Protein AF-0000000076602230 (afdb_homodimer)

Radius of gyration: 28.69 Å; Cα contacts (8 Å, |Δi|>4): 1512; chains: 2; bounding box: 48×93×59 Å

Secondary structure (DSSP, 8-state):
-EEEEEE--STTHHHHHHHHHH-TTEEEEEEE-S-GGG----TTSEEES-HHHHHHH---SEEEE---GGGHHHHHHHHHHTT-EEEEESPS-SSHHHHHHHHHHHHH-TTS-EEEE-GGGG-HHHHHHHHHHHTTBTB-EEEEEEEEE-B--HHHHHHSGGGG-HHHHS-SHHHHTSHHHHHHHHHHH-SEEEEEEEEE-SS----SS-SEEEEEEEETTS-EEEEEEESBSSSPPPPEEEEEETTEEEEEETTEEEEE-TT--EEEEEE----SS-S-SS-HHHHHHHHHHHHHHHHT---S--HHHHHHHHHHHHHHHHHHHHTSPEEPP-/-EEEEEE--STTHHHHHHHHHT-TTEEEEEEE-S-GGG----TTSEEES-HHHHHHH---SEEEE---GGGHHHHHHHHHHTT-EEEEESPSSSSHHHHHHHHHHHHH-TTS-EEEE-GGGG-HHHHHHHHHHHTTBTB-EEEEEEEEE-B--HHHHHHSGGGG-HHHHS-SHHHHTSHHHHHHHHHHH-SEEEEEEEEE-SS----SS-SEEEEEEEETTS-EEEEEEESBSSSPPPPEEEEEETTEEEEEETTEEEEE-TT--EEEEEE----SS-S-SS-HHHHHHHHHHHHHHHHT---S--HHHHHHHHHHHHHHHHHHHHTSPEEPP-

InterPro domains:
  IPR000683 Gfo/Idh/MocA-like oxidoreductase, N-terminal [PF01408] (2-111)
  IPR036291 NAD(P)-binding domain superfamily [SSF51735] (2-162)
  IPR052515 Gfo/Idh/MocA Oxidoreductase [PTHR43249] (2-331)
  IPR055170 GFO/IDH/MocA-like oxidoreductase domain [PF22725] (129-250)

Sequence (668 aa):
MLKIAVIGLGDISQIHIPAIQANPNVQLVAACDIDETKNVYDSNIQFYTDYESMLKNESLDCVHICLPHYLHYPVTKTCVEHGVNVFLEKPLGLNEQEGLELVKLEEANPNVKICVCFQNRFNETFEMLYDAVQTEKYGKVLGVKGLVTWYRPKSYYETKPWRGQMDLAGGGV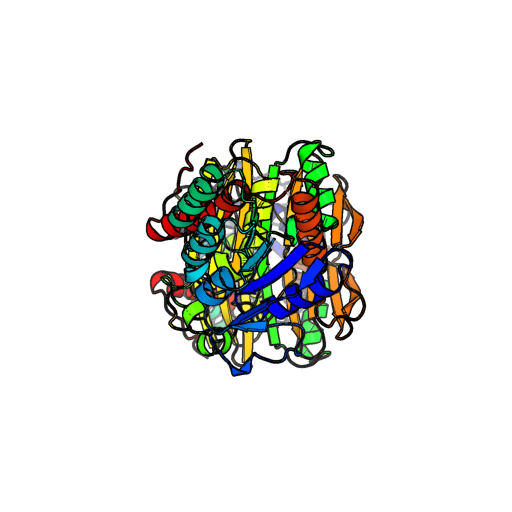MINQALHTVDLMQLLGGEIESIKGSIDQLLDYNIEVEDTATARIQFRNGATGLFFATNSNYGNSSVELQVIFEHGKLTIKDSILTRVDDEGKKERLIEDSRLPGTKFYYGASHMKLIHHFYKCIANDTNDYIHAKDALPSLTIIDAIRKSSETNKRIQMEGMLKIAVIGLGDISQIHIPAIQANPNVQLVAACDIDETKNVYDSNIQFYTDYESMLKNESLDCVHICLPHYLHYPVTKTCVEHGVNVFLEKPLGLNEQEGLELVKLEEANPNVKICVCFQNRFNETFEMLYDAVQTEKYGKVLGVKGLVTWYRPKSYYETKPWRGQMDLAGGGVMINQALHTVDLMQLLGGEIESIKGSIDQLLDYNIEVEDTATARIQFRNGATGLFFATNSNYGNSSVELQVIFEHGKLTIKDSILTRVDDEGKKERLIEDSRLPGTKFYYGASHMKLIHHFYKCIANDTNDYIHAKDALPSLTIIDAIRKSSETNKRIQMEG

Nearest PDB structures (foldseek):
  8tdi-assembly2_A  TM=8.763E-01  e=1.120E-29  Collinsella tanakaei
  8tdi-assembly2_G  TM=8.901E-01  e=2.740E-29  Collinsella tanakaei
  4mkz-assembly1_A  TM=8.138E-01  e=5.430E-23  Lacticaseibacillus casei BL23
  1ydw-assembly1_A  TM=8.519E-01  e=1.167E-20  Arabidopsis thaliana
  1ydw-assembly1_B  TM=8.523E-01  e=8.873E-20  Arabidopsis thaliana

Foldseek 3Di:
DFEEEEEDDPDCVVQVVVLQVVDPVYDDQEYEDLDPVSPPDDPRYHYYNDVLVVLVVDDGQEYEYPDFQQCLQVVCLSCVVSVHAYEYEDDCHLFLVSLVVQQVSCVVRVSHHYFYPLLVCVFPQLVVLLVCLVVVVQAHWAEKEKEWEAADDLVNCVVPVLQQACSGRSAHFLRPPCLSVLLSRCSNQDAWFWKAKAFDDPPPSPGNHGQWMWMWTAHPVNHIYIYIHGNHHPHTAWMWIKIDHPFWIWIQTPQWIWTQGPVRDIDTDDGGDADPPDPDSPHPSVSVQVVVVVVCSVVVHRPHCHSVSSSVSSVNVVRNHVCNVVVDMGGDDD/DFEEEEEDDPDCVVQVVVLQVVDPVYDDQEYEDLDPVSPPDDPRYHYYNDVLVVLVVDDGQEYEYPDFQQCLQVVVLSCVVSVHAYEYEDDCHLFLVSLVVQQVSCVVRVSHHYFYPLLVCVFPQLVVLLVCLVVVVQAHWAEKEKEWEAADDLVNCVVPVLQQACSGRSAHFLRPPCLSVLLSRCSNQDAWFWKAKAFDDPVPSPGNHGQWMWMWTAHPVNHIYIYIHGNHHPHTAWMWIKIDHPFWIWIQTPQWIWTQGPVRDIDTDDGGDADPPDPDSPHPSVSVQVVVVVVCSVVVHRPHCHSVSSSVSSVNVVRNHVCNVVVDMGGDDD

pLDDT: mean 96.07, std 7.41, range [48.84, 98.94]

Solvent-accessible surface area (backbone atoms only — not comparable to full-atom values): 34216 Å² total; per-residue (Å²): 118,46,31,31,32,38,38,30,73,53,80,68,30,70,55,50,52,57,44,47,69,70,35,90,62,42,41,67,44,34,39,24,31,77,55,69,84,69,67,79,65,55,92,74,34,46,74,32,63,43,65,68,60,44,61,73,74,45,85,55,54,30,35,35,43,45,60,63,36,62,46,37,52,65,53,49,50,54,38,45,75,71,62,23,21,35,41,33,45,65,50,70,30,43,37,42,70,52,20,49,52,47,29,49,51,44,68,75,33,78,91,34,55,55,33,47,55,62,28,68,67,61,30,56,33,45,43,54,53,49,48,38,58,78,66,36,70,39,44,57,66,47,23,37,38,35,40,36,44,24,47,61,60,72,61,61,36,66,79,41,52,50,53,29,30,49,89,38,35,40,32,20,35,55,60,73,70,36,36,66,52,48,41,53,48,43,69,70,58,46,60,56,39,32,34,21,23,39,65,39,58,56,72,67,78,82,58,72,31,36,32,26,40,38,34,32,34,35,24,67,84,67,21,31,28,28,41,37,38,28,30,56,30,73,49,72,51,66,49,36,41,35,41,34,33,73,55,23,35,39,36,36,45,79,57,26,24,33,37,32,42,84,85,65,53,74,43,82,74,44,61,42,77,63,41,78,95,48,91,48,66,72,45,43,28,48,40,53,46,52,53,50,45,50,50,23,60,77,65,70,50,82,88,62,46,37,46,70,73,51,34,57,40,36,43,50,52,50,40,29,52,52,7,37,74,69,72,39,72,35,75,46,79,128,116,47,29,31,31,38,39,29,74,51,81,68,28,69,57,50,52,55,44,46,68,68,34,90,62,40,39,66,44,35,38,23,31,77,55,68,86,69,67,80,65,55,93,74,34,45,74,32,64,42,66,68,59,43,61,72,74,45,86,55,55,31,34,35,42,44,60,62,35,60,47,38,52,65,52,49,52,54,39,47,74,72,64,24,20,34,41,32,44,65,50,72,29,43,38,43,69,51,20,49,50,48,29,50,50,45,67,75,34,79,90,35,53,54,33,47,54,61,28,68,67,62,30,55,36,44,43,52,51,48,49,38,59,78,66,35,71,39,44,58,65,47,22,36,38,35,42,36,44,22,47,61,60,71,60,62,35,66,78,42,52,50,53,28,29,47,90,36,34,40,31,21,34,56,61,72,70,37,36,66,53,49,40,52,48,44,68,70,59,44,60,54,39,33,33,20,24,39,66,39,58,58,74,66,78,82,56,72,30,35,34,25,40,39,34,32,35,33,24,66,85,67,21,32,28,29,40,38,36,28,30,58,31,73,48,71,51,66,49,36,42,34,40,33,33,74,56,24,35,40,34,36,43,78,58,28,23,34,36,33,40,84,86,64,54,74,43,83,74,44,61,44,77,64,40,78,94,49,90,49,66,73,43,43,29,48,41,52,47,53,53,49,44,50,50,24,62,76,65,69,49,82,88,61,46,37,46,69,74,51,36,57,39,35,43,49,52,52,40,28,52,51,5,38,74,67,71,38,72,34,76,46,79,128

Organism: NCBI:txid33932

Structure (mmCIF, N/CA/C/O backbone):
data_AF-0000000076602230-model_v1
#
loop_
_entity.id
_entity.type
_entity.pdbx_description
1 polymer 'Lipopolysaccharide biosynthesis protein'
#
loop_
_atom_site.group_PDB
_atom_site.id
_atom_site.type_symbol
_atom_site.label_atom_id
_atom_site.label_alt_id
_atom_site.label_comp_id
_atom_site.label_asym_id
_atom_site.label_entity_id
_atom_site.label_seq_id
_atom_site.pdbx_PDB_ins_code
_atom_site.Cartn_x
_atom_site.Cartn_y
_atom_site.Cartn_z
_atom_site.occupancy
_atom_site.B_iso_or_equiv
_atom_site.auth_seq_id
_atom_site.auth_comp_id
_atom_site.auth_asym_id
_atom_site.auth_atom_id
_atom_site.pdbx_PDB_model_num
ATOM 1 N N . MET A 1 1 ? -4.957 46.594 9.234 1 93.81 1 MET A N 1
ATOM 2 C CA . MET A 1 1 ? -4.23 45.406 8.75 1 93.81 1 MET A CA 1
ATOM 3 C C . MET A 1 1 ? -3.865 44.469 9.906 1 93.81 1 MET A C 1
ATOM 5 O O . MET A 1 1 ? -3.42 44.938 10.961 1 93.81 1 MET A O 1
ATOM 9 N N . LEU A 1 2 ? -4.043 43.156 9.719 1 97.88 2 LEU A N 1
ATOM 10 C CA . LEU A 1 2 ? -3.682 42.219 10.773 1 97.88 2 LEU A CA 1
ATOM 11 C C . LEU A 1 2 ? -2.166 42.094 10.906 1 97.88 2 LEU A C 1
ATOM 13 O O . LEU A 1 2 ? -1.446 42.094 9.906 1 97.88 2 LEU A O 1
ATOM 17 N N . LYS A 1 3 ? -1.737 42.125 12.047 1 98.5 3 LYS A N 1
ATOM 18 C CA . LYS A 1 3 ? -0.317 41.969 12.344 1 98.5 3 LYS A CA 1
ATOM 19 C C . LYS A 1 3 ? 0.016 40.5 12.641 1 98.5 3 LYS A C 1
ATOM 21 O O . LYS A 1 3 ? -0.497 39.938 13.602 1 98.5 3 LYS A O 1
ATOM 26 N N . ILE A 1 4 ? 0.898 39.969 11.836 1 98.62 4 ILE A N 1
ATOM 27 C CA . ILE A 1 4 ? 1.181 38.531 11.883 1 98.62 4 ILE A CA 1
ATOM 28 C C . ILE A 1 4 ? 2.633 38.312 12.297 1 98.62 4 ILE A C 1
ATOM 30 O O . ILE A 1 4 ? 3.521 39.062 11.906 1 98.62 4 ILE A O 1
ATOM 34 N N . ALA A 1 5 ? 2.889 37.281 13.055 1 98.69 5 ALA A N 1
ATOM 35 C CA . ALA A 1 5 ? 4.238 36.812 13.344 1 98.69 5 ALA A CA 1
ATOM 36 C C . ALA A 1 5 ? 4.367 35.312 13.031 1 98.69 5 ALA A C 1
ATOM 38 O O . ALA A 1 5 ? 3.361 34.594 12.93 1 98.69 5 ALA A O 1
ATOM 39 N N . VAL A 1 6 ? 5.617 34.844 12.852 1 98.62 6 VAL A N 1
ATOM 40 C CA . VAL A 1 6 ? 5.918 33.438 12.633 1 98.62 6 VAL A CA 1
ATOM 41 C C . VAL A 1 6 ? 6.934 32.938 13.672 1 98.62 6 VAL A C 1
ATOM 43 O O . VAL A 1 6 ? 7.965 33.594 13.883 1 98.62 6 VAL A O 1
ATOM 46 N N . ILE A 1 7 ? 6.523 31.891 14.359 1 98.75 7 ILE A N 1
ATOM 47 C CA . ILE A 1 7 ? 7.445 31.234 15.281 1 98.75 7 ILE A CA 1
ATOM 48 C C . ILE A 1 7 ? 7.957 29.938 14.664 1 98.75 7 ILE A C 1
ATOM 50 O O . ILE A 1 7 ? 7.188 28.984 14.453 1 98.75 7 ILE A O 1
ATOM 54 N N . GLY A 1 8 ? 9.25 29.797 14.5 1 98.25 8 GLY A N 1
ATOM 55 C CA . GLY A 1 8 ? 9.859 28.672 13.789 1 98.25 8 GLY A CA 1
ATOM 56 C C . GLY A 1 8 ? 10.117 28.984 12.32 1 98.25 8 GLY A C 1
ATOM 57 O O . GLY A 1 8 ? 9.172 29.156 11.547 1 98.25 8 GLY A O 1
ATOM 58 N N . LEU A 1 9 ? 11.383 29.047 11.953 1 97.25 9 LEU A N 1
ATOM 59 C CA . LEU A 1 9 ? 11.758 29.406 10.594 1 97.25 9 LEU A CA 1
ATOM 60 C C . LEU A 1 9 ? 12.453 28.234 9.898 1 97.25 9 LEU A C 1
ATOM 62 O O . LEU A 1 9 ? 13.453 28.422 9.203 1 97.25 9 LEU A O 1
ATOM 66 N N . GLY A 1 10 ? 11.945 27.062 10.234 1 93.25 10 GLY A N 1
ATOM 67 C CA . GLY A 1 10 ? 12.414 25.859 9.547 1 93.25 10 GLY A CA 1
ATOM 68 C C . GLY A 1 10 ? 11.844 25.719 8.148 1 93.25 10 GLY A C 1
ATOM 69 O O . GLY A 1 10 ? 11.516 26.719 7.5 1 93.25 10 GLY A O 1
ATOM 70 N N . ASP A 1 11 ? 11.734 24.516 7.633 1 90.31 11 ASP A N 1
ATOM 71 C CA . ASP A 1 11 ? 11.406 24.203 6.246 1 90.31 11 ASP A CA 1
ATOM 72 C C . ASP A 1 11 ? 10.023 24.734 5.883 1 90.31 11 ASP A C 1
ATOM 74 O O . ASP A 1 11 ? 9.852 25.375 4.836 1 90.31 11 ASP A O 1
ATOM 78 N N . ILE A 1 12 ? 9.07 24.547 6.746 1 94.25 12 ILE A N 1
ATOM 79 C CA . ILE A 1 12 ? 7.676 24.812 6.395 1 94.25 12 ILE A CA 1
ATOM 80 C C . ILE A 1 12 ? 7.41 26.312 6.43 1 94.25 12 ILE A C 1
ATOM 82 O O . ILE A 1 12 ? 6.445 26.797 5.828 1 94.25 12 ILE A O 1
ATOM 86 N N . SER A 1 13 ? 8.211 27.094 7.152 1 95.19 13 SER A N 1
ATOM 87 C CA . SER A 1 13 ? 8.031 28.547 7.215 1 95.19 13 SER A CA 1
ATOM 88 C C . SER A 1 13 ? 8.164 29.172 5.836 1 95.19 13 SER A C 1
ATOM 90 O O . SER A 1 13 ? 7.609 30.25 5.582 1 95.19 13 SER A O 1
ATOM 92 N N . GLN A 1 14 ? 8.836 28.453 4.965 1 92.88 14 GLN A N 1
ATOM 93 C CA . GLN A 1 14 ? 9.062 28.953 3.609 1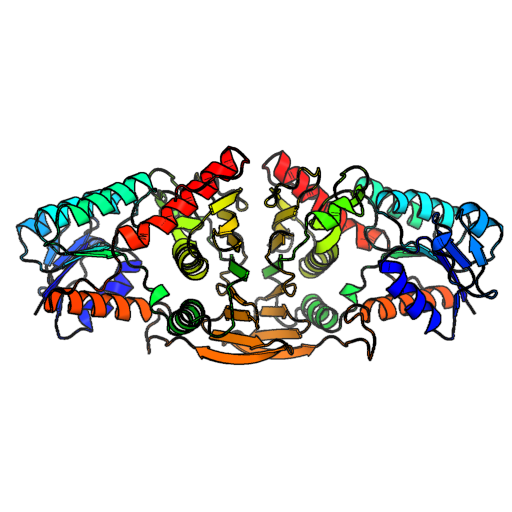 92.88 14 GLN A CA 1
ATOM 94 C C . GLN A 1 14 ? 7.777 28.922 2.791 1 92.88 14 GLN A C 1
ATOM 96 O O . GLN A 1 14 ? 7.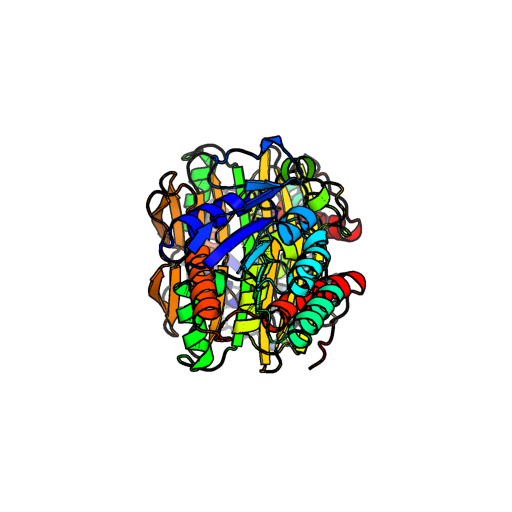699 29.531 1.72 1 92.88 14 GLN A O 1
ATOM 101 N N . ILE A 1 15 ? 6.82 28.266 3.256 1 93.19 15 ILE A N 1
ATOM 102 C CA . ILE A 1 15 ? 5.5 28.266 2.637 1 93.19 15 ILE A CA 1
ATOM 103 C C . ILE A 1 15 ? 4.613 29.312 3.301 1 93.19 15 ILE A C 1
ATOM 105 O O . ILE A 1 15 ? 3.879 30.031 2.623 1 93.19 15 ILE A O 1
ATOM 109 N N . HIS A 1 16 ? 4.766 29.484 4.586 1 96.62 16 HIS A N 1
ATOM 110 C CA . HIS A 1 16 ? 3.918 30.391 5.363 1 96.62 16 HIS A CA 1
ATOM 111 C C . HIS A 1 16 ? 4.266 31.844 5.094 1 96.62 16 HIS A C 1
ATOM 113 O O . HIS A 1 16 ? 3.375 32.688 4.883 1 96.62 16 HIS A O 1
ATOM 119 N N . ILE A 1 17 ? 5.523 32.125 5.059 1 94.88 17 ILE A N 1
ATOM 120 C CA . ILE A 1 17 ? 5.977 33.531 4.977 1 94.88 17 ILE A CA 1
ATOM 121 C C . ILE A 1 17 ? 5.535 34.125 3.646 1 94.88 17 ILE A C 1
ATOM 123 O O . ILE A 1 17 ? 4.902 35.188 3.619 1 94.88 17 ILE A O 1
ATOM 127 N N . PRO A 1 18 ? 5.758 33.438 2.508 1 92.62 18 PRO A N 1
ATOM 128 C CA . PRO A 1 18 ? 5.25 34 1.248 1 92.62 18 PRO A CA 1
ATOM 129 C C . PRO A 1 18 ? 3.73 34.125 1.236 1 92.62 18 PRO A C 1
ATOM 131 O O . PRO A 1 18 ? 3.201 35.062 0.646 1 92.62 18 PRO A O 1
ATOM 134 N N . ALA A 1 19 ? 3.037 33.188 1.834 1 94.06 19 ALA A N 1
ATOM 135 C CA . ALA A 1 19 ? 1.58 33.25 1.892 1 94.06 19 ALA A CA 1
ATOM 136 C C . ALA A 1 19 ? 1.127 34.5 2.656 1 94.06 19 ALA A C 1
ATOM 138 O O . ALA A 1 19 ? 0.181 35.188 2.246 1 94.06 19 ALA A O 1
ATOM 139 N N . ILE A 1 20 ? 1.755 34.844 3.758 1 96.12 20 ILE A N 1
ATOM 140 C CA . ILE A 1 20 ? 1.461 36.031 4.559 1 96.12 20 ILE A CA 1
ATOM 141 C C . ILE A 1 20 ? 1.736 37.281 3.738 1 96.12 20 ILE A C 1
ATOM 143 O O . ILE A 1 20 ? 0.886 38.156 3.65 1 96.12 20 ILE A O 1
ATOM 147 N N . GLN A 1 21 ? 2.869 37.281 3.078 1 93.62 21 GLN A N 1
ATOM 148 C CA . GLN A 1 21 ? 3.33 38.469 2.357 1 93.62 21 GLN A CA 1
ATOM 149 C C . GLN A 1 21 ? 2.48 38.719 1.115 1 93.62 21 GLN A C 1
ATOM 151 O O . GLN A 1 21 ? 2.359 39.844 0.662 1 93.62 21 GLN A O 1
ATOM 156 N N . ALA A 1 22 ? 1.862 37.719 0.639 1 92.75 22 ALA A N 1
ATOM 157 C CA . ALA A 1 22 ? 1.056 37.844 -0.574 1 92.75 22 ALA A CA 1
ATOM 158 C C . ALA A 1 22 ? -0.318 38.406 -0.265 1 92.75 22 ALA A C 1
ATOM 160 O O . ALA A 1 22 ? -1.041 38.844 -1.174 1 92.75 22 ALA A O 1
ATOM 161 N N . ASN A 1 23 ? -0.683 38.469 0.951 1 95.62 23 ASN A N 1
ATOM 162 C CA . ASN A 1 23 ? -1.99 39 1.354 1 95.62 23 ASN A CA 1
ATOM 163 C C . ASN A 1 23 ? -1.938 40.469 1.67 1 95.62 23 ASN A C 1
ATOM 165 O O . ASN A 1 23 ? -1.271 40.906 2.619 1 95.62 23 ASN A O 1
ATOM 169 N N . PRO A 1 24 ? -2.645 41.281 0.963 1 95.75 24 PRO A N 1
ATOM 170 C CA . PRO A 1 24 ? -2.551 42.75 1.149 1 95.75 24 PRO A CA 1
ATOM 171 C C . PRO A 1 24 ? -3.221 43.219 2.438 1 95.75 24 PRO A C 1
ATOM 173 O O . PRO A 1 24 ? -3.037 44.344 2.846 1 95.75 24 PRO A O 1
ATOM 176 N N . ASN A 1 25 ? -3.936 42.312 3.041 1 96.69 25 ASN A N 1
ATOM 177 C CA . ASN A 1 25 ? -4.699 42.719 4.215 1 96.69 25 ASN A CA 1
ATOM 178 C C . ASN A 1 25 ? -3.957 42.406 5.508 1 96.69 25 ASN A C 1
ATOM 180 O O . ASN A 1 25 ? -4.488 42.594 6.602 1 96.69 25 ASN A O 1
ATOM 184 N N . VAL A 1 26 ? -2.711 41.875 5.387 1 97.44 26 VAL A N 1
ATOM 185 C CA . VAL A 1 26 ? -1.97 41.5 6.59 1 97.44 26 VAL A CA 1
ATOM 186 C C . VAL A 1 26 ? -0.519 41.969 6.461 1 97.44 26 VAL A C 1
ATOM 188 O O . VAL A 1 26 ? -0.088 42.375 5.383 1 97.44 26 VAL A O 1
ATOM 191 N N . GLN A 1 27 ? 0.164 42.062 7.547 1 96.94 27 GLN A N 1
ATOM 192 C CA . GLN A 1 27 ? 1.569 42.438 7.574 1 96.94 27 GLN A CA 1
ATOM 193 C C . GLN A 1 27 ? 2.377 41.531 8.492 1 96.94 27 GLN A C 1
ATOM 195 O O . GLN A 1 27 ? 1.993 41.312 9.641 1 96.94 27 GLN A O 1
ATOM 200 N N . LEU A 1 28 ? 3.426 40.969 7.922 1 97.25 28 LEU A N 1
ATOM 201 C CA . LEU A 1 28 ? 4.387 40.25 8.766 1 97.25 28 LEU A CA 1
ATOM 202 C C . LEU A 1 28 ? 5.223 41.25 9.57 1 97.25 28 LEU A C 1
ATOM 204 O O . LEU A 1 28 ? 5.996 42.031 9 1 97.25 28 LEU A O 1
ATOM 208 N N . VAL A 1 29 ? 5.133 41.188 10.875 1 97.25 29 VAL A N 1
ATOM 209 C CA . VAL A 1 29 ? 5.781 42.25 11.641 1 97.25 29 VAL A CA 1
ATOM 210 C C . VAL A 1 29 ? 6.91 41.656 12.484 1 97.25 29 VAL A C 1
ATOM 212 O O . VAL A 1 29 ? 7.805 42.406 12.93 1 97.25 29 VAL A O 1
ATOM 215 N N . ALA A 1 30 ? 6.84 40.312 12.727 1 97.88 30 ALA A N 1
ATOM 216 C CA . ALA A 1 30 ? 7.871 39.719 13.555 1 97.88 30 ALA A CA 1
ATOM 217 C C . ALA A 1 30 ? 8.109 38.25 13.156 1 97.88 30 ALA A C 1
ATOM 219 O O . ALA A 1 30 ? 7.223 37.625 12.602 1 97.88 30 ALA A O 1
ATOM 220 N N . ALA A 1 31 ? 9.312 37.812 13.359 1 98 31 ALA A N 1
ATOM 221 C CA . ALA A 1 31 ? 9.742 36.438 13.172 1 98 31 ALA A CA 1
ATOM 222 C C . ALA A 1 31 ? 10.602 35.969 14.344 1 98 31 ALA A C 1
ATOM 224 O O . ALA A 1 31 ? 11.352 36.75 14.922 1 98 31 ALA A O 1
ATOM 225 N N . CYS A 1 32 ? 10.414 34.719 14.672 1 98.31 32 CYS A N 1
ATOM 226 C CA . CYS A 1 32 ? 11.125 34.188 15.828 1 98.31 32 CYS A CA 1
ATOM 227 C C . CYS A 1 32 ? 11.742 32.844 15.531 1 98.31 32 CYS A C 1
ATOM 229 O O . CYS A 1 32 ? 11.086 31.953 14.961 1 98.31 32 CYS A O 1
ATOM 231 N N . ASP A 1 33 ? 13 32.656 15.828 1 98.06 33 ASP A N 1
ATOM 232 C CA . ASP A 1 33 ? 13.727 31.391 15.797 1 98.06 33 ASP A CA 1
ATOM 233 C C . ASP A 1 33 ? 14.891 31.406 16.781 1 98.06 33 ASP A C 1
ATOM 235 O O . ASP A 1 33 ? 15.523 32.438 17 1 98.06 33 ASP A O 1
ATOM 239 N N . ILE A 1 34 ? 15.141 30.219 17.328 1 96.94 34 ILE A N 1
ATOM 240 C CA . ILE A 1 34 ? 16.234 30.141 18.281 1 96.94 34 ILE A CA 1
ATOM 241 C C . ILE A 1 34 ? 17.562 30.312 17.562 1 96.94 34 ILE A C 1
ATOM 243 O O . ILE A 1 34 ? 18.562 30.703 18.172 1 96.94 34 ILE A O 1
ATOM 247 N N . ASP A 1 35 ? 17.562 29.938 16.297 1 96.38 35 ASP A N 1
ATOM 248 C CA . ASP A 1 35 ? 18.75 30.078 15.461 1 96.38 35 ASP A CA 1
ATOM 249 C C . ASP A 1 35 ? 18.859 31.484 14.891 1 96.38 35 ASP A C 1
ATOM 251 O O . ASP A 1 35 ? 18.219 31.812 13.891 1 96.38 35 ASP A O 1
ATOM 255 N N . GLU A 1 36 ? 19.781 32.25 15.32 1 95 36 GLU A N 1
ATOM 256 C CA . GLU A 1 36 ? 19.953 33.656 14.938 1 95 36 GLU A CA 1
ATOM 257 C C . GLU A 1 36 ? 20.328 33.781 13.461 1 95 36 GLU A C 1
ATOM 259 O O . GLU A 1 36 ? 20.094 34.812 12.844 1 95 36 GLU A O 1
ATOM 264 N N . THR A 1 37 ? 20.859 32.719 12.969 1 95.06 37 THR A N 1
ATOM 265 C CA . THR A 1 37 ? 21.312 32.781 11.586 1 95.06 37 THR A CA 1
ATOM 266 C C . THR A 1 37 ? 20.109 32.844 10.633 1 95.06 37 THR A C 1
ATOM 268 O O . THR A 1 37 ? 20.281 33.156 9.445 1 95.06 37 THR A O 1
ATOM 271 N N . LYS A 1 38 ? 18.969 32.625 11.164 1 94.5 38 LYS A N 1
ATOM 272 C CA . LYS A 1 38 ? 17.766 32.625 10.336 1 94.5 38 LYS A CA 1
ATOM 273 C C . LYS A 1 38 ? 17.219 34.062 10.188 1 94.5 38 LYS A C 1
ATOM 275 O O . LYS A 1 38 ? 16.234 34.281 9.484 1 94.5 38 LYS A O 1
ATOM 280 N N . ASN A 1 39 ? 17.844 34.969 10.867 1 93.5 39 ASN A N 1
ATOM 281 C CA . ASN A 1 39 ? 17.453 36.344 10.695 1 93.5 39 ASN A CA 1
ATOM 282 C C . ASN A 1 39 ? 17.875 36.906 9.328 1 93.5 39 ASN A C 1
ATOM 284 O O . ASN A 1 39 ? 18.984 37.406 9.18 1 93.5 39 ASN A O 1
ATOM 288 N N . VAL A 1 40 ? 16.969 36.781 8.367 1 85.88 40 VAL A N 1
ATOM 289 C CA . VAL A 1 40 ? 17.297 37.25 7.016 1 85.88 40 VAL A CA 1
ATOM 290 C C . VAL A 1 40 ? 16.391 38.438 6.648 1 85.88 40 VAL A C 1
ATOM 292 O O . VAL A 1 40 ? 16.328 38.812 5.48 1 85.88 40 VAL A O 1
ATOM 295 N N . TYR A 1 41 ? 15.781 39 7.594 1 83.62 41 TYR A N 1
ATOM 296 C CA . TYR A 1 41 ? 14.703 39.938 7.34 1 83.62 41 TYR A CA 1
ATOM 297 C C . TYR A 1 41 ? 15.211 41.375 7.434 1 83.62 41 TYR A C 1
ATOM 299 O O . TYR A 1 41 ? 16.188 41.656 8.141 1 83.62 41 TYR A O 1
ATOM 307 N N . ASP A 1 42 ? 14.492 42.156 6.703 1 81.31 42 ASP A N 1
ATOM 308 C CA . ASP A 1 42 ? 14.789 43.594 6.754 1 81.31 42 ASP A CA 1
ATOM 309 C C . ASP A 1 42 ? 14.258 44.219 8.039 1 81.31 42 ASP A C 1
ATOM 311 O O . ASP A 1 42 ? 13.641 43.531 8.859 1 81.31 42 ASP A O 1
ATOM 315 N N . SER A 1 43 ? 14.547 45.5 8.086 1 79.5 43 SER A N 1
ATOM 316 C CA . SER A 1 43 ? 14.273 46.25 9.312 1 79.5 43 SER A CA 1
ATOM 317 C C . SER A 1 43 ? 12.773 46.344 9.57 1 79.5 43 SER A C 1
ATOM 319 O O . SER A 1 43 ? 12.352 46.656 10.688 1 79.5 43 SER A O 1
ATOM 321 N N . ASN A 1 44 ? 11.953 45.969 8.648 1 87.75 44 ASN A N 1
ATOM 322 C CA . ASN A 1 44 ? 10.508 46.094 8.828 1 87.75 44 ASN A CA 1
ATOM 323 C C . ASN A 1 44 ? 9.938 44.875 9.562 1 87.75 44 ASN A C 1
ATOM 325 O O . ASN A 1 44 ? 8.805 44.906 10.047 1 87.75 44 ASN A O 1
ATOM 329 N N . ILE A 1 45 ? 10.68 43.844 9.688 1 93.94 45 ILE A N 1
ATOM 330 C CA . ILE A 1 45 ? 10.289 42.625 10.406 1 93.94 45 ILE A CA 1
ATOM 331 C C . ILE A 1 45 ? 11.242 42.406 11.578 1 93.94 45 ILE A C 1
ATOM 333 O O . ILE A 1 45 ? 12.438 42.188 11.383 1 93.94 45 ILE A O 1
ATOM 337 N N . GLN A 1 46 ? 10.711 42.5 12.766 1 96.5 46 GLN A N 1
ATOM 338 C CA . GLN A 1 46 ? 11.539 42.312 13.953 1 96.5 46 GLN A CA 1
ATOM 339 C C . GLN A 1 46 ? 11.844 40.844 14.188 1 96.5 46 GLN A C 1
ATOM 341 O O . GLN A 1 46 ? 10.953 40 14.125 1 96.5 46 GLN A O 1
ATOM 346 N N . PHE A 1 47 ? 13.109 40.531 14.477 1 97.44 47 PHE A N 1
ATOM 347 C CA . PHE A 1 47 ? 13.531 39.156 14.719 1 97.44 47 PHE A CA 1
ATOM 348 C C . PHE A 1 47 ? 13.742 38.906 16.203 1 97.44 47 PHE A C 1
ATOM 350 O O . PHE A 1 47 ? 14.297 39.781 16.922 1 97.44 47 PHE A O 1
ATOM 357 N N . TYR A 1 48 ? 13.227 37.844 16.688 1 97.94 48 TYR A N 1
ATOM 358 C CA . TYR A 1 48 ? 13.383 37.438 18.094 1 97.94 48 TYR A CA 1
ATOM 359 C C . TYR A 1 48 ? 14 36.062 18.203 1 97.94 48 TYR A C 1
ATOM 361 O O . TYR A 1 48 ? 13.812 35.219 17.312 1 97.94 48 TYR A O 1
ATOM 369 N N . THR A 1 49 ? 14.703 35.781 19.25 1 97.88 49 THR A N 1
ATOM 370 C CA . THR A 1 49 ? 15.227 34.469 19.531 1 97.88 49 THR A CA 1
ATOM 371 C C . THR A 1 49 ? 14.422 33.781 20.641 1 97.88 49 THR A C 1
ATOM 373 O O . THR A 1 49 ? 14.648 32.625 20.953 1 97.88 49 THR A O 1
ATOM 376 N N . ASP A 1 50 ? 13.508 34.531 21.156 1 98.19 50 ASP A N 1
ATOM 377 C CA . ASP A 1 50 ? 12.609 34.094 22.219 1 98.19 50 ASP A CA 1
ATOM 378 C C . ASP A 1 50 ? 11.172 34.531 21.938 1 98.19 50 ASP A C 1
ATOM 380 O O . ASP A 1 50 ? 10.883 35.719 21.906 1 98.19 50 ASP A O 1
ATOM 384 N N . TYR A 1 51 ? 10.25 33.5 21.859 1 98.31 51 TYR A N 1
ATOM 385 C CA . TYR A 1 51 ? 8.898 33.844 21.438 1 98.31 51 TYR A CA 1
ATOM 386 C C . TYR A 1 51 ? 8.141 34.562 22.547 1 98.31 51 TYR A C 1
ATOM 388 O O . TYR A 1 51 ? 7.223 35.344 22.281 1 98.31 51 TYR A O 1
ATOM 396 N N . GLU A 1 52 ? 8.422 34.312 23.812 1 98.31 52 GLU A N 1
ATOM 397 C CA . GLU A 1 52 ? 7.773 35.031 24.906 1 98.31 52 GLU A CA 1
ATOM 398 C C . GLU A 1 52 ? 8.109 36.531 24.844 1 98.31 52 GLU A C 1
ATOM 400 O O . GLU A 1 52 ? 7.238 37.375 25.047 1 98.31 52 GLU A O 1
ATOM 405 N N . SER A 1 53 ? 9.422 36.781 24.594 1 98.31 53 SER A N 1
ATOM 406 C CA . SER A 1 53 ? 9.82 38.188 24.391 1 98.31 53 SER A CA 1
ATOM 407 C C . SER A 1 53 ? 9.078 38.812 23.219 1 98.31 53 SER A C 1
ATOM 409 O O . SER A 1 53 ? 8.656 39.969 23.297 1 98.31 53 SER A O 1
ATOM 411 N N . MET A 1 54 ? 8.953 38.062 22.141 1 98.56 54 MET A N 1
ATOM 412 C CA . MET A 1 54 ? 8.219 38.562 20.984 1 98.56 54 MET A CA 1
ATOM 413 C C . MET A 1 54 ? 6.777 38.875 21.344 1 98.56 54 MET A C 1
ATOM 415 O O . MET A 1 54 ? 6.273 39.938 20.969 1 98.56 54 MET A O 1
ATOM 419 N N . LEU A 1 55 ? 6.098 38.031 22.141 1 98.5 55 LEU A N 1
ATOM 420 C CA . LEU A 1 55 ? 4.695 38.219 22.516 1 98.5 55 LEU A CA 1
ATOM 421 C C . LEU A 1 55 ? 4.52 39.406 23.438 1 98.5 55 LEU A C 1
ATOM 423 O O . LEU A 1 55 ? 3.484 40.062 23.391 1 98.5 55 LEU A O 1
ATOM 427 N N . LYS A 1 56 ? 5.562 39.688 24.234 1 97.69 56 LYS A N 1
ATOM 428 C CA . LYS A 1 56 ? 5.512 40.812 25.172 1 97.69 56 LYS A CA 1
ATOM 429 C C . LYS A 1 56 ? 5.734 42.125 24.469 1 97.69 56 LYS A C 1
ATOM 431 O O . LYS A 1 56 ? 5.184 43.156 24.875 1 97.69 56 LYS A O 1
ATOM 436 N N . ASN A 1 57 ? 6.48 42.094 23.438 1 97.62 57 ASN A N 1
ATOM 437 C CA . ASN A 1 57 ? 6.953 43.344 22.844 1 97.62 57 ASN A CA 1
ATOM 438 C C . ASN A 1 57 ? 6.168 43.688 21.578 1 97.62 57 ASN A C 1
ATOM 440 O O . ASN A 1 57 ? 6.238 44.812 21.109 1 97.62 57 ASN A O 1
ATOM 444 N N . GLU A 1 58 ? 5.461 42.75 21.047 1 97.5 58 GLU A N 1
ATOM 445 C CA . GLU A 1 58 ? 4.719 42.969 19.812 1 97.5 58 GLU A CA 1
ATOM 446 C C . GLU A 1 58 ? 3.213 42.906 20.062 1 97.5 58 GLU A C 1
ATOM 448 O O . GLU A 1 58 ? 2.734 42.125 20.859 1 97.5 58 GLU A O 1
ATOM 453 N N . SER A 1 59 ? 2.5 43.844 19.422 1 97.25 59 SER A N 1
ATOM 454 C CA . SER A 1 59 ? 1.05 43.719 19.328 1 97.25 59 SER A CA 1
ATOM 455 C C . SER A 1 59 ? 0.658 42.875 18.125 1 97.25 59 SER A C 1
ATOM 457 O O . SER A 1 59 ? 0.735 43.312 16.984 1 97.25 59 SER A O 1
ATOM 459 N N . LEU A 1 60 ? 0.188 41.656 18.391 1 98.5 60 LEU A N 1
ATOM 460 C CA . LEU A 1 60 ? -0.028 40.688 17.312 1 98.5 60 LEU A CA 1
ATOM 461 C C . LEU A 1 60 ? -1.493 40.281 17.25 1 98.5 60 LEU A C 1
ATOM 463 O O . LEU A 1 60 ? -2.139 40.094 18.281 1 98.5 60 LEU A O 1
ATOM 467 N N . ASP A 1 61 ? -1.985 40.125 16.047 1 98.69 61 ASP A N 1
ATOM 468 C CA . ASP A 1 61 ? -3.32 39.594 15.82 1 98.69 61 ASP A CA 1
ATOM 469 C C . ASP A 1 61 ? -3.275 38.062 15.664 1 98.69 61 ASP A C 1
ATOM 471 O O . ASP A 1 61 ? -4.238 37.375 16 1 98.69 61 ASP A O 1
ATOM 475 N N . CYS A 1 62 ? -2.209 37.562 15.141 1 98.81 62 CYS A N 1
ATOM 476 C CA . CYS A 1 62 ? -2.092 36.125 14.875 1 98.81 62 CYS A CA 1
ATOM 477 C C . CYS A 1 62 ? -0.631 35.719 14.828 1 98.81 62 CYS A C 1
ATOM 479 O O . CYS A 1 62 ? 0.232 36.469 14.398 1 98.81 62 CYS A O 1
ATOM 481 N N . VAL A 1 63 ? -0.382 34.5 15.258 1 98.88 63 VAL A N 1
ATOM 482 C CA . VAL A 1 63 ? 0.942 33.906 15.156 1 98.88 63 VAL A CA 1
ATOM 483 C C . VAL A 1 63 ? 0.844 32.562 14.438 1 98.88 63 VAL A C 1
ATOM 485 O O . VAL A 1 63 ? -0.08 31.781 14.68 1 98.88 63 VAL A O 1
ATOM 488 N N . HIS A 1 64 ? 1.723 32.312 13.438 1 98.88 64 HIS A N 1
ATOM 489 C CA . HIS A 1 64 ? 1.926 31 12.867 1 98.88 64 HIS A CA 1
ATOM 490 C C . HIS A 1 64 ? 2.949 30.203 13.664 1 98.88 64 HIS A C 1
ATOM 492 O O . HIS A 1 64 ? 4.059 30.672 13.914 1 98.88 64 HIS A O 1
ATOM 498 N N . ILE A 1 65 ? 2.551 29.047 14.102 1 98.81 65 ILE A N 1
ATOM 499 C CA . ILE A 1 65 ? 3.465 28.156 14.812 1 98.81 65 ILE A CA 1
ATOM 500 C C . ILE A 1 65 ? 3.965 27.062 13.867 1 98.81 65 ILE A C 1
ATOM 502 O O . ILE A 1 65 ? 3.215 26.156 13.516 1 98.81 65 ILE A O 1
ATOM 506 N N . CYS A 1 66 ? 5.223 27.172 13.484 1 98 66 CYS A N 1
ATOM 507 C CA . CYS A 1 66 ? 5.918 26.266 12.578 1 98 66 CYS A CA 1
ATOM 508 C C . CYS A 1 66 ? 7.09 25.578 13.281 1 98 66 CYS A C 1
ATOM 510 O O . CYS A 1 66 ? 8.219 25.609 12.781 1 98 66 CYS A O 1
ATOM 512 N N . LEU A 1 67 ? 6.848 24.953 14.383 1 97.75 67 LEU A N 1
ATOM 513 C CA . LEU A 1 67 ? 7.863 24.391 15.266 1 97.75 67 LEU A CA 1
ATOM 514 C C . LEU A 1 67 ? 7.809 22.859 15.266 1 97.75 67 LEU A C 1
ATOM 516 O O . LEU A 1 67 ? 6.863 22.266 14.734 1 97.75 67 LEU A O 1
ATOM 520 N N . PRO A 1 68 ? 8.844 22.188 15.828 1 97 68 PRO A N 1
ATOM 521 C CA . PRO A 1 68 ? 8.727 20.75 16.031 1 97 68 PRO A CA 1
ATOM 522 C C . PRO A 1 68 ? 7.512 20.375 16.875 1 97 68 PRO A C 1
ATOM 524 O O . PRO A 1 68 ? 7.035 21.172 17.688 1 97 68 PRO A O 1
ATOM 527 N N . HIS A 1 69 ? 7.09 19.141 16.781 1 98.12 69 HIS A N 1
ATOM 528 C CA . HIS A 1 69 ? 5.801 18.703 17.297 1 98.12 69 HIS A CA 1
ATOM 529 C C . HIS A 1 69 ? 5.703 18.922 18.797 1 98.12 69 HIS A C 1
ATOM 531 O O . HIS A 1 69 ? 4.676 19.391 19.297 1 98.12 69 HIS A O 1
ATOM 537 N N . TYR A 1 70 ? 6.777 18.656 19.516 1 97.69 70 TYR A N 1
ATOM 538 C CA . TYR A 1 70 ? 6.742 18.656 20.969 1 97.69 70 TYR A CA 1
ATOM 539 C C . TYR A 1 70 ? 6.539 20.078 21.5 1 97.69 70 TYR A C 1
ATOM 541 O O . TYR A 1 70 ? 6.223 20.266 22.688 1 97.69 70 TYR A O 1
ATOM 549 N N . LEU A 1 71 ? 6.668 21.062 20.641 1 98.12 71 LEU A N 1
ATOM 550 C CA . LEU A 1 71 ? 6.543 22.453 21.062 1 98.12 71 LEU A CA 1
ATOM 551 C C . LEU A 1 71 ? 5.164 23 20.703 1 98.12 71 LEU A C 1
ATOM 553 O O . LEU A 1 71 ? 4.812 24.109 21.109 1 98.12 71 LEU A O 1
ATOM 557 N N . HIS A 1 72 ? 4.359 22.219 20 1 98.62 72 HIS A N 1
ATOM 558 C CA . HIS A 1 72 ? 3.066 22.719 19.547 1 98.62 72 HIS A CA 1
ATOM 559 C C . HIS A 1 72 ? 2.189 23.125 20.719 1 98.62 72 HIS A C 1
ATOM 561 O O . HIS A 1 72 ? 1.717 24.266 20.781 1 98.62 72 HIS A O 1
ATOM 567 N N . TYR A 1 73 ? 2.051 22.266 21.688 1 98.31 73 TYR A N 1
ATOM 568 C CA . TYR A 1 73 ? 1.134 22.531 22.797 1 98.31 73 TYR A CA 1
ATOM 569 C C . TYR A 1 73 ? 1.646 23.672 23.672 1 98.31 73 TYR A C 1
ATOM 571 O O . TYR A 1 73 ? 0.952 24.672 23.859 1 98.31 73 TYR A O 1
ATOM 579 N N . PRO A 1 74 ? 2.863 23.609 24.188 1 98.44 74 PRO A N 1
ATOM 580 C CA . PRO A 1 74 ? 3.283 24.656 25.109 1 98.44 74 PRO A CA 1
ATOM 581 C C . PRO A 1 74 ? 3.33 26.031 24.469 1 98.44 74 PRO A C 1
ATOM 583 O O . PRO A 1 74 ? 2.969 27.031 25.094 1 98.44 74 PRO A O 1
ATOM 586 N N . VAL A 1 75 ? 3.742 26.141 23.203 1 98.81 75 VAL A N 1
ATOM 587 C CA . VAL A 1 75 ? 3.854 27.438 22.562 1 98.81 75 VAL A CA 1
ATOM 588 C C . VAL A 1 75 ? 2.461 27.984 22.219 1 98.81 75 VAL A C 1
ATOM 590 O O . VAL A 1 75 ? 2.186 29.172 22.406 1 98.81 75 VAL A O 1
ATOM 593 N N . THR A 1 76 ? 1.605 27.109 21.75 1 98.88 76 THR A N 1
ATOM 594 C CA . THR A 1 76 ? 0.228 27.516 21.5 1 98.88 76 THR A CA 1
ATOM 595 C C . THR A 1 76 ? -0.421 28.047 22.781 1 98.88 76 THR A C 1
ATOM 597 O O . THR A 1 76 ? -1.07 29.094 22.766 1 98.88 76 THR A O 1
ATOM 600 N N . LYS A 1 77 ? -0.254 27.312 23.859 1 98.69 77 LYS A N 1
ATOM 601 C CA . LYS A 1 77 ? -0.819 27.703 25.141 1 98.69 77 LYS A CA 1
ATOM 602 C C . LYS A 1 77 ? -0.362 29.109 25.531 1 98.69 77 LYS A C 1
ATOM 604 O O . LYS A 1 77 ? -1.177 29.953 25.922 1 98.69 77 LYS A O 1
ATOM 609 N N . THR A 1 78 ? 0.91 29.344 25.422 1 98.75 78 THR A N 1
ATOM 610 C CA . THR A 1 78 ? 1.461 30.656 25.766 1 98.75 78 THR A CA 1
ATOM 611 C C . THR A 1 78 ? 0.857 31.75 24.891 1 98.75 78 THR A C 1
ATOM 613 O O . THR A 1 78 ? 0.495 32.812 25.391 1 98.75 78 THR A O 1
ATOM 616 N N . CYS A 1 79 ? 0.743 31.516 23.578 1 98.81 79 CYS A N 1
ATOM 617 C CA . CYS A 1 79 ? 0.156 32.5 22.656 1 98.81 79 CYS A CA 1
ATOM 618 C C . CYS A 1 79 ? -1.284 32.812 23.047 1 98.81 79 CYS A C 1
ATOM 620 O O . CYS A 1 79 ? -1.678 33.969 23.094 1 98.81 79 CYS A O 1
ATOM 622 N N . VAL A 1 80 ? -2.039 31.797 23.328 1 98.62 80 VAL A N 1
ATOM 623 C CA . VAL A 1 80 ? -3.449 31.938 23.688 1 98.62 80 VAL A CA 1
ATOM 624 C C . VAL A 1 80 ? -3.582 32.719 24.984 1 98.62 80 VAL A C 1
ATOM 626 O O . VAL A 1 80 ? -4.453 33.594 25.094 1 98.62 80 VAL A O 1
ATOM 629 N N . GLU A 1 81 ? -2.691 32.438 25.922 1 97.25 81 GLU A N 1
ATOM 630 C CA . GLU A 1 81 ? -2.707 33.156 27.203 1 97.25 81 GLU A CA 1
ATOM 631 C C . GLU A 1 81 ? -2.404 34.625 27.016 1 97.25 81 GLU A C 1
ATOM 633 O O . GLU A 1 81 ? -2.805 35.469 27.844 1 97.25 81 GLU A O 1
ATOM 638 N N . HIS A 1 82 ? -1.728 35 25.984 1 97.94 82 HIS A N 1
ATOM 639 C CA . HIS A 1 82 ? -1.436 36.406 25.656 1 97.94 82 HIS A CA 1
ATOM 640 C C . HIS A 1 82 ? -2.533 37 24.797 1 97.94 82 HIS A C 1
ATOM 642 O O . HIS A 1 82 ? -2.42 38.156 24.359 1 97.94 82 HIS A O 1
ATOM 648 N N . GLY A 1 83 ? -3.562 36.219 24.469 1 98.06 83 GLY A N 1
ATOM 649 C CA . GLY A 1 83 ? -4.711 36.719 23.734 1 98.06 83 GLY A CA 1
ATOM 650 C C . GLY A 1 83 ? -4.457 36.781 22.234 1 98.06 83 GLY A C 1
ATOM 651 O O . GLY A 1 83 ? -5.121 37.562 21.531 1 98.06 83 GLY A O 1
ATOM 652 N N . VAL A 1 84 ? -3.496 36.062 21.719 1 98.75 84 VAL A N 1
ATOM 653 C CA . VAL A 1 84 ? -3.123 36.125 20.297 1 98.75 84 VAL A CA 1
ATOM 654 C C . VAL A 1 84 ? -3.678 34.906 19.578 1 98.75 84 VAL A C 1
ATOM 656 O O . VAL A 1 84 ? -3.547 33.781 20.047 1 98.75 84 VAL A O 1
ATOM 659 N N . ASN A 1 85 ? -4.387 35.094 18.391 1 98.88 85 ASN A N 1
ATOM 660 C CA . ASN A 1 85 ? -4.855 33.969 17.578 1 98.88 85 ASN A CA 1
ATOM 661 C C . ASN A 1 85 ? -3.691 33.125 17.047 1 98.88 85 ASN A C 1
ATOM 663 O O . ASN A 1 85 ? -2.59 33.625 16.859 1 98.88 85 ASN A O 1
ATOM 667 N N . VAL A 1 86 ? -3.988 31.844 16.797 1 98.94 86 VAL A N 1
ATOM 668 C CA . VAL A 1 86 ? -2.906 30.938 16.438 1 98.94 86 VAL A CA 1
ATOM 669 C C . VAL A 1 86 ? -3.268 30.188 15.156 1 98.94 86 VAL A C 1
ATOM 671 O O . VAL A 1 86 ? -4.375 29.656 15.031 1 98.94 86 VAL A O 1
ATOM 674 N N . PHE A 1 87 ? -2.414 30.188 14.18 1 98.88 87 PHE A N 1
ATOM 675 C CA . PHE A 1 87 ? -2.377 29.234 13.078 1 98.88 87 PHE A CA 1
ATOM 676 C C . PHE A 1 87 ? -1.321 28.156 13.328 1 98.88 87 PHE A C 1
ATOM 678 O O . PHE A 1 87 ? -0.124 28.422 13.188 1 98.88 87 PHE A O 1
ATOM 685 N N . LEU A 1 88 ? -1.744 27 13.664 1 98.88 88 LEU A N 1
ATOM 686 C CA . LEU A 1 88 ? -0.87 25.938 14.141 1 98.88 88 LEU A CA 1
ATOM 687 C C . LEU A 1 88 ? -0.613 24.906 13.031 1 98.88 88 LEU A C 1
ATOM 689 O O . LEU A 1 88 ? -1.548 24.266 12.547 1 98.88 88 LEU A O 1
ATOM 693 N N . GLU A 1 89 ? 0.569 24.766 12.633 1 98.31 89 GLU A N 1
ATOM 694 C CA . GLU A 1 89 ? 0.917 23.688 11.711 1 98.31 89 GLU A CA 1
ATOM 695 C C . GLU A 1 89 ? 0.575 22.328 12.312 1 98.31 89 GLU A C 1
ATOM 697 O O . GLU A 1 89 ? 0.601 22.156 13.539 1 98.31 89 GLU A O 1
ATOM 702 N N . LYS A 1 90 ? 0.265 21.438 11.477 1 98.38 90 LYS A N 1
ATOM 703 C CA . LYS A 1 90 ? 0.015 20.078 11.953 1 98.38 90 LYS A CA 1
ATOM 704 C C . LYS A 1 90 ? 1.302 19.422 12.445 1 98.38 90 LYS A C 1
ATOM 706 O O . LYS A 1 90 ? 2.393 19.766 11.977 1 98.38 90 LYS A O 1
ATOM 711 N N . PRO A 1 91 ? 1.261 18.484 13.375 1 98.5 91 PRO A N 1
ATOM 712 C CA . PRO A 1 91 ? 0.066 17.938 14.023 1 98.5 91 PRO A CA 1
ATOM 713 C C . PRO A 1 91 ? -0.432 18.812 15.172 1 98.5 91 PRO A C 1
ATOM 715 O O . PRO A 1 91 ? 0.255 19.766 15.57 1 98.5 91 PRO A O 1
ATOM 718 N N . LEU A 1 92 ? -1.657 18.5 15.648 1 98.56 92 LEU A N 1
ATOM 719 C CA . LEU A 1 92 ? -2.258 19.219 16.781 1 98.56 92 LEU A CA 1
ATOM 720 C C . LEU A 1 92 ? -1.387 19.094 18.016 1 98.56 92 LEU A C 1
ATOM 722 O O . LEU A 1 92 ? -1.29 20.031 18.812 1 98.56 92 LEU A O 1
ATOM 726 N N . GLY A 1 93 ? -0.769 17.969 18.172 1 97.5 93 GLY A N 1
ATOM 727 C CA . GLY A 1 93 ? 0.107 17.609 19.281 1 97.5 93 GLY A CA 1
ATOM 728 C C . GLY A 1 93 ? 0.837 16.297 19.062 1 97.5 93 GLY A C 1
ATOM 729 O O . GLY A 1 93 ? 0.795 15.734 17.953 1 97.5 93 GLY A O 1
ATOM 730 N N . LEU A 1 94 ? 1.428 15.781 20.141 1 97.62 94 LEU A N 1
ATOM 731 C CA . LEU A 1 94 ? 2.25 14.578 20.047 1 97.62 94 LEU A CA 1
ATOM 732 C C . LEU A 1 94 ? 1.383 13.328 20.031 1 97.62 94 LEU A C 1
ATOM 734 O O . LEU A 1 94 ? 1.798 12.281 19.516 1 97.62 94 LEU A O 1
ATOM 738 N N . ASN A 1 95 ? 0.307 13.43 20.688 1 98 95 ASN A N 1
ATOM 739 C CA . ASN A 1 95 ? -0.604 12.305 20.875 1 98 95 ASN A CA 1
ATOM 740 C C . ASN A 1 95 ? -2.02 12.781 21.188 1 98 95 ASN A C 1
ATOM 742 O O . ASN A 1 95 ? -2.277 13.984 21.25 1 98 95 ASN A O 1
ATOM 746 N N . GLU A 1 96 ? -2.852 11.844 21.312 1 97.75 96 GLU A N 1
ATOM 747 C CA . GLU A 1 96 ? -4.254 12.164 21.578 1 97.75 96 GLU A CA 1
ATOM 748 C C . GLU A 1 96 ? -4.402 12.992 22.844 1 97.75 96 GLU A C 1
ATOM 750 O O . GLU A 1 96 ? -5.176 13.953 22.891 1 97.75 96 GLU A O 1
ATOM 755 N N . GLN A 1 97 ? -3.697 12.648 23.875 1 97.88 97 GLN A N 1
ATOM 756 C CA . GLN A 1 97 ? -3.805 13.352 25.156 1 97.88 97 GLN A CA 1
ATOM 757 C C . GLN A 1 97 ? -3.43 14.82 25.016 1 97.88 97 GLN A C 1
ATOM 759 O O . GLN A 1 97 ? -4.145 15.703 25.5 1 97.88 97 GLN A O 1
ATOM 764 N N . GLU A 1 98 ? -2.359 15.062 24.391 1 98 98 GLU A N 1
ATOM 765 C CA . GLU A 1 98 ? -1.961 16.453 24.141 1 98 98 GLU A CA 1
ATOM 766 C C . GLU A 1 98 ? -2.969 17.172 23.266 1 98 98 GLU A C 1
ATOM 768 O O . GLU A 1 98 ? -3.254 18.359 23.469 1 98 98 GLU A O 1
ATOM 773 N N . GLY A 1 99 ? -3.418 16.5 22.219 1 98.44 99 GLY A N 1
ATOM 774 C CA . GLY A 1 99 ? -4.465 17.078 21.391 1 98.44 99 GLY A CA 1
ATOM 775 C C . GLY A 1 99 ? -5.691 17.484 22.188 1 98.44 99 GLY A C 1
ATOM 776 O O . GLY A 1 99 ? -6.25 18.562 21.953 1 98.44 99 GLY A O 1
ATOM 777 N N . LEU A 1 100 ? -6.066 16.672 23.109 1 98.31 100 LEU A N 1
ATOM 778 C CA . LEU A 1 100 ? -7.219 16.953 23.953 1 98.31 100 LEU A CA 1
ATOM 779 C C . LEU A 1 100 ? -6.973 18.203 24.781 1 98.31 100 LEU A C 1
ATOM 781 O O . LEU A 1 100 ? -7.895 18.984 25.031 1 98.31 100 LEU A O 1
ATOM 785 N N . GLU A 1 101 ? -5.777 18.359 25.234 1 98.56 101 GLU A N 1
ATOM 786 C CA . GLU A 1 101 ? -5.434 19.547 26 1 98.56 101 GLU A CA 1
ATOM 787 C C . GLU A 1 101 ? -5.605 20.812 25.156 1 98.56 101 GLU A C 1
ATOM 789 O O . GLU A 1 101 ? -6.035 21.859 25.656 1 98.56 101 GLU A O 1
ATOM 794 N N . LEU A 1 102 ? -5.277 20.734 23.906 1 98.62 102 LEU A N 1
ATOM 795 C CA . LEU A 1 102 ? -5.441 21.875 23.031 1 98.62 102 LEU A CA 1
ATOM 796 C C . LEU A 1 102 ? -6.918 22.141 22.734 1 98.62 102 LEU A C 1
ATOM 798 O O . LEU A 1 102 ? -7.332 23.297 22.594 1 98.62 102 LEU A O 1
ATOM 802 N N . VAL A 1 103 ? -7.668 21.078 22.594 1 98.69 103 VAL A N 1
ATOM 803 C CA . VAL A 1 103 ? -9.109 21.219 22.438 1 98.69 103 VAL A CA 1
ATOM 804 C C . VAL A 1 103 ? -9.688 21.969 23.625 1 98.69 103 VAL A C 1
ATOM 806 O O . VAL A 1 103 ? -10.445 22.938 23.469 1 98.69 103 VAL A O 1
ATOM 809 N N . LYS A 1 104 ? -9.305 21.578 24.812 1 98.69 104 LYS A N 1
ATOM 810 C CA . LYS A 1 104 ? -9.766 22.219 26.047 1 98.69 104 LYS A CA 1
ATOM 811 C C . LYS A 1 104 ? -9.32 23.672 26.109 1 98.69 104 LYS A C 1
ATOM 813 O O . LYS A 1 104 ? -10.07 24.547 26.547 1 98.69 104 LYS A O 1
ATOM 818 N N . LEU A 1 105 ? -8.109 23.844 25.719 1 98.69 105 LEU A N 1
ATOM 819 C CA . LEU A 1 105 ? -7.562 25.203 25.703 1 98.69 105 LEU A CA 1
ATOM 820 C C . LEU A 1 105 ? -8.406 26.125 24.828 1 98.69 105 LEU A C 1
ATOM 822 O O . LEU A 1 105 ? -8.734 27.234 25.219 1 98.69 105 LEU A O 1
ATOM 826 N N . GLU A 1 106 ? -8.703 25.688 23.609 1 98.44 106 GLU A N 1
ATOM 827 C CA . GLU A 1 106 ? -9.531 26.469 22.688 1 98.44 106 GLU A CA 1
ATOM 828 C C . GLU A 1 106 ? -10.914 26.75 23.281 1 98.44 106 GL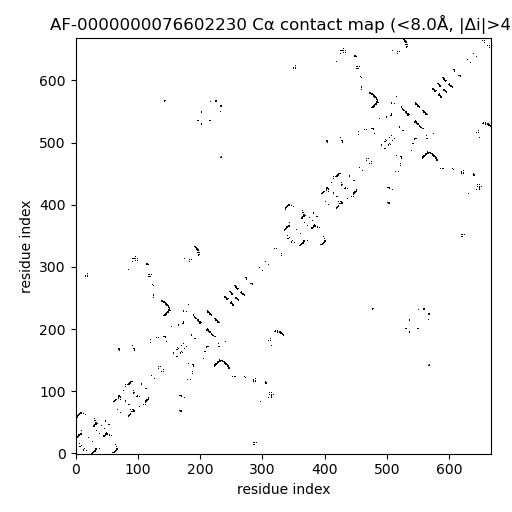U A C 1
ATOM 830 O O . GLU A 1 106 ? -11.406 27.875 23.234 1 98.44 106 GLU A O 1
ATOM 835 N N . GLU A 1 107 ? -11.484 25.734 23.859 1 98.25 107 GLU A N 1
ATOM 836 C CA . GLU A 1 107 ? -12.812 25.859 24.453 1 98.25 107 GLU A CA 1
ATOM 837 C C . GLU A 1 107 ? -12.82 26.859 25.609 1 98.25 107 GLU A C 1
ATOM 839 O O . GLU A 1 107 ? -13.797 27.594 25.797 1 98.25 107 GLU A O 1
ATOM 844 N N . ALA A 1 108 ? -11.797 26.891 26.328 1 98.38 108 ALA A N 1
ATOM 845 C CA . ALA A 1 108 ? -11.688 27.75 27.516 1 98.38 108 ALA A CA 1
ATOM 846 C C . ALA A 1 108 ? -11.406 29.203 27.109 1 98.38 108 ALA A C 1
ATOM 848 O O . ALA A 1 108 ? -11.547 30.109 27.938 1 98.38 108 ALA A O 1
ATOM 849 N N . ASN A 1 109 ? -11.031 29.422 25.922 1 98.31 109 ASN A N 1
ATOM 850 C CA . ASN A 1 109 ? -10.68 30.75 25.438 1 98.31 109 ASN A CA 1
ATOM 851 C C . ASN A 1 109 ? -11.422 31.094 24.156 1 98.31 109 ASN A C 1
ATOM 853 O O . ASN A 1 109 ? -10.797 31.281 23.109 1 98.31 109 ASN A O 1
ATOM 857 N N . PRO A 1 110 ? -12.695 31.359 24.219 1 96.25 110 PRO A N 1
ATOM 858 C CA . PRO A 1 110 ? -13.523 31.516 23.031 1 96.25 110 PRO A CA 1
ATOM 859 C C . PRO A 1 110 ? -13.18 32.781 22.234 1 96.25 110 PRO A C 1
ATOM 861 O O . PRO A 1 110 ? -13.57 32.906 21.078 1 96.25 110 PRO A O 1
ATOM 864 N N . ASN A 1 111 ? -12.484 33.688 22.859 1 96.56 111 ASN A N 1
ATOM 865 C CA . ASN A 1 111 ? -12.141 34.938 22.203 1 96.56 111 ASN A CA 1
ATOM 866 C C . ASN A 1 111 ? -10.852 34.812 21.406 1 96.56 111 ASN A C 1
ATOM 868 O O . ASN A 1 111 ? -10.477 35.75 20.672 1 96.56 111 ASN A O 1
ATOM 872 N N . VAL A 1 112 ? -10.125 33.75 21.516 1 98.5 112 VAL A N 1
ATOM 873 C CA . VAL A 1 112 ? -8.883 33.469 20.781 1 98.5 112 VAL A CA 1
ATOM 874 C C . VAL A 1 112 ? -9.102 32.312 19.812 1 98.5 112 VAL A C 1
ATOM 876 O O . VAL A 1 112 ? -9.617 31.266 20.203 1 98.5 112 VAL A O 1
ATOM 879 N N . LYS A 1 113 ? -8.727 32.469 18.562 1 98.81 113 LYS A N 1
ATOM 880 C CA . LYS A 1 113 ? -8.938 31.453 17.531 1 98.81 113 LYS A CA 1
ATOM 881 C C . LYS A 1 113 ? -7.672 30.625 17.328 1 98.81 113 LYS A C 1
ATOM 883 O O . LYS A 1 113 ? -6.574 31.172 17.234 1 98.81 113 LYS A O 1
ATOM 888 N N . ILE A 1 114 ? -7.832 29.266 17.328 1 98.81 114 ILE A N 1
ATOM 889 C CA . ILE A 1 114 ? -6.766 28.328 17 1 98.81 114 ILE A CA 1
ATOM 890 C C . ILE A 1 114 ? -7.137 27.547 15.75 1 98.81 114 ILE A C 1
ATOM 892 O O . ILE A 1 114 ? -8.055 26.719 15.773 1 98.81 114 ILE A O 1
ATOM 896 N N . CYS A 1 115 ? -6.441 27.781 14.664 1 98.88 115 CYS A N 1
ATOM 897 C CA . CYS A 1 115 ? -6.676 27.062 13.406 1 98.88 115 CYS A CA 1
ATOM 898 C C . CYS A 1 115 ? -5.566 26.062 13.141 1 98.88 115 CYS A C 1
ATOM 900 O O . CYS A 1 115 ? -4.383 26.406 13.164 1 98.88 115 CYS A O 1
ATOM 902 N N . VAL A 1 116 ? -5.887 24.812 12.93 1 98.88 116 VAL A N 1
ATOM 903 C CA . VAL A 1 116 ? -4.906 23.766 12.656 1 98.88 116 VAL A CA 1
ATOM 904 C C . VAL A 1 116 ? -4.734 23.609 11.148 1 98.88 116 VAL A C 1
ATOM 906 O O . VAL A 1 116 ? -5.719 23.562 10.406 1 98.88 116 VAL A O 1
ATOM 909 N N . CYS A 1 117 ? -3.518 23.438 10.719 1 98.5 117 CYS A N 1
ATOM 910 C CA . CYS A 1 117 ? -3.172 23.453 9.305 1 98.5 117 CYS A CA 1
ATOM 911 C C . CYS A 1 117 ? -3.436 22.109 8.648 1 98.5 117 CYS A C 1
ATOM 913 O O . CYS A 1 117 ? -2.498 21.375 8.328 1 98.5 117 CYS A O 1
ATOM 915 N N . PHE A 1 118 ? -4.625 21.797 8.359 1 98.38 118 PHE A N 1
ATOM 916 C CA . PHE A 1 118 ? -5.035 20.703 7.484 1 98.38 118 PHE A CA 1
ATOM 917 C C . PHE A 1 118 ? -5.461 21.219 6.117 1 98.38 118 PHE A C 1
ATOM 919 O O . PHE A 1 118 ? -6.609 21.047 5.711 1 98.38 118 PHE A O 1
ATOM 926 N N . GLN A 1 119 ? -4.492 21.734 5.461 1 97.31 119 GLN A N 1
ATOM 927 C CA . GLN A 1 119 ? -4.723 22.484 4.227 1 97.31 119 GLN A CA 1
ATOM 928 C C . GLN A 1 119 ? -5.199 21.562 3.107 1 97.31 119 GLN A C 1
ATOM 930 O O . GLN A 1 119 ? -5.836 22.016 2.154 1 97.31 119 GLN A O 1
ATOM 935 N N . ASN A 1 120 ? -4.988 20.234 3.223 1 97.56 120 ASN A N 1
ATOM 936 C CA . ASN A 1 120 ? -5.395 19.312 2.164 1 97.56 120 ASN A CA 1
ATOM 937 C C . ASN A 1 120 ? -6.914 19.219 2.055 1 97.56 120 ASN A C 1
ATOM 939 O O . ASN A 1 120 ? -7.438 18.75 1.044 1 97.56 120 ASN A O 1
ATOM 943 N N . ARG A 1 121 ? -7.621 19.656 3.129 1 98.25 121 ARG A N 1
ATOM 944 C CA . ARG A 1 121 ? -9.078 19.703 3.088 1 98.25 121 ARG A CA 1
ATOM 945 C C . ARG A 1 121 ? -9.562 20.719 2.064 1 98.25 121 ARG A C 1
ATOM 947 O O . ARG A 1 121 ? -10.727 20.719 1.672 1 98.25 121 ARG A O 1
ATOM 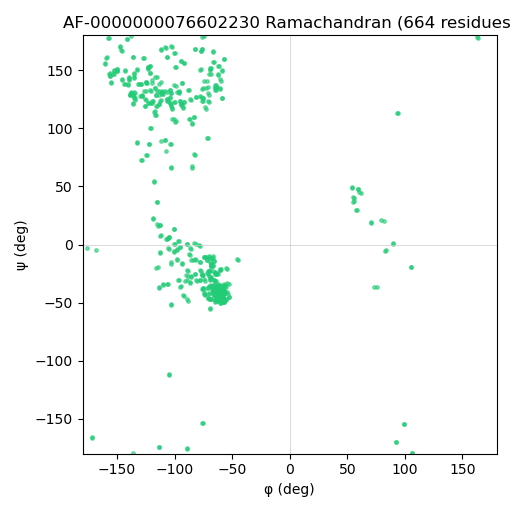954 N N . PHE A 1 122 ? -8.594 21.594 1.608 1 97.06 122 PHE A N 1
ATOM 955 C CA . PHE A 1 122 ? -8.969 22.688 0.726 1 97.06 122 PHE A CA 1
ATOM 956 C C . PHE A 1 122 ? -8.5 22.422 -0.699 1 97.06 122 PHE A C 1
ATOM 958 O O . PHE A 1 122 ? -8.594 23.297 -1.562 1 97.06 122 PHE A O 1
ATOM 965 N N . ASN A 1 123 ? -7.941 21.281 -0.977 1 97.25 123 ASN A N 1
ATOM 966 C CA . ASN A 1 123 ? -7.68 20.875 -2.355 1 97.25 123 ASN A CA 1
ATOM 967 C C . ASN A 1 123 ? -8.977 20.688 -3.143 1 97.25 123 ASN A C 1
ATOM 969 O O . ASN A 1 123 ? -9.938 20.094 -2.643 1 97.25 123 ASN A O 1
ATOM 973 N N . GLU A 1 124 ? -8.984 21.188 -4.395 1 97.69 124 GLU A N 1
ATOM 974 C CA . GLU A 1 124 ? -10.188 21.125 -5.215 1 97.69 124 GLU A CA 1
ATOM 975 C C . GLU A 1 124 ? -10.664 19.672 -5.379 1 97.69 124 GLU A C 1
ATOM 977 O O . GLU A 1 124 ? -11.867 19.406 -5.328 1 97.69 124 GLU A O 1
ATOM 982 N N . THR A 1 125 ? -9.758 18.75 -5.562 1 98.44 125 THR A N 1
ATOM 983 C CA . THR A 1 125 ? -10.109 17.344 -5.715 1 98.44 125 THR A CA 1
ATOM 984 C C . THR A 1 125 ? -10.812 16.828 -4.465 1 98.44 125 THR A C 1
ATOM 986 O O . THR A 1 125 ? -11.852 16.172 -4.562 1 98.44 125 THR A O 1
ATOM 989 N N . PHE A 1 126 ? -10.312 17.172 -3.32 1 98.62 126 PHE A N 1
ATOM 990 C CA . PHE A 1 126 ? -10.906 16.672 -2.09 1 98.62 126 PHE A CA 1
ATOM 991 C C . PHE A 1 126 ? -12.266 17.312 -1.843 1 98.62 126 PHE A C 1
ATOM 993 O O . PHE A 1 126 ? -13.219 16.641 -1.451 1 98.62 126 PHE A O 1
ATOM 1000 N N . GLU A 1 127 ? -12.281 18.625 -2.018 1 98.44 127 GLU A N 1
ATOM 1001 C CA . GLU A 1 127 ? -13.555 19.312 -1.817 1 98.44 127 GLU A CA 1
ATOM 1002 C C . GLU A 1 127 ? -14.664 18.672 -2.643 1 98.44 127 GLU A C 1
ATOM 1004 O O . GLU A 1 127 ? -15.766 18.438 -2.139 1 98.44 127 GLU A O 1
ATOM 1009 N N . MET A 1 128 ? -14.367 18.391 -3.881 1 98.69 128 MET A N 1
ATOM 1010 C CA . MET A 1 128 ? -15.359 17.766 -4.742 1 98.69 128 MET A CA 1
ATOM 1011 C C . MET A 1 128 ? -15.703 16.359 -4.254 1 98.69 128 MET A C 1
ATOM 1013 O O . MET A 1 128 ? -16.875 15.977 -4.223 1 98.69 128 MET A O 1
ATOM 1017 N N . LEU A 1 129 ? -14.711 15.602 -3.877 1 98.88 129 LEU A N 1
ATOM 1018 C CA . LEU A 1 129 ? -14.922 14.25 -3.361 1 98.88 129 LEU A CA 1
ATOM 1019 C C . LEU A 1 129 ? -15.75 14.281 -2.082 1 98.88 129 LEU A C 1
ATOM 1021 O O . LEU A 1 129 ? -16.688 13.492 -1.924 1 98.88 129 LEU A O 1
ATOM 1025 N N . TYR A 1 130 ? -15.414 15.164 -1.203 1 98.81 130 TYR A N 1
ATOM 1026 C CA . TYR A 1 130 ? -16.094 15.281 0.079 1 98.81 130 TYR A CA 1
ATOM 1027 C C . TYR A 1 130 ? -17.562 15.68 -0.118 1 98.81 130 TYR A C 1
ATOM 1029 O O . TYR A 1 130 ? -18.438 15.172 0.568 1 98.81 130 TYR A O 1
ATOM 1037 N N . ASP A 1 131 ? -17.766 16.594 -1.055 1 98.62 131 ASP A N 1
ATOM 1038 C CA . ASP A 1 131 ? -19.141 16.984 -1.389 1 98.62 131 ASP A CA 1
ATOM 1039 C C . ASP A 1 131 ? -19.938 15.789 -1.885 1 98.62 131 ASP A C 1
ATOM 1041 O O . ASP A 1 131 ? -21.109 15.625 -1.517 1 98.62 131 ASP A O 1
ATOM 1045 N N . ALA A 1 132 ? -19.344 14.969 -2.73 1 98.62 132 ALA A N 1
ATOM 1046 C CA . ALA A 1 132 ? -20.016 13.766 -3.229 1 98.62 132 ALA A CA 1
ATOM 1047 C C . ALA A 1 132 ? -20.406 12.844 -2.082 1 98.62 132 ALA A C 1
ATOM 1049 O O . ALA A 1 132 ? -21.469 12.211 -2.117 1 98.62 132 ALA A O 1
ATOM 1050 N N . VAL A 1 133 ? -19.578 12.742 -1.067 1 98.75 133 VAL A N 1
ATOM 1051 C CA . VAL A 1 133 ? -19.844 11.906 0.099 1 98.75 133 VAL A CA 1
ATOM 1052 C C . VAL A 1 133 ? -20.984 12.508 0.913 1 98.75 133 VAL A C 1
ATOM 1054 O O . VAL A 1 133 ? -21.938 11.805 1.264 1 98.75 133 VAL A O 1
ATOM 1057 N N . GLN A 1 134 ? -20.922 13.797 1.16 1 98.19 134 GLN A N 1
ATOM 1058 C CA . GLN A 1 134 ? -21.891 14.477 2.02 1 98.19 134 GLN A CA 1
ATOM 1059 C C . GLN A 1 134 ? -23.297 14.461 1.399 1 98.19 134 GLN A C 1
ATOM 1061 O O . GLN A 1 134 ? -24.297 14.367 2.111 1 98.19 134 GLN A O 1
ATOM 1066 N N . THR A 1 135 ? -23.344 14.469 0.058 1 98.06 135 THR A N 1
ATOM 1067 C CA . THR A 1 135 ? -24.641 14.531 -0.63 1 98.06 135 THR A CA 1
ATOM 1068 C C . THR A 1 135 ? -25.078 13.141 -1.067 1 98.06 135 THR A C 1
ATOM 1070 O O . THR A 1 135 ? -26.156 12.992 -1.665 1 98.06 135 THR A O 1
ATOM 1073 N N . GLU A 1 136 ? -24.234 12.141 -0.87 1 97.88 136 GLU A N 1
ATOM 1074 C CA . GLU A 1 136 ? -24.5 10.773 -1.314 1 97.88 136 GLU A CA 1
ATOM 1075 C C . GLU A 1 136 ? -24.781 10.727 -2.811 1 97.88 136 GLU A C 1
ATOM 1077 O O . GLU A 1 136 ? -25.703 10.023 -3.248 1 97.88 136 GLU A O 1
ATOM 1082 N N . LYS A 1 137 ? -24.062 11.539 -3.506 1 97.56 137 LYS A N 1
ATOM 1083 C CA . LYS A 1 137 ? -24.281 11.695 -4.945 1 97.56 137 LYS A CA 1
ATOM 1084 C C . LYS A 1 137 ? -24.219 10.344 -5.652 1 97.56 137 LYS A C 1
ATOM 1086 O O . LYS A 1 137 ? -24.938 10.117 -6.629 1 97.56 137 LYS A O 1
ATOM 1091 N N . TYR A 1 138 ? -23.406 9.422 -5.188 1 97.94 138 TYR A N 1
ATOM 1092 C CA . TYR A 1 138 ? -23.234 8.125 -5.832 1 97.94 138 TYR A CA 1
ATOM 1093 C C . TYR A 1 138 ? -23.641 6.988 -4.902 1 97.94 138 TYR A C 1
ATOM 1095 O O . TYR A 1 138 ? -23.125 5.871 -5.012 1 97.94 138 TYR A O 1
ATOM 1103 N N . GLY A 1 139 ? -24.469 7.301 -3.932 1 98.19 139 GLY A N 1
ATOM 1104 C CA . GLY A 1 139 ? -24.891 6.32 -2.947 1 98.19 139 GLY A CA 1
ATOM 1105 C C . GLY A 1 139 ? -24.016 6.297 -1.711 1 98.19 139 GLY A C 1
ATOM 1106 O O . GLY A 1 139 ? -23.172 7.188 -1.518 1 98.19 139 GLY A O 1
ATOM 1107 N N . LYS A 1 140 ? -24.219 5.297 -0.888 1 98.19 140 LYS A N 1
ATOM 1108 C CA . LYS A 1 140 ? -23.516 5.188 0.382 1 98.19 140 LYS A CA 1
ATOM 1109 C C . LYS A 1 140 ? -22.031 4.879 0.16 1 98.19 140 LYS A C 1
ATOM 1111 O O . LYS A 1 140 ? -21.672 4.242 -0.831 1 98.19 140 LYS A O 1
ATOM 1116 N N . VAL A 1 141 ? -21.219 5.344 1.093 1 98.75 141 VAL A N 1
ATOM 1117 C CA . VAL A 1 141 ? -19.812 4.984 1.114 1 98.75 141 VAL A CA 1
ATOM 1118 C C . VAL A 1 141 ? -19.641 3.551 1.618 1 98.75 141 VAL A C 1
ATOM 1120 O O . VAL A 1 141 ? -20.156 3.197 2.684 1 98.75 141 VAL A O 1
ATOM 1123 N N . LEU A 1 142 ? -18.953 2.742 0.839 1 98.75 142 LEU A N 1
ATOM 1124 C CA . LEU A 1 142 ? -18.734 1.35 1.214 1 98.75 142 LEU A CA 1
ATOM 1125 C C . LEU A 1 142 ? -17.297 1.126 1.668 1 98.75 142 LEU A C 1
ATOM 1127 O O . LEU A 1 142 ? -17.047 0.3 2.547 1 98.75 142 LEU A O 1
ATOM 1131 N N . GLY A 1 143 ? -16.406 1.822 1.077 1 98.81 143 GLY A N 1
ATOM 1132 C CA . GLY A 1 143 ? -14.992 1.656 1.378 1 98.81 143 GLY A CA 1
ATOM 1133 C C . GLY A 1 143 ? -14.188 2.928 1.187 1 98.81 143 GLY A C 1
ATOM 1134 O O . GLY A 1 143 ? -14.516 3.752 0.329 1 98.81 143 GLY A O 1
ATOM 1135 N N . VAL A 1 144 ? -13.156 3.1 1.942 1 98.94 144 VAL A N 1
ATOM 1136 C CA . VAL A 1 144 ? -12.172 4.172 1.826 1 98.94 144 VAL A CA 1
ATOM 1137 C C . VAL A 1 144 ? -10.758 3.584 1.813 1 98.94 144 VAL A C 1
ATOM 1139 O O . VAL A 1 144 ? -10.469 2.648 2.561 1 98.94 144 VAL A O 1
ATOM 1142 N N . LYS A 1 145 ? -9.906 4.055 0.995 1 98.94 145 LYS A N 1
ATOM 1143 C CA . LYS A 1 145 ? -8.531 3.562 0.906 1 98.94 145 LYS A CA 1
ATOM 1144 C C . LYS A 1 145 ? -7.539 4.715 0.802 1 98.94 145 LYS A C 1
ATOM 1146 O O . LYS A 1 145 ? -7.75 5.656 0.032 1 98.94 145 LYS A O 1
ATOM 1151 N N . GLY A 1 146 ? -6.582 4.738 1.584 1 98.88 146 GLY A N 1
ATOM 1152 C CA . GLY A 1 146 ? -5.473 5.684 1.544 1 98.88 146 GLY A CA 1
ATOM 1153 C C . GLY A 1 146 ? -4.117 5.008 1.497 1 98.88 146 GLY A C 1
ATOM 1154 O O . GLY A 1 146 ? -3.77 4.234 2.393 1 98.88 146 GLY A O 1
ATOM 1155 N N . LEU A 1 147 ? -3.332 5.246 0.448 1 98.94 147 LEU A N 1
ATOM 1156 C CA . LEU A 1 147 ? -1.998 4.684 0.272 1 98.94 147 LEU A CA 1
ATOM 1157 C C . LEU A 1 147 ? -0.952 5.785 0.16 1 98.94 147 LEU A C 1
ATOM 1159 O O . LEU A 1 147 ? -1.043 6.645 -0.719 1 98.94 147 LEU A O 1
ATOM 1163 N N . VAL A 1 148 ? -0.01 5.773 1.016 1 98.88 148 VAL A N 1
ATOM 1164 C CA . VAL A 1 148 ? 1.12 6.695 1.008 1 98.88 148 VAL A CA 1
ATOM 1165 C C . VAL A 1 148 ? 2.428 5.914 0.902 1 98.88 148 VAL A C 1
ATOM 1167 O O . VAL A 1 148 ? 2.906 5.355 1.893 1 98.88 148 VAL A O 1
ATOM 1170 N N . THR A 1 149 ? 2.986 5.836 -0.24 1 98.81 149 THR A N 1
ATOM 1171 C CA . THR A 1 149 ? 4.266 5.168 -0.447 1 98.81 149 THR A CA 1
ATOM 1172 C C . THR A 1 149 ? 5.367 6.184 -0.732 1 98.81 149 THR A C 1
ATOM 1174 O O . THR A 1 149 ? 5.617 6.527 -1.89 1 98.81 149 THR A O 1
ATOM 1177 N N . TRP A 1 150 ? 6.004 6.641 0.311 1 98.75 150 TRP A N 1
ATOM 1178 C CA . TRP A 1 150 ? 7.023 7.676 0.209 1 98.75 150 TRP A CA 1
ATOM 1179 C C . TRP A 1 150 ? 8.398 7.129 0.585 1 98.75 150 TRP A C 1
ATOM 1181 O O . TRP A 1 150 ? 8.57 5.918 0.747 1 98.75 150 TRP A O 1
ATOM 1191 N N . TYR A 1 151 ? 9.344 7.992 0.64 1 98.5 151 TYR A N 1
ATOM 1192 C CA . TYR A 1 151 ? 10.719 7.629 0.966 1 98.5 151 TYR A CA 1
ATOM 1193 C C . TYR A 1 151 ? 11.359 8.68 1.871 1 98.5 151 TYR A C 1
ATOM 1195 O O . TYR A 1 151 ? 11.156 9.875 1.68 1 98.5 151 TYR A O 1
ATOM 1203 N N . ARG A 1 152 ? 12.055 8.234 2.803 1 98.31 152 ARG A N 1
ATOM 1204 C CA . ARG A 1 152 ? 12.977 9.062 3.578 1 98.31 152 ARG A CA 1
ATOM 1205 C C . ARG A 1 152 ? 14.312 8.359 3.773 1 98.31 152 ARG A C 1
ATOM 1207 O O . ARG A 1 152 ? 14.359 7.223 4.262 1 98.31 152 ARG A O 1
ATOM 1214 N N . PRO A 1 153 ? 15.398 9.047 3.4 1 97.62 153 PRO A N 1
ATOM 1215 C CA . PRO A 1 153 ? 16.719 8.469 3.66 1 97.62 153 PRO A CA 1
ATOM 1216 C C . PRO A 1 153 ? 17.141 8.578 5.125 1 97.62 153 PRO A C 1
ATOM 1218 O O . PRO A 1 153 ? 16.484 9.281 5.902 1 97.62 153 PRO A O 1
ATOM 1221 N N . LYS A 1 154 ? 18.188 7.867 5.434 1 97.06 154 LYS A N 1
ATOM 1222 C CA . LYS A 1 154 ? 18.719 7.926 6.793 1 97.06 154 LYS A CA 1
ATOM 1223 C C . LYS A 1 154 ? 19.047 9.359 7.195 1 97.06 154 LYS A C 1
ATOM 1225 O O . LYS A 1 154 ? 18.875 9.742 8.352 1 97.06 154 LYS A O 1
ATOM 1230 N N . SER A 1 155 ? 19.5 10.172 6.25 1 97.25 155 SER A N 1
ATOM 1231 C CA . SER A 1 155 ? 19.906 11.547 6.5 1 97.25 155 SER A CA 1
ATOM 1232 C C . SER A 1 155 ? 18.734 12.398 6.965 1 97.25 155 SER A C 1
ATOM 1234 O O . SER A 1 155 ? 18.906 13.398 7.66 1 97.25 155 SER A O 1
ATOM 1236 N N . TYR A 1 156 ? 17.547 12.023 6.609 1 96.44 156 TYR A N 1
ATOM 1237 C CA . TYR A 1 156 ? 16.344 12.711 7.055 1 96.44 156 TYR A CA 1
ATOM 1238 C C . TYR A 1 156 ? 16.266 12.734 8.578 1 96.44 156 TYR A C 1
ATOM 1240 O O . TYR A 1 156 ? 15.914 13.766 9.172 1 96.44 156 TYR A O 1
ATOM 1248 N N . TYR A 1 157 ? 16.656 11.664 9.219 1 96.69 157 TYR A N 1
ATOM 1249 C CA . TYR A 1 157 ? 16.578 11.523 10.672 1 96.69 157 TYR A CA 1
ATOM 1250 C C . TYR A 1 157 ? 17.859 12.031 11.328 1 96.69 157 TYR A C 1
ATOM 1252 O O . TYR A 1 157 ? 17.844 12.484 12.477 1 96.69 157 TYR A O 1
ATOM 1260 N N . GLU A 1 158 ? 18.922 11.961 10.555 1 96.31 158 GLU A N 1
ATOM 1261 C CA . GLU A 1 158 ? 20.203 12.398 11.102 1 96.31 158 GLU A CA 1
ATOM 1262 C C . GLU A 1 158 ? 20.297 13.922 11.156 1 96.31 158 GLU A C 1
ATOM 1264 O O . GLU A 1 158 ? 20.844 14.484 12.102 1 96.31 158 GLU A O 1
ATOM 1269 N N . THR A 1 159 ? 19.781 14.625 10.18 1 94.25 159 THR A N 1
ATOM 1270 C CA . THR A 1 159 ? 19.828 16.078 10.109 1 94.25 159 THR A CA 1
ATOM 1271 C C . THR A 1 159 ? 18.938 16.703 11.164 1 94.25 159 THR A C 1
ATOM 1273 O O . THR A 1 159 ? 19.25 17.766 11.703 1 94.25 159 THR A O 1
ATOM 1276 N N . LYS A 1 160 ? 17.812 16.078 11.438 1 94.81 160 LYS A N 1
ATOM 1277 C CA . LYS A 1 160 ? 16.875 16.484 12.484 1 94.81 160 LYS A CA 1
ATOM 1278 C C . LYS A 1 160 ? 16.453 15.289 13.328 1 94.81 160 LYS A C 1
ATOM 1280 O O . LYS A 1 160 ? 15.367 14.727 13.117 1 94.81 160 LYS A O 1
ATOM 1285 N N . PRO A 1 161 ? 17.188 15.016 14.32 1 94.38 161 PRO A N 1
ATOM 1286 C CA . PRO A 1 161 ? 17.031 13.766 15.062 1 94.38 161 PRO A CA 1
ATOM 1287 C C . PRO A 1 161 ? 15.672 13.648 15.75 1 94.38 161 PRO A C 1
ATOM 1289 O O . PRO A 1 161 ? 15.18 12.539 15.977 1 94.38 161 PRO A O 1
ATOM 1292 N N . TRP A 1 162 ? 15.039 14.805 16.031 1 94.69 162 TRP A N 1
ATOM 1293 C CA . TRP A 1 162 ? 13.758 14.773 16.719 1 94.69 162 TRP A CA 1
ATOM 1294 C C . TRP A 1 162 ? 12.719 14 15.93 1 94.69 162 TRP A C 1
ATOM 1296 O O . TRP A 1 162 ? 11.773 13.438 16.5 1 94.69 162 TRP A O 1
ATOM 1306 N N . ARG A 1 163 ? 12.883 13.812 14.617 1 96.56 163 ARG A N 1
ATOM 1307 C CA . ARG A 1 163 ? 11.938 13.156 13.727 1 96.56 163 ARG A CA 1
ATOM 1308 C C . ARG A 1 163 ? 11.867 11.656 14.016 1 96.56 163 ARG A C 1
ATOM 1310 O O . ARG A 1 163 ? 10.898 10.992 13.641 1 96.56 163 ARG A O 1
ATOM 1317 N N . GLY A 1 164 ? 12.93 11.133 14.617 1 97.69 164 GLY A N 1
ATOM 1318 C CA . GLY A 1 164 ? 12.984 9.703 14.891 1 97.69 164 GLY A CA 1
ATOM 1319 C C . GLY A 1 164 ? 12.75 9.359 16.344 1 97.69 164 GLY A C 1
ATOM 1320 O O . GLY A 1 164 ? 12.945 8.219 16.766 1 97.69 164 GLY A O 1
ATOM 1321 N N . GLN A 1 165 ? 12.391 10.383 17.172 1 97.94 165 GLN A N 1
ATOM 1322 C CA . GLN A 1 165 ? 12.227 10.211 18.609 1 97.94 165 GLN A CA 1
ATOM 1323 C C . GLN A 1 165 ? 10.766 10.328 19.016 1 97.94 165 GLN A C 1
ATOM 1325 O O . GLN A 1 165 ? 10.094 11.312 18.688 1 97.94 165 GLN A O 1
ATOM 1330 N N . MET A 1 166 ? 10.305 9.398 19.797 1 97.31 166 MET A N 1
ATOM 1331 C CA . MET A 1 166 ? 8.891 9.336 20.141 1 97.31 166 MET A CA 1
ATOM 1332 C C . MET A 1 166 ? 8.492 10.531 21 1 97.31 166 MET A C 1
ATOM 1334 O O . MET A 1 166 ? 7.43 11.125 20.797 1 97.31 166 MET A O 1
ATOM 1338 N N . ASP A 1 167 ? 9.289 10.898 21.906 1 97.25 167 ASP A N 1
ATOM 1339 C CA . ASP A 1 167 ? 8.938 11.938 22.859 1 97.25 167 ASP A CA 1
ATOM 1340 C C . ASP A 1 167 ? 8.984 13.32 22.219 1 97.25 167 ASP A C 1
ATOM 1342 O O . ASP A 1 167 ? 8.492 14.297 22.781 1 97.25 167 ASP A O 1
ATOM 1346 N N . LEU A 1 168 ? 9.531 13.406 21.016 1 97.81 168 LEU A N 1
ATOM 1347 C CA . LEU A 1 168 ? 9.656 14.695 20.344 1 97.81 168 LEU A CA 1
ATOM 1348 C C . LEU A 1 168 ? 8.766 14.75 19.109 1 97.81 168 LEU A C 1
ATOM 1350 O O . LEU A 1 168 ? 8.125 15.766 18.844 1 97.81 168 LEU A O 1
ATOM 1354 N N . ALA A 1 169 ? 8.656 13.656 18.391 1 97.69 169 ALA A N 1
ATOM 1355 C CA . ALA A 1 169 ? 7.883 13.633 17.156 1 97.69 169 ALA A CA 1
ATOM 1356 C C . ALA A 1 169 ? 6.469 13.117 17.391 1 97.69 169 ALA A C 1
ATOM 1358 O O . ALA A 1 169 ? 5.535 13.484 16.672 1 97.69 169 ALA A O 1
ATOM 1359 N N . GLY A 1 170 ? 6.32 12.266 18.344 1 98 170 GLY A N 1
ATOM 1360 C CA . GLY A 1 170 ? 5.031 11.656 18.625 1 98 170 GLY A CA 1
ATOM 1361 C C . GLY A 1 170 ? 4.727 10.469 17.734 1 98 170 GLY A C 1
ATOM 1362 O O . GLY A 1 170 ? 3.713 9.789 17.922 1 98 170 GLY A O 1
ATOM 1363 N N . GLY A 1 171 ? 5.562 10.188 16.75 1 98.12 171 GLY A N 1
ATOM 1364 C CA . GLY A 1 171 ? 5.391 9.109 15.797 1 98.12 171 GLY A CA 1
ATOM 1365 C C . GLY A 1 171 ? 6.266 9.266 14.562 1 98.12 171 GLY A C 1
ATOM 1366 O O . GLY A 1 171 ? 7.051 10.211 14.469 1 98.12 171 GLY A O 1
ATOM 1367 N N . GLY A 1 172 ? 6.184 8.305 13.688 1 98.38 172 GLY A N 1
ATOM 1368 C CA . GLY A 1 172 ? 6.992 8.305 12.477 1 98.38 172 GLY A CA 1
ATOM 1369 C C . GLY A 1 172 ? 6.203 8.672 11.234 1 98.38 172 GLY A C 1
ATOM 1370 O O . GLY A 1 172 ? 5.691 9.789 11.125 1 98.38 172 GLY A O 1
ATOM 1371 N N . VAL A 1 173 ? 6.031 7.715 10.344 1 98.81 173 VAL A N 1
ATOM 1372 C CA . VAL A 1 173 ? 5.445 7.953 9.031 1 98.81 173 VAL A CA 1
ATOM 1373 C C . VAL A 1 173 ? 4.012 8.453 9.18 1 98.81 173 VAL A C 1
ATOM 1375 O O . VAL A 1 173 ? 3.541 9.258 8.383 1 98.81 173 VAL A O 1
ATOM 1378 N N . MET A 1 174 ? 3.264 8.016 10.148 1 98.81 174 MET A N 1
ATOM 1379 C CA . MET A 1 174 ? 1.854 8.383 10.266 1 98.81 174 MET A CA 1
ATOM 1380 C C . MET A 1 174 ? 1.696 9.859 10.602 1 98.81 174 MET A C 1
ATOM 1382 O O . MET A 1 174 ? 0.921 10.562 9.953 1 98.81 174 MET A O 1
ATOM 1386 N N . ILE A 1 175 ? 2.428 10.352 11.539 1 98.56 175 ILE A N 1
ATOM 1387 C CA . ILE A 1 175 ? 2.227 11.711 12.031 1 98.56 175 ILE A CA 1
ATOM 1388 C C . ILE A 1 175 ? 3.002 12.695 11.156 1 98.56 175 ILE A C 1
ATOM 1390 O O . ILE A 1 175 ? 2.574 13.836 10.969 1 98.56 175 ILE A O 1
ATOM 1394 N N . ASN A 1 176 ? 4.105 12.266 10.523 1 97.62 176 ASN A N 1
ATOM 1395 C CA . ASN A 1 176 ? 4.973 13.164 9.766 1 97.62 176 ASN A CA 1
ATOM 1396 C C . ASN A 1 176 ? 4.574 13.219 8.297 1 97.62 176 ASN A C 1
ATOM 1398 O O . ASN A 1 176 ? 4.535 14.297 7.699 1 97.62 176 ASN A O 1
ATOM 1402 N N . GLN A 1 177 ? 4.293 12.117 7.73 1 97.88 177 GLN A N 1
ATOM 1403 C CA . GLN A 1 177 ? 4.109 12.094 6.285 1 97.88 177 GLN A CA 1
ATOM 1404 C C . GLN A 1 177 ? 2.65 11.844 5.918 1 97.88 177 GLN A C 1
ATOM 1406 O O . GLN A 1 177 ? 2.148 12.391 4.938 1 97.88 177 GLN A O 1
ATOM 1411 N N . ALA A 1 178 ? 1.946 11.039 6.738 1 98.75 178 ALA A N 1
ATOM 1412 C CA . ALA A 1 178 ? 0.669 10.516 6.254 1 98.75 178 ALA A CA 1
ATOM 1413 C C . ALA A 1 178 ? -0.495 11.102 7.051 1 98.75 178 ALA A C 1
ATOM 1415 O O . ALA A 1 178 ? -1.639 10.664 6.902 1 98.75 178 ALA A O 1
ATOM 1416 N N . LEU A 1 179 ? -0.279 12.039 7.891 1 98.75 179 LEU A N 1
ATOM 1417 C CA . LEU A 1 179 ? -1.3 12.586 8.773 1 98.75 179 LEU A CA 1
ATOM 1418 C C . LEU A 1 179 ? -2.457 13.172 7.969 1 98.75 179 LEU A C 1
ATOM 1420 O O . LEU A 1 179 ? -3.621 13.016 8.344 1 98.75 179 LEU A O 1
ATOM 1424 N N . HIS A 1 180 ? -2.121 13.898 6.883 1 98.69 180 HIS A N 1
ATOM 1425 C CA . HIS A 1 180 ? -3.158 14.453 6.023 1 98.69 180 HIS A CA 1
ATOM 1426 C C . HIS A 1 180 ? -4.055 13.359 5.457 1 98.69 180 HIS A C 1
ATOM 1428 O O . HIS A 1 180 ? -5.273 13.539 5.355 1 98.69 180 HIS A O 1
ATOM 1434 N N . THR A 1 181 ? -3.482 12.258 5.07 1 98.88 181 THR A N 1
ATOM 1435 C CA . THR A 1 181 ? -4.258 11.156 4.512 1 98.88 181 THR A CA 1
ATOM 1436 C C . THR A 1 181 ? -5.184 10.555 5.566 1 98.88 181 THR A C 1
ATOM 1438 O O . THR A 1 181 ? -6.355 10.297 5.293 1 98.88 181 THR A O 1
ATOM 1441 N N . VAL A 1 182 ? -4.645 10.367 6.766 1 98.88 182 VAL A N 1
ATOM 1442 C CA . VAL A 1 182 ? -5.453 9.867 7.871 1 98.88 182 VAL A CA 1
ATOM 1443 C C . VAL A 1 182 ? -6.633 10.812 8.117 1 98.88 182 VAL A C 1
ATOM 1445 O O . VAL A 1 182 ? -7.77 10.367 8.266 1 98.88 182 VAL A O 1
ATOM 1448 N N . ASP A 1 183 ? -6.32 12.078 8.133 1 98.81 183 ASP A N 1
ATOM 1449 C CA . ASP A 1 183 ? -7.332 13.109 8.344 1 98.81 183 ASP A CA 1
ATOM 1450 C C . ASP A 1 183 ? -8.43 13.023 7.285 1 98.81 183 ASP A C 1
ATOM 1452 O O . ASP A 1 183 ? -9.617 13.008 7.617 1 98.81 183 ASP A O 1
ATOM 1456 N N . LEU A 1 184 ? -8.062 12.938 6.059 1 98.88 184 LEU A N 1
ATOM 1457 C CA . LEU A 1 184 ? -9.031 12.914 4.965 1 98.88 184 LEU A CA 1
ATOM 1458 C C . LEU A 1 184 ? -9.836 11.617 4.98 1 98.88 184 LEU A C 1
ATOM 1460 O O . LEU A 1 184 ? -11.039 11.633 4.707 1 98.88 184 LEU A O 1
ATOM 1464 N N . MET A 1 185 ? -9.25 10.523 5.344 1 98.88 185 MET A N 1
ATOM 1465 C CA . MET A 1 185 ? -9.945 9.242 5.379 1 98.88 185 MET A CA 1
ATOM 1466 C C . MET A 1 185 ? -11.07 9.266 6.41 1 98.88 185 MET A C 1
ATOM 1468 O O . MET A 1 185 ? -12.164 8.766 6.148 1 98.88 185 MET A O 1
ATOM 1472 N N . GLN A 1 186 ? -10.742 9.797 7.605 1 98.38 186 GLN A N 1
ATOM 1473 C CA . GLN A 1 186 ? -11.766 9.789 8.641 1 98.38 186 GLN A CA 1
ATOM 1474 C C . GLN A 1 186 ? -12.938 10.688 8.266 1 98.38 186 GLN A C 1
ATOM 1476 O O . GLN A 1 186 ? -14.086 10.391 8.602 1 98.38 186 GLN A O 1
ATOM 1481 N N . LEU A 1 187 ? -12.664 11.828 7.566 1 98.75 187 LEU A N 1
ATOM 1482 C CA . LEU A 1 187 ? -13.742 12.695 7.105 1 98.75 187 LEU A CA 1
ATOM 1483 C C . LEU A 1 187 ? -14.617 11.984 6.082 1 98.75 187 LEU A C 1
ATOM 1485 O O . LEU A 1 187 ? -15.844 12.125 6.102 1 98.75 187 LEU A O 1
ATOM 1489 N N . LEU A 1 188 ? -14.016 11.203 5.223 1 98.88 188 LEU A N 1
ATOM 1490 C CA . LEU A 1 188 ? -14.727 10.523 4.148 1 98.88 188 LEU A CA 1
ATOM 1491 C C . LEU A 1 188 ? -15.516 9.336 4.688 1 98.88 188 LEU A C 1
ATOM 1493 O O . LEU A 1 188 ? -16.625 9.055 4.219 1 98.88 188 LEU A O 1
ATOM 1497 N N . GLY A 1 189 ? -14.961 8.633 5.645 1 98.44 189 GLY A N 1
ATOM 1498 C CA . GLY A 1 189 ? -15.578 7.418 6.145 1 98.44 189 GLY A CA 1
ATOM 1499 C C . GLY A 1 189 ? -16.594 7.672 7.246 1 98.44 189 GLY A C 1
ATOM 1500 O O . GLY A 1 189 ? -17.516 6.875 7.441 1 98.44 189 GLY A O 1
ATOM 1501 N N . GLY A 1 190 ? -16.328 8.719 8.055 1 97.56 190 GLY A N 1
ATOM 1502 C CA . GLY A 1 190 ? -17.234 9.031 9.141 1 97.56 190 GLY A CA 1
ATOM 1503 C C . GLY A 1 190 ? -16.766 8.5 10.484 1 97.56 190 GLY A C 1
ATOM 1504 O O . GLY A 1 190 ? -15.562 8.398 10.727 1 97.56 190 GLY A O 1
ATOM 1505 N N . GLU A 1 191 ? -17.719 8.281 11.359 1 97.62 191 GLU A N 1
ATOM 1506 C CA . GLU A 1 191 ? -17.406 7.84 12.711 1 97.62 191 GLU A CA 1
ATOM 1507 C C . GLU A 1 191 ? -16.766 6.449 12.703 1 97.62 191 GLU A C 1
ATOM 1509 O O . GLU A 1 191 ? -17.281 5.535 12.047 1 97.62 191 GLU A O 1
ATOM 1514 N N . ILE A 1 192 ? -15.758 6.324 13.438 1 98.56 192 ILE A N 1
ATOM 1515 C CA . ILE A 1 192 ? -14.992 5.078 13.453 1 98.56 192 ILE A CA 1
ATOM 1516 C C . ILE A 1 192 ? -15.461 4.199 14.609 1 98.56 192 ILE A C 1
ATOM 1518 O O . ILE A 1 192 ? -15.609 4.676 15.742 1 98.56 192 ILE A O 1
ATOM 1522 N N . GLU A 1 193 ? -15.711 2.961 14.297 1 98.56 193 GLU A N 1
ATOM 1523 C CA . GLU A 1 193 ? -16.094 1.971 15.289 1 98.56 193 GLU A CA 1
ATOM 1524 C C . GLU A 1 193 ? -14.875 1.283 15.898 1 98.56 193 GLU A C 1
ATOM 1526 O O . GLU A 1 193 ? -14.773 1.154 17.109 1 98.56 193 GLU A O 1
ATOM 1531 N N . SER A 1 194 ? -13.961 0.832 15.07 1 98.75 194 SER A N 1
ATOM 1532 C CA . SER A 1 194 ? -12.789 0.11 15.562 1 98.75 194 SER A CA 1
ATOM 1533 C C . SER A 1 194 ? -11.648 0.146 14.547 1 98.75 194 SER A C 1
ATOM 1535 O O . SER A 1 194 ? -11.867 0.466 13.383 1 98.75 194 SER A O 1
ATOM 1537 N N . ILE A 1 195 ? -10.469 -0.125 15.031 1 98.81 195 ILE A N 1
ATOM 1538 C CA . ILE A 1 195 ? -9.266 -0.12 14.203 1 98.81 195 ILE A CA 1
ATOM 1539 C C . ILE A 1 195 ? -8.391 -1.316 14.555 1 98.81 195 ILE A C 1
ATOM 1541 O O . ILE A 1 195 ? -8.18 -1.613 15.734 1 98.81 195 ILE A O 1
ATOM 1545 N N . LYS A 1 196 ? -7.93 -2.064 13.594 1 98.81 196 LYS A N 1
ATOM 1546 C CA . LYS A 1 196 ? -6.844 -3.035 13.703 1 98.81 196 LYS A CA 1
ATOM 1547 C C . LYS A 1 196 ? -5.656 -2.627 12.836 1 98.81 196 LYS A C 1
ATOM 1549 O O . LYS A 1 196 ? -5.809 -2.387 11.633 1 98.81 196 LYS A O 1
ATOM 1554 N N . GLY A 1 197 ? -4.551 -2.418 13.43 1 98.5 197 GLY A N 1
ATOM 1555 C CA . GLY A 1 197 ? -3.412 -1.943 12.664 1 98.5 197 GLY A CA 1
ATOM 1556 C C . GLY A 1 197 ? -2.082 -2.449 13.188 1 98.5 197 GLY A C 1
ATOM 1557 O O . GLY A 1 197 ? -2.037 -3.145 14.203 1 98.5 197 GLY A O 1
ATOM 1558 N N . SER A 1 198 ? -1.044 -2.227 12.422 1 98.31 198 SER A N 1
ATOM 1559 C CA . SER A 1 198 ? 0.327 -2.602 12.758 1 98.31 198 SER A CA 1
ATOM 1560 C C . SER A 1 198 ? 1.32 -1.549 12.273 1 98.31 198 SER A C 1
ATOM 1562 O O . SER A 1 198 ? 1.063 -0.848 11.297 1 98.31 198 SER A O 1
ATOM 1564 N N . ILE A 1 199 ? 2.422 -1.426 12.992 1 98.56 199 ILE A N 1
ATOM 1565 C CA . ILE A 1 199 ? 3.514 -0.547 12.586 1 98.56 199 ILE A CA 1
ATOM 1566 C C . ILE A 1 199 ? 4.809 -1.35 12.469 1 98.56 199 ILE A C 1
ATOM 1568 O O . ILE A 1 199 ? 4.957 -2.391 13.117 1 98.56 199 ILE A O 1
ATOM 1572 N N . ASP A 1 200 ? 5.711 -0.874 11.617 1 98.12 200 ASP A N 1
ATOM 1573 C CA . ASP A 1 200 ? 6.969 -1.572 11.367 1 98.12 200 ASP A CA 1
ATOM 1574 C C . ASP A 1 200 ? 8.102 -0.584 11.094 1 98.12 200 ASP A C 1
ATOM 1576 O O . ASP A 1 200 ? 7.871 0.623 11 1 98.12 200 ASP A O 1
ATOM 1580 N N . GLN A 1 201 ? 9.297 -1.065 11.117 1 98.12 201 GLN A N 1
ATOM 1581 C CA . GLN A 1 201 ? 10.508 -0.389 10.656 1 98.12 201 GLN A CA 1
ATOM 1582 C C . GLN A 1 201 ? 11.211 -1.196 9.578 1 98.12 201 GLN A C 1
ATOM 1584 O O . GLN A 1 201 ? 12.18 -1.906 9.852 1 98.12 201 GLN A O 1
ATOM 1589 N N . LEU A 1 202 ? 10.812 -0.993 8.383 1 98.5 202 LEU A N 1
ATOM 1590 C CA . LEU A 1 202 ? 11.359 -1.767 7.273 1 98.5 202 LEU A CA 1
ATOM 1591 C C . LEU A 1 202 ? 12.758 -1.277 6.906 1 98.5 202 LEU A C 1
ATOM 1593 O O . LEU A 1 202 ? 13.57 -2.043 6.375 1 98.5 202 LEU A O 1
ATOM 1597 N N . LEU A 1 203 ? 13.047 -0.04 7.188 1 97.56 203 LEU A N 1
ATOM 1598 C CA . LEU A 1 203 ? 14.32 0.561 6.809 1 97.56 203 LEU A CA 1
ATOM 1599 C C . LEU A 1 203 ? 15.414 0.206 7.812 1 97.56 203 LEU A C 1
ATOM 1601 O O . LEU A 1 203 ? 16.609 0.313 7.512 1 97.56 203 LEU A O 1
ATOM 1605 N N . ASP A 1 204 ? 15.031 -0.08 9.016 1 95.44 204 ASP A N 1
ATOM 1606 C CA . ASP A 1 204 ? 15.945 -0.496 10.07 1 95.44 204 ASP A CA 1
ATOM 1607 C C . ASP A 1 204 ? 17 0.573 10.328 1 95.44 204 ASP A C 1
ATOM 1609 O O . ASP A 1 204 ? 18.203 0.281 10.328 1 95.44 204 ASP A O 1
ATOM 1613 N N . TYR A 1 205 ? 16.609 1.818 10.469 1 96.25 205 TYR A N 1
ATOM 1614 C CA . TYR A 1 205 ? 17.5 2.957 10.695 1 96.25 205 TYR A CA 1
ATOM 1615 C C . TYR A 1 205 ? 17.859 3.076 12.172 1 96.25 205 TYR A C 1
ATOM 1617 O O . TYR A 1 205 ? 18.625 3.961 12.555 1 96.25 205 TYR A O 1
ATOM 1625 N N . ASN A 1 206 ? 17.406 2.205 13.023 1 94.31 206 ASN A N 1
ATOM 1626 C CA . ASN A 1 206 ? 17.609 2.266 14.469 1 94.31 206 ASN A CA 1
ATOM 1627 C C . ASN A 1 206 ? 17.016 3.535 15.07 1 94.31 206 ASN A C 1
ATOM 1629 O O . ASN A 1 206 ? 17.703 4.266 15.789 1 94.31 206 ASN A O 1
ATOM 1633 N N . ILE A 1 207 ? 15.844 3.885 14.703 1 96.62 207 ILE A N 1
ATOM 1634 C CA . ILE A 1 207 ? 15.086 5 15.25 1 96.62 207 ILE A CA 1
ATOM 1635 C C . ILE A 1 207 ? 13.93 4.465 16.094 1 96.62 207 ILE A C 1
ATOM 1637 O O . ILE A 1 207 ? 13.625 3.27 16.062 1 96.62 207 ILE A O 1
ATOM 1641 N N . GLU A 1 208 ? 13.25 5.352 16.844 1 97.38 208 GLU A N 1
ATOM 1642 C CA . GLU A 1 208 ? 12.242 4.898 17.797 1 97.38 208 GLU A CA 1
ATOM 1643 C C . GLU A 1 208 ? 10.867 4.805 17.141 1 97.38 208 GLU A C 1
ATOM 1645 O O . GLU A 1 208 ? 10.008 4.039 17.594 1 97.38 208 GLU A O 1
ATOM 1650 N N . VAL A 1 209 ? 10.719 5.555 16.031 1 98.19 209 VAL A N 1
ATOM 1651 C CA . VAL A 1 209 ? 9.383 5.707 15.477 1 98.19 209 VAL A CA 1
ATOM 1652 C C . VAL A 1 209 ? 9.219 4.766 14.281 1 98.19 209 VAL A C 1
ATOM 1654 O O . VAL A 1 209 ? 10.195 4.207 13.781 1 98.19 209 VAL A O 1
ATOM 1657 N N . GLU A 1 210 ? 8.008 4.562 13.883 1 98.62 210 GLU A N 1
ATOM 1658 C CA . GLU A 1 210 ? 7.711 3.656 12.773 1 98.62 210 GLU A CA 1
ATOM 1659 C C . GLU A 1 210 ? 8.016 4.305 11.43 1 98.62 210 GLU A C 1
ATOM 1661 O O . GLU A 1 210 ? 7.887 5.523 11.281 1 98.62 210 GLU A O 1
ATOM 1666 N N . ASP A 1 211 ? 8.367 3.543 10.438 1 98.75 211 ASP A N 1
ATOM 1667 C CA . ASP A 1 211 ? 8.508 4.047 9.07 1 98.75 211 ASP A CA 1
ATOM 1668 C C . ASP A 1 211 ? 7.438 3.459 8.156 1 98.75 211 ASP A C 1
ATOM 1670 O O . ASP A 1 211 ? 7.332 3.844 6.988 1 98.75 211 ASP A O 1
ATOM 1674 N N . THR A 1 212 ? 6.68 2.51 8.664 1 98.88 212 THR A N 1
ATOM 1675 C CA . THR A 1 212 ? 5.605 1.835 7.945 1 98.88 212 THR A CA 1
ATOM 1676 C C . THR A 1 212 ? 4.426 1.549 8.875 1 98.88 212 THR A C 1
ATOM 1678 O O . THR A 1 212 ? 4.617 1.161 10.023 1 98.88 212 THR A O 1
ATOM 1681 N N . ALA A 1 213 ? 3.236 1.771 8.344 1 98.94 213 ALA A N 1
ATOM 1682 C CA . ALA A 1 213 ? 2.021 1.505 9.109 1 98.94 213 ALA A CA 1
ATOM 1683 C C . ALA A 1 213 ? 0.899 1.014 8.203 1 98.94 213 ALA A C 1
ATOM 1685 O O . ALA A 1 213 ? 0.786 1.449 7.055 1 98.94 213 ALA A O 1
ATOM 1686 N N . THR A 1 214 ? 0.144 0.098 8.688 1 98.88 214 THR A N 1
ATOM 1687 C CA . THR A 1 214 ? -1.047 -0.405 8.016 1 98.88 214 THR A CA 1
ATOM 1688 C C . THR A 1 214 ? -2.215 -0.522 8.984 1 98.88 214 THR A C 1
ATOM 1690 O O . THR A 1 214 ? -2.016 -0.785 10.172 1 98.88 214 THR A O 1
ATOM 1693 N N . ALA A 1 215 ? -3.428 -0.286 8.445 1 98.88 215 ALA A N 1
ATOM 1694 C CA . ALA A 1 215 ? -4.578 -0.411 9.336 1 98.88 215 ALA A CA 1
ATOM 1695 C C . ALA A 1 215 ? -5.852 -0.708 8.555 1 98.88 215 ALA A C 1
ATOM 1697 O O . ALA A 1 215 ? -6.008 -0.255 7.414 1 98.88 215 ALA A O 1
ATOM 1698 N N . ARG A 1 216 ? -6.691 -1.458 9.109 1 98.81 216 ARG A N 1
ATOM 1699 C CA . ARG A 1 216 ? -8.086 -1.599 8.695 1 98.81 216 ARG A CA 1
ATOM 1700 C C . ARG A 1 216 ? -9.016 -0.848 9.648 1 98.81 216 ARG A C 1
ATOM 1702 O O . ARG A 1 216 ? -8.945 -1.035 10.859 1 98.81 216 ARG A O 1
ATOM 1709 N N . ILE A 1 217 ? -9.781 -0.039 9.109 1 98.88 217 ILE A N 1
ATOM 1710 C CA . ILE A 1 217 ? -10.703 0.796 9.875 1 98.88 217 ILE A CA 1
ATOM 1711 C C . ILE A 1 217 ? -12.141 0.335 9.641 1 98.88 217 ILE A C 1
ATOM 1713 O O . ILE A 1 217 ? -12.547 0.121 8.5 1 98.88 217 ILE A O 1
ATOM 1717 N N . GLN A 1 218 ? -12.844 0.133 10.695 1 98.69 218 GLN A N 1
ATOM 1718 C CA . GLN A 1 218 ? -14.281 -0.106 10.625 1 98.69 218 GLN A CA 1
ATOM 1719 C C . GLN A 1 218 ? -15.07 1.141 11.023 1 98.69 218 GLN A C 1
ATOM 1721 O O . GLN A 1 218 ? -14.945 1.622 12.156 1 98.69 218 GLN A O 1
ATOM 1726 N N . PHE A 1 219 ? -15.844 1.614 10.094 1 98.56 219 PHE A N 1
ATOM 1727 C CA . PHE A 1 219 ? -16.672 2.777 10.398 1 98.56 219 PHE A CA 1
ATOM 1728 C C . PHE A 1 219 ? -18.047 2.348 10.906 1 98.56 219 PHE A C 1
ATOM 1730 O O . PHE A 1 219 ? -18.516 1.256 10.586 1 98.56 219 PHE A O 1
ATOM 1737 N N . ARG A 1 220 ? -18.734 3.197 11.664 1 98.06 220 ARG A N 1
ATOM 1738 C CA . ARG A 1 220 ? -20.016 2.877 12.273 1 98.06 220 ARG A CA 1
ATOM 1739 C C . ARG A 1 220 ? -21.109 2.725 11.211 1 98.06 220 ARG A C 1
ATOM 1741 O O . ARG A 1 220 ? -22.047 1.95 11.383 1 98.06 220 ARG A O 1
ATOM 1748 N N . ASN A 1 221 ? -20.969 3.404 10.102 1 97.62 221 ASN A N 1
ATOM 1749 C CA . ASN A 1 221 ? -21.953 3.33 9.047 1 97.62 221 ASN A CA 1
ATOM 1750 C C . ASN A 1 221 ? -21.812 2.047 8.234 1 97.62 221 ASN A C 1
ATOM 1752 O O . ASN A 1 221 ? -22.531 1.852 7.242 1 97.62 221 ASN A O 1
ATOM 1756 N N . GLY A 1 222 ? -20.844 1.215 8.547 1 97.75 222 GLY A N 1
ATOM 1757 C CA . GLY A 1 222 ? -20.688 -0.067 7.879 1 97.75 222 GLY A CA 1
ATOM 1758 C C . GLY A 1 222 ? -19.531 -0.079 6.891 1 97.75 222 GLY A C 1
ATOM 1759 O O . GLY A 1 222 ? -19.031 -1.145 6.52 1 97.75 222 GLY A O 1
ATOM 1760 N N . ALA A 1 223 ? -19.062 1.06 6.453 1 98.56 223 ALA A N 1
ATOM 1761 C CA . ALA A 1 223 ? -17.938 1.15 5.523 1 98.56 223 ALA A CA 1
ATOM 1762 C C . ALA A 1 223 ? -16.641 0.657 6.172 1 98.56 223 ALA A C 1
ATOM 1764 O O . ALA A 1 223 ? -16.547 0.594 7.398 1 98.56 223 ALA A O 1
ATOM 1765 N N . THR A 1 224 ? -15.703 0.253 5.34 1 98.75 224 THR A N 1
ATOM 1766 C CA . THR A 1 224 ? -14.383 -0.133 5.832 1 98.75 224 THR A CA 1
ATOM 1767 C C . THR A 1 224 ? -13.297 0.729 5.195 1 98.75 224 THR A C 1
ATOM 1769 O O . THR A 1 224 ? -13.492 1.291 4.117 1 98.75 224 THR A O 1
ATOM 1772 N N . GLY A 1 225 ? -12.211 0.856 5.926 1 98.81 225 GLY A N 1
ATOM 1773 C CA . GLY A 1 225 ? -11.078 1.625 5.441 1 98.81 225 GLY A CA 1
ATOM 1774 C C . GLY A 1 225 ? -9.781 0.835 5.438 1 98.81 225 GLY A C 1
ATOM 1775 O O . GLY A 1 225 ? -9.523 0.05 6.352 1 98.81 225 GLY A O 1
ATOM 1776 N N . LEU A 1 226 ? -8.977 1.007 4.406 1 98.94 226 LEU A N 1
ATOM 1777 C CA . LEU A 1 226 ? -7.609 0.499 4.359 1 98.94 226 LEU A CA 1
ATOM 1778 C C . LEU A 1 226 ? -6.602 1.646 4.332 1 98.94 226 LEU A C 1
ATOM 1780 O O . LEU A 1 226 ? -6.652 2.5 3.443 1 98.94 226 LEU A O 1
ATOM 1784 N N . PHE A 1 227 ? -5.773 1.686 5.25 1 98.94 227 PHE A N 1
ATOM 1785 C CA . PHE A 1 227 ? -4.707 2.674 5.324 1 98.94 227 PHE A CA 1
ATOM 1786 C C . PHE A 1 227 ? -3.34 2.004 5.227 1 98.94 227 PHE A C 1
ATOM 1788 O O . PHE A 1 227 ? -3.078 1.015 5.914 1 98.94 227 PHE A O 1
ATOM 1795 N N . PHE A 1 228 ? -2.484 2.449 4.363 1 98.94 228 PHE A N 1
ATOM 1796 C CA . PHE A 1 228 ? -1.098 2.008 4.277 1 98.94 228 PHE A CA 1
ATOM 1797 C C . PHE A 1 228 ? -0.168 3.189 4.027 1 98.94 228 PHE A C 1
ATOM 1799 O O . PHE A 1 228 ? -0.405 3.992 3.119 1 98.94 228 PHE A O 1
ATOM 1806 N N . ALA A 1 229 ? 0.834 3.322 4.801 1 98.94 229 ALA A N 1
ATOM 1807 C CA . ALA A 1 229 ? 1.846 4.363 4.637 1 98.94 229 ALA A CA 1
ATOM 1808 C C . ALA A 1 229 ? 3.244 3.818 4.906 1 98.94 229 ALA A C 1
ATOM 1810 O O . ALA A 1 229 ? 3.443 3.033 5.84 1 98.94 229 ALA A O 1
ATOM 1811 N N . THR A 1 230 ? 4.227 4.258 4.121 1 98.94 230 THR A N 1
ATOM 1812 C CA . THR A 1 230 ? 5.598 3.82 4.348 1 98.94 230 THR A CA 1
ATOM 1813 C C . THR A 1 230 ? 6.59 4.875 3.861 1 98.94 230 THR A C 1
ATOM 1815 O O . THR A 1 230 ? 6.285 5.645 2.947 1 98.94 230 THR A O 1
ATOM 1818 N N . ASN A 1 231 ? 7.711 4.957 4.477 1 98.75 231 ASN A N 1
ATOM 1819 C CA . ASN A 1 231 ? 8.852 5.742 4.023 1 98.75 231 ASN A CA 1
ATOM 1820 C C . ASN A 1 231 ? 9.898 4.867 3.338 1 98.75 231 ASN A C 1
ATOM 1822 O O . ASN A 1 231 ? 11.023 5.305 3.105 1 98.75 231 ASN A O 1
ATOM 1826 N N . SER A 1 232 ? 9.5 3.588 2.994 1 98.69 232 SER A N 1
ATOM 1827 C CA . SER A 1 232 ? 10.516 2.639 2.557 1 98.69 232 SER A CA 1
ATOM 1828 C C . SER A 1 232 ? 10.453 2.41 1.051 1 98.69 232 SER A C 1
ATOM 1830 O O . SER A 1 232 ? 11.117 1.515 0.523 1 98.69 232 SER A O 1
ATOM 1832 N N . ASN A 1 233 ? 9.609 3.164 0.359 1 98.69 233 ASN A N 1
ATOM 1833 C CA . ASN A 1 233 ? 9.625 3.105 -1.099 1 98.69 233 ASN A CA 1
ATOM 1834 C C . ASN A 1 233 ? 10.93 3.656 -1.67 1 98.69 233 ASN A C 1
ATOM 1836 O O . ASN A 1 233 ? 11.742 4.223 -0.938 1 98.69 233 ASN A O 1
ATOM 1840 N N . TYR A 1 234 ? 11.188 3.418 -2.943 1 98.12 234 TYR A N 1
ATOM 1841 C CA . TYR A 1 234 ? 12.383 3.984 -3.551 1 98.12 234 TYR A CA 1
ATOM 1842 C C . TYR A 1 234 ? 12.312 5.508 -3.58 1 98.12 234 TYR A C 1
ATOM 1844 O O . TYR A 1 234 ? 13.297 6.184 -3.289 1 98.12 234 TYR A O 1
ATOM 1852 N N . GLY A 1 235 ? 11.203 6.008 -3.943 1 97.44 235 GLY A N 1
ATOM 1853 C CA . GLY A 1 235 ? 10.891 7.426 -4.016 1 97.44 235 GLY A CA 1
ATOM 1854 C C . GLY A 1 235 ? 9.484 7.75 -3.562 1 97.44 235 GLY A C 1
ATOM 1855 O O . GLY A 1 235 ? 8.734 6.863 -3.143 1 97.44 235 GLY A O 1
ATOM 1856 N N . ASN A 1 236 ? 9.156 9.016 -3.549 1 97.31 236 ASN A N 1
ATOM 1857 C CA . ASN A 1 236 ? 7.797 9.414 -3.207 1 97.31 236 ASN A CA 1
ATOM 1858 C C . ASN A 1 236 ? 6.828 9.156 -4.355 1 97.31 236 ASN A C 1
ATOM 1860 O O . ASN A 1 236 ? 7.035 9.641 -5.473 1 97.31 236 ASN A O 1
ATOM 1864 N N . SER A 1 237 ? 5.801 8.391 -4.09 1 96.56 237 SER A N 1
ATOM 1865 C CA . SER A 1 237 ? 4.699 8.242 -5.035 1 96.56 237 SER A CA 1
ATOM 1866 C C . SER A 1 237 ? 3.566 9.211 -4.723 1 96.56 237 SER A C 1
ATOM 1868 O O . SER A 1 237 ? 3.482 9.742 -3.613 1 96.56 237 SER A O 1
ATOM 1870 N N . SER A 1 238 ? 2.781 9.438 -5.777 1 95.94 238 SER A N 1
ATOM 1871 C CA . SER A 1 238 ? 1.56 10.188 -5.516 1 95.94 238 SER A CA 1
ATOM 1872 C C . SER A 1 238 ? 0.66 9.453 -4.527 1 95.94 238 SER A C 1
ATOM 1874 O O . SER A 1 238 ? 0.474 8.242 -4.629 1 95.94 238 SER A O 1
ATOM 1876 N N . VAL A 1 239 ? 0.169 10.211 -3.564 1 98 239 VAL A N 1
ATOM 1877 C CA . VAL A 1 239 ? -0.776 9.656 -2.602 1 98 239 VAL A CA 1
ATOM 1878 C C . VAL A 1 239 ? -2.055 9.227 -3.32 1 98 239 VAL A C 1
ATOM 1880 O O . VAL A 1 239 ? -2.545 9.938 -4.203 1 98 239 VAL A O 1
ATOM 1883 N N . GLU A 1 240 ? -2.523 8.062 -2.973 1 98.62 240 GLU A N 1
ATOM 1884 C CA . GLU A 1 240 ? -3.811 7.602 -3.486 1 98.62 240 GLU A CA 1
ATOM 1885 C C . GLU A 1 240 ? -4.887 7.66 -2.408 1 98.62 240 GLU A C 1
ATOM 1887 O O . GLU A 1 240 ? -4.688 7.16 -1.299 1 98.62 240 GLU A O 1
ATOM 1892 N N . LEU A 1 241 ? -5.918 8.328 -2.652 1 98.88 241 LEU A N 1
ATOM 1893 C CA . LEU A 1 241 ? -7.121 8.367 -1.827 1 98.88 241 LEU A CA 1
ATOM 1894 C C . LEU A 1 241 ? -8.344 7.965 -2.637 1 98.88 241 LEU A C 1
ATOM 1896 O O . LEU A 1 241 ? -8.664 8.594 -3.65 1 98.88 241 LEU A O 1
ATOM 1900 N N . GLN A 1 242 ? -9.047 6.918 -2.199 1 98.88 242 GLN A N 1
ATOM 1901 C CA . GLN A 1 242 ? -10.148 6.355 -2.973 1 98.88 242 GLN A CA 1
ATOM 1902 C C . GLN A 1 242 ? -11.391 6.16 -2.104 1 98.88 242 GLN A C 1
ATOM 1904 O O . GLN A 1 242 ? -11.289 5.738 -0.95 1 98.88 242 GLN A O 1
ATOM 1909 N N . VAL A 1 243 ? -12.508 6.473 -2.619 1 98.88 243 VAL A N 1
ATOM 1910 C CA . VAL A 1 243 ? -13.789 6.148 -2.008 1 98.88 243 VAL A CA 1
ATOM 1911 C C . VAL A 1 243 ? -14.602 5.254 -2.945 1 98.88 243 VAL A C 1
ATOM 1913 O O . VAL A 1 243 ? -14.789 5.582 -4.117 1 98.88 243 VAL A O 1
ATOM 1916 N N . ILE A 1 244 ? -14.984 4.145 -2.471 1 98.62 244 ILE A N 1
ATOM 1917 C CA . ILE A 1 244 ? -15.906 3.258 -3.174 1 98.62 244 ILE A CA 1
ATOM 1918 C C . ILE A 1 244 ? -17.328 3.521 -2.707 1 98.62 244 ILE A C 1
ATOM 1920 O O . ILE A 1 244 ? -17.641 3.414 -1.516 1 98.62 244 ILE A O 1
ATOM 1924 N N . PHE A 1 245 ? -18.156 3.875 -3.65 1 98.5 245 PHE A N 1
ATOM 1925 C CA . PHE A 1 245 ? -19.578 4.105 -3.4 1 98.5 245 PHE A CA 1
ATOM 1926 C C . PHE A 1 245 ? -20.406 2.924 -3.879 1 98.5 245 PHE A C 1
ATOM 1928 O O . PHE A 1 245 ? -19.891 2.012 -4.527 1 98.5 245 PHE A O 1
ATOM 1935 N N . GLU A 1 246 ? -21.672 2.934 -3.529 1 98.12 246 GLU A N 1
ATOM 1936 C CA . GLU A 1 246 ? -22.609 1.956 -4.074 1 98.12 246 GLU A CA 1
ATOM 1937 C C . GLU A 1 246 ? -22.609 1.984 -5.602 1 98.12 246 GLU A C 1
ATOM 1939 O O . GLU A 1 246 ? -22.734 0.942 -6.246 1 98.12 246 GLU A O 1
ATOM 1944 N N . HIS A 1 247 ? -22.453 3.26 -6.113 1 97.19 247 HIS A N 1
ATOM 1945 C CA . HIS A 1 247 ? -22.484 3.398 -7.566 1 97.19 247 HIS A CA 1
ATOM 1946 C C . HIS A 1 247 ? -21.219 4.066 -8.086 1 97.19 247 HIS A C 1
ATOM 1948 O O . HIS A 1 247 ? -21.219 5.254 -8.422 1 97.19 247 HIS A O 1
ATOM 1954 N N . GLY A 1 248 ? -20.172 3.219 -8.109 1 96.19 248 GLY A N 1
ATOM 1955 C CA . GLY A 1 248 ? -18.922 3.688 -8.688 1 96.19 248 GLY A CA 1
ATOM 1956 C C . GLY A 1 248 ? -17.859 3.984 -7.648 1 96.19 248 GLY A C 1
ATOM 1957 O O . GLY A 1 248 ? -18.078 3.805 -6.453 1 96.19 248 GLY A O 1
ATOM 1958 N N . LYS A 1 249 ? -16.703 4.422 -8.102 1 98.06 249 LYS A N 1
ATOM 1959 C CA . LYS A 1 249 ? -15.625 4.789 -7.188 1 98.06 249 LYS A CA 1
ATOM 1960 C C . LYS A 1 249 ? -14.914 6.051 -7.66 1 98.06 249 LYS A C 1
ATOM 1962 O O . LYS A 1 249 ? -14.844 6.32 -8.859 1 98.06 249 LYS A O 1
ATOM 1967 N N . LEU A 1 250 ? -14.484 6.879 -6.793 1 98.81 250 LEU A N 1
ATOM 1968 C CA . LEU A 1 250 ? -13.703 8.086 -7.035 1 98.81 250 LEU A CA 1
ATOM 1969 C C . LEU A 1 250 ? -12.312 7.969 -6.426 1 98.81 250 LEU A C 1
ATOM 1971 O O . LEU A 1 250 ? -12.164 7.496 -5.293 1 98.81 250 LEU A O 1
ATOM 1975 N N . THR A 1 251 ? -11.344 8.312 -7.219 1 98.75 251 THR A N 1
ATOM 1976 C CA . THR A 1 251 ? -9.953 8.195 -6.789 1 98.75 251 THR A CA 1
ATOM 1977 C C . THR A 1 251 ? -9.211 9.508 -7 1 98.75 251 THR A C 1
ATOM 1979 O O . THR A 1 251 ? -9.289 10.109 -8.078 1 98.75 251 THR A O 1
ATOM 1982 N N . ILE A 1 252 ? -8.57 9.984 -5.969 1 98.75 252 ILE A N 1
ATOM 1983 C CA . ILE A 1 252 ? -7.602 11.062 -6.113 1 98.75 252 ILE A CA 1
ATOM 1984 C C . ILE A 1 252 ? -6.195 10.484 -6.242 1 98.75 252 ILE A C 1
ATOM 1986 O O . ILE A 1 252 ? -5.738 9.75 -5.363 1 98.75 252 ILE A O 1
ATOM 1990 N N . LYS A 1 253 ? -5.508 10.773 -7.242 1 97.38 253 LYS A N 1
ATOM 1991 C CA . LYS A 1 253 ? -4.117 10.422 -7.523 1 97.38 253 LYS A CA 1
ATOM 1992 C C . LYS A 1 253 ? -3.486 11.422 -8.492 1 97.38 253 LYS A C 1
ATOM 1994 O O . LYS A 1 253 ? -4.141 11.883 -9.43 1 97.38 253 LYS A O 1
ATOM 1999 N N . ASP A 1 254 ? -2.225 11.797 -8.242 1 94.38 254 ASP A N 1
ATOM 2000 C CA . ASP A 1 254 ? -1.516 12.773 -9.07 1 94.38 254 ASP A CA 1
ATOM 2001 C C . ASP A 1 254 ? -2.264 14.102 -9.109 1 94.38 254 ASP A C 1
ATOM 2003 O O . ASP A 1 254 ? -2.336 14.742 -10.156 1 94.38 254 ASP A O 1
ATOM 2007 N N . SER A 1 255 ? -2.969 14.367 -8.016 1 95.12 255 SER A N 1
ATOM 2008 C CA . SER A 1 255 ? -3.688 15.625 -7.848 1 95.12 255 SER A CA 1
ATOM 2009 C C . SER A 1 255 ? -4.895 15.703 -8.773 1 95.12 255 SER A C 1
ATOM 2011 O O . SER A 1 255 ? -5.355 16.797 -9.117 1 95.12 255 SER A O 1
ATOM 2013 N N . ILE A 1 256 ? -5.312 14.555 -9.25 1 97.31 256 ILE A N 1
ATOM 2014 C CA . ILE A 1 256 ? -6.469 14.477 -10.141 1 97.31 256 ILE A CA 1
ATOM 2015 C C . ILE A 1 256 ? -7.535 13.578 -9.516 1 97.31 256 ILE A C 1
ATOM 2017 O O . ILE A 1 256 ? -7.227 12.508 -8.992 1 97.31 256 ILE A O 1
ATOM 2021 N N . LEU A 1 257 ? -8.734 14.086 -9.539 1 98.69 257 LEU A N 1
ATOM 2022 C CA . LEU A 1 257 ? -9.883 13.266 -9.148 1 98.69 257 LEU A CA 1
ATOM 2023 C C . LEU A 1 257 ? -10.492 12.57 -10.359 1 98.69 257 LEU A C 1
ATOM 2025 O O . LEU A 1 257 ? -10.859 13.234 -11.336 1 98.69 257 LEU A O 1
ATOM 2029 N N . THR A 1 258 ? -10.555 11.242 -10.305 1 98.5 258 THR A N 1
ATOM 2030 C CA . THR A 1 258 ? -11.156 10.461 -11.375 1 98.5 258 THR A CA 1
ATOM 2031 C C . THR A 1 258 ? -12.32 9.625 -10.844 1 98.5 258 THR A C 1
ATOM 2033 O O . THR A 1 258 ? -12.297 9.188 -9.688 1 98.5 258 THR A O 1
ATOM 2036 N N . ARG A 1 259 ? -13.289 9.43 -11.703 1 98.44 259 ARG A N 1
ATOM 2037 C CA . ARG A 1 259 ? -14.422 8.562 -11.391 1 98.44 259 ARG A CA 1
ATOM 2038 C C . ARG A 1 259 ? -14.477 7.367 -12.336 1 98.44 259 ARG A C 1
ATOM 2040 O O . ARG A 1 259 ? -14.234 7.508 -13.531 1 98.44 259 ARG A O 1
ATOM 2047 N N . VAL A 1 260 ? -14.68 6.223 -11.828 1 97.44 260 VAL A N 1
ATOM 2048 C CA . VAL A 1 260 ? -15.047 5.043 -12.602 1 97.44 260 VAL A CA 1
ATOM 2049 C C . VAL A 1 260 ? -16.484 4.625 -12.258 1 97.44 260 VAL A C 1
ATOM 2051 O O . VAL A 1 260 ? -16.781 4.352 -11.094 1 97.44 260 VAL A O 1
ATOM 2054 N N . ASP A 1 261 ? -17.281 4.562 -13.258 1 95.69 261 ASP A N 1
ATOM 2055 C CA . ASP A 1 261 ? -18.688 4.238 -12.992 1 95.69 261 ASP A CA 1
ATOM 2056 C C . ASP A 1 261 ? -18.922 2.73 -13.023 1 95.69 261 ASP A C 1
ATOM 2058 O O . ASP A 1 261 ? -17.969 1.951 -13.078 1 95.69 261 ASP A O 1
ATOM 2062 N N . ASP A 1 262 ? -20.141 2.33 -12.883 1 92.94 262 ASP A N 1
ATOM 2063 C CA . ASP A 1 262 ? -20.484 0.92 -12.75 1 92.94 262 ASP A CA 1
ATOM 2064 C C . ASP A 1 262 ? -20.188 0.151 -14.031 1 92.94 262 ASP A C 1
ATOM 2066 O O . ASP A 1 262 ? -20.078 -1.076 -14.016 1 92.94 262 ASP A O 1
ATOM 2070 N N . GLU A 1 263 ? -20.031 0.858 -15.125 1 92.06 263 GLU A N 1
ATOM 2071 C CA . GLU A 1 263 ? -19.75 0.231 -16.406 1 92.06 263 GLU A CA 1
ATOM 2072 C C . GLU A 1 263 ? -18.25 0.217 -16.688 1 92.06 263 GLU A C 1
ATOM 2074 O O . GLU A 1 263 ? -17.812 -0.283 -17.734 1 92.06 263 GLU A O 1
ATOM 2079 N N . GLY A 1 264 ? -17.5 0.818 -15.727 1 90.81 264 GLY A N 1
ATOM 2080 C CA . GLY A 1 264 ? -16.062 0.827 -15.875 1 90.81 264 GLY A CA 1
ATOM 2081 C C . GLY A 1 264 ? -15.547 2.037 -16.641 1 90.81 264 GLY A C 1
ATOM 2082 O O . GLY A 1 264 ? -14.344 2.148 -16.891 1 90.81 264 GLY A O 1
ATOM 2083 N N . LYS A 1 265 ? -16.484 2.893 -17.016 1 93.62 265 LYS A N 1
ATOM 2084 C CA . LYS A 1 265 ? -16.062 4.102 -17.734 1 93.62 265 LYS A CA 1
ATOM 2085 C C . LYS A 1 265 ? -15.344 5.066 -16.797 1 93.62 265 LYS A C 1
ATOM 2087 O O . LYS A 1 265 ? -15.844 5.395 -15.727 1 93.62 265 LYS A O 1
ATOM 2092 N N . LYS A 1 266 ? -14.203 5.492 -17.266 1 94.62 266 LYS A N 1
ATOM 2093 C CA . LYS A 1 266 ? -13.359 6.395 -16.484 1 94.62 266 LYS A CA 1
ATOM 2094 C C . LYS A 1 266 ? -13.523 7.84 -16.953 1 94.62 266 LYS A C 1
ATOM 2096 O O . LYS A 1 266 ? -13.562 8.109 -18.156 1 94.62 266 LYS A O 1
ATOM 2101 N N . GLU A 1 267 ? -13.617 8.75 -15.922 1 96.94 267 GLU A N 1
ATOM 2102 C CA . GLU A 1 267 ? -13.773 10.172 -16.219 1 96.94 267 GLU A CA 1
ATOM 2103 C C . GLU A 1 267 ? -12.914 11.023 -15.289 1 96.94 267 GLU A C 1
ATOM 2105 O O . GLU A 1 267 ? -12.914 10.828 -14.078 1 96.94 267 GLU A O 1
ATOM 2110 N N . ARG A 1 268 ? -12.164 11.906 -15.914 1 97.25 268 ARG A N 1
ATOM 2111 C CA . ARG A 1 268 ? -11.453 12.922 -15.148 1 97.25 268 ARG A CA 1
ATOM 2112 C C . ARG A 1 268 ? -12.391 14.039 -14.711 1 97.25 268 ARG A C 1
ATOM 2114 O O . ARG A 1 268 ? -13.062 14.648 -15.539 1 97.25 268 ARG A O 1
ATOM 2121 N N . LEU A 1 269 ? -12.398 14.336 -13.445 1 98.06 269 LEU A N 1
ATOM 2122 C CA . LEU A 1 269 ? -13.375 15.297 -12.945 1 98.06 269 LEU A CA 1
ATOM 2123 C C . LEU A 1 269 ? -12.734 16.656 -12.703 1 98.06 269 LEU A C 1
ATOM 2125 O O . LEU A 1 269 ? -13.25 17.688 -13.156 1 98.06 269 LEU A O 1
ATOM 2129 N N . ILE A 1 270 ? -11.633 16.703 -11.977 1 97.81 270 ILE A N 1
ATOM 2130 C CA . ILE A 1 270 ? -11 17.984 -11.633 1 97.81 270 ILE A CA 1
ATOM 2131 C C . ILE A 1 270 ? -9.547 17.734 -11.227 1 97.81 270 ILE A C 1
ATOM 2133 O O . ILE A 1 270 ? -9.18 16.625 -10.852 1 97.81 270 ILE A O 1
ATOM 2137 N N . GLU A 1 271 ? -8.742 18.719 -11.367 1 95.81 271 GLU A N 1
ATOM 2138 C CA . GLU A 1 271 ? -7.336 18.719 -10.961 1 95.81 271 GLU A CA 1
ATOM 2139 C C . GLU A 1 271 ? -7.039 19.875 -10 1 95.81 271 GLU A C 1
ATOM 2141 O O . GLU A 1 271 ? -7.57 20.984 -10.164 1 95.81 271 GLU A O 1
ATOM 2146 N N . ASP A 1 272 ? -6.246 19.578 -9 1 94.81 272 ASP A N 1
ATOM 2147 C CA . ASP A 1 272 ? -5.867 20.625 -8.047 1 94.81 272 ASP A CA 1
ATOM 2148 C C . ASP A 1 272 ? -5.082 21.734 -8.742 1 94.81 272 ASP A C 1
ATOM 2150 O O . ASP A 1 272 ? -4.273 21.469 -9.641 1 94.81 272 ASP A O 1
ATOM 2154 N N . SER A 1 273 ? -5.277 22.953 -8.289 1 86.75 273 SER A N 1
ATOM 2155 C CA . SER A 1 273 ? -4.488 24.094 -8.766 1 86.75 273 SER A CA 1
ATOM 2156 C C . SER A 1 273 ? -3.039 23.984 -8.297 1 86.75 273 SER A C 1
ATOM 2158 O O . SER A 1 273 ? -2.76 23.406 -7.242 1 86.75 273 SER A O 1
ATOM 2160 N N . ARG A 1 274 ? -2.18 24.469 -9.156 1 79.88 274 ARG A N 1
ATOM 2161 C CA . ARG A 1 274 ? -0.758 24.516 -8.828 1 79.88 274 ARG A CA 1
ATOM 2162 C C . ARG A 1 274 ? -0.3 25.938 -8.578 1 79.88 274 ARG A C 1
ATOM 2164 O O . ARG A 1 274 ? -0.866 26.891 -9.125 1 79.88 274 ARG A O 1
ATOM 2171 N N . LEU A 1 275 ? 0.405 26.156 -7.523 1 69.19 275 LEU A N 1
ATOM 2172 C CA . LEU A 1 275 ? 0.946 27.5 -7.363 1 69.19 275 LEU A CA 1
ATOM 2173 C C . LEU A 1 275 ? 1.839 27.875 -8.539 1 69.19 275 LEU A C 1
ATOM 2175 O O . LEU A 1 275 ? 2.672 27.062 -8.977 1 69.19 275 LEU A O 1
ATOM 2179 N N . PRO A 1 276 ? 1.54 29.109 -9.234 1 57.38 276 PRO A N 1
ATOM 2180 C CA . PRO A 1 276 ? 2.396 29.547 -10.336 1 57.38 276 PRO A CA 1
ATOM 2181 C C . PRO A 1 276 ? 3.844 29.781 -9.906 1 57.38 276 PRO A C 1
ATOM 2183 O O . PRO A 1 276 ? 4.094 30.25 -8.797 1 57.38 276 PRO A O 1
ATOM 2186 N N . GLY A 1 277 ? 4.844 29.453 -10.727 1 51.62 277 GLY A N 1
ATOM 2187 C CA . GLY A 1 277 ? 6.223 29.906 -10.648 1 51.62 277 GLY A CA 1
ATOM 2188 C C . GLY A 1 277 ? 6.996 29.281 -9.508 1 51.62 277 GLY A C 1
ATOM 2189 O O . GLY A 1 277 ? 8.203 29.5 -9.375 1 51.62 277 GLY A O 1
ATOM 2190 N N . THR A 1 278 ? 6.281 29.062 -8.328 1 51.31 278 THR A N 1
ATOM 2191 C CA . THR A 1 278 ? 7.023 28.734 -7.113 1 51.31 278 THR A CA 1
ATOM 2192 C C . THR A 1 278 ? 7.594 27.328 -7.188 1 51.31 278 THR A C 1
ATOM 2194 O O . THR A 1 278 ? 7.047 26.469 -7.883 1 51.31 278 THR A O 1
ATOM 2197 N N . LYS A 1 279 ? 8.68 27.203 -6.742 1 48.97 279 LYS A N 1
ATOM 2198 C CA . LYS A 1 279 ? 9.43 25.953 -6.613 1 48.97 279 LYS A CA 1
ATOM 2199 C C . LYS A 1 279 ? 8.625 24.906 -5.836 1 48.97 279 LYS A C 1
ATOM 2201 O O . LYS A 1 279 ? 8.984 23.734 -5.816 1 48.97 279 LYS A O 1
ATOM 2206 N N . PHE A 1 280 ? 7.66 25.484 -5.066 1 51.72 280 PHE A N 1
ATOM 2207 C CA . PHE A 1 280 ? 6.984 24.5 -4.242 1 51.72 280 PHE A CA 1
ATOM 2208 C C . PHE A 1 280 ? 5.613 24.156 -4.816 1 51.72 280 PHE A C 1
ATOM 2210 O O . PHE A 1 280 ? 4.719 25 -4.836 1 51.72 280 PHE A O 1
ATOM 2217 N N . TYR A 1 281 ? 5.523 23.25 -5.684 1 49.66 281 TYR A N 1
ATOM 2218 C CA . TYR A 1 281 ? 4.309 22.703 -6.273 1 49.66 281 TYR A CA 1
ATOM 2219 C C . TYR A 1 281 ? 3.266 22.406 -5.203 1 49.66 281 TYR A C 1
ATOM 2221 O O . TYR A 1 281 ? 2.07 22.328 -5.496 1 49.66 281 TYR A O 1
ATOM 2229 N N . TYR A 1 282 ? 3.758 22.453 -3.906 1 60.62 282 TYR A N 1
ATOM 2230 C CA . TYR A 1 282 ? 2.902 22.094 -2.781 1 60.62 282 TYR A CA 1
ATOM 2231 C C . TYR A 1 282 ? 2.58 23.312 -1.928 1 60.62 282 TYR A C 1
ATOM 2233 O O . TYR A 1 282 ? 3.379 24.25 -1.85 1 60.62 282 TYR A O 1
ATOM 2241 N N . GLY A 1 283 ? 1.469 24.125 -2.199 1 71.69 283 GLY A N 1
ATOM 2242 C CA . GLY A 1 283 ? 1.255 25.234 -1.278 1 71.69 283 GLY A CA 1
ATOM 2243 C C . GLY A 1 283 ? -0.015 26.016 -1.565 1 71.69 283 GLY A C 1
ATOM 2244 O O . GLY A 1 283 ? -0.422 26.859 -0.769 1 71.69 283 GLY A O 1
ATOM 2245 N N . ALA A 1 284 ? -0.549 25.578 -2.545 1 84.75 284 ALA A N 1
ATOM 2246 C CA . ALA A 1 284 ? -1.765 26.297 -2.9 1 84.75 284 ALA A CA 1
ATOM 2247 C C . ALA A 1 284 ? -2.83 26.156 -1.817 1 84.75 284 ALA A C 1
ATOM 2249 O O . ALA A 1 284 ? -3.479 27.125 -1.438 1 84.75 284 ALA A O 1
ATOM 2250 N N . SER A 1 285 ? -2.842 25.047 -1.342 1 92.69 285 SER A N 1
ATOM 2251 C CA . SER A 1 285 ? -3.877 24.828 -0.338 1 92.69 285 SER A CA 1
ATOM 2252 C C . SER A 1 285 ? -3.5 25.469 0.996 1 92.69 285 SER A C 1
ATOM 2254 O O . SER A 1 285 ? -4.375 25.859 1.771 1 92.69 285 SER A O 1
ATOM 2256 N N . HIS A 1 286 ? -2.221 25.641 1.278 1 95.06 286 HIS A N 1
ATOM 2257 C CA . HIS A 1 286 ? -1.798 26.406 2.449 1 95.06 286 HIS A CA 1
ATOM 2258 C C . HIS A 1 286 ? -2.299 27.844 2.383 1 95.06 286 HIS A C 1
ATOM 2260 O O . HIS A 1 286 ? -2.91 28.328 3.334 1 95.06 286 HIS A O 1
ATOM 2266 N N . MET A 1 287 ? -2.068 28.422 1.268 1 94.56 287 MET A N 1
ATOM 2267 C CA . MET A 1 287 ? -2.475 29.797 1.08 1 94.56 287 MET A CA 1
ATOM 2268 C C . MET A 1 287 ? -3.984 29.953 1.239 1 94.56 287 MET A C 1
ATOM 2270 O O . MET A 1 287 ? -4.453 30.891 1.886 1 94.56 287 MET A O 1
ATOM 2274 N N . LYS A 1 288 ? -4.707 29 0.657 1 95.31 288 LYS A N 1
ATOM 2275 C CA . LYS A 1 288 ? -6.164 29.031 0.773 1 95.31 288 LYS A CA 1
ATOM 2276 C C . LYS A 1 288 ? -6.598 29 2.234 1 95.31 288 LYS A C 1
ATOM 2278 O O . LYS A 1 288 ? -7.402 29.844 2.664 1 95.31 288 LYS A O 1
ATOM 2283 N N . LEU A 1 289 ? -6.047 28.109 2.998 1 97.75 289 LEU A N 1
ATOM 2284 C CA . LEU A 1 289 ? -6.453 27.969 4.391 1 97.75 289 LEU A CA 1
ATOM 2285 C C . LEU A 1 289 ? -5.984 29.156 5.219 1 97.75 289 LEU A C 1
ATOM 2287 O O . LEU A 1 289 ? -6.738 29.672 6.047 1 97.75 289 LEU A O 1
ATOM 2291 N N . ILE A 1 290 ? -4.773 29.625 5.012 1 97.88 290 ILE A N 1
ATOM 2292 C CA . ILE A 1 290 ? -4.211 30.75 5.746 1 97.88 290 ILE A CA 1
ATOM 2293 C C . ILE A 1 290 ? -5.059 32 5.504 1 97.88 290 ILE A C 1
ATOM 2295 O O . ILE A 1 290 ? -5.488 32.656 6.453 1 97.88 290 ILE A O 1
ATOM 2299 N N . HIS A 1 291 ? -5.379 32.281 4.242 1 97.56 291 HIS A N 1
ATOM 2300 C CA . HIS A 1 291 ? -6.168 33.469 3.91 1 97.56 291 HIS A CA 1
ATOM 2301 C C . HIS A 1 291 ? -7.59 33.344 4.445 1 97.56 291 HIS A C 1
ATOM 2303 O O . HIS A 1 291 ? -8.172 34.344 4.887 1 97.56 291 HIS A O 1
ATOM 2309 N N . HIS A 1 292 ? -8.094 32.156 4.34 1 98 292 HIS A N 1
ATOM 2310 C CA . HIS A 1 292 ? -9.414 31.938 4.906 1 98 292 HIS A CA 1
ATOM 2311 C C . HIS A 1 292 ? -9.43 32.219 6.402 1 98 292 HIS A C 1
ATOM 2313 O O . HIS A 1 292 ? -10.367 32.844 6.906 1 98 292 HIS A O 1
ATOM 2319 N N . PHE A 1 293 ? -8.391 31.781 7.113 1 98.56 293 PHE A N 1
ATOM 2320 C CA . PHE A 1 293 ? -8.312 32 8.555 1 98.56 293 PHE A CA 1
ATOM 2321 C C . PHE A 1 293 ? -8.211 33.5 8.875 1 98.56 293 PHE A C 1
ATOM 2323 O O . PHE A 1 293 ? -8.836 33.969 9.82 1 98.56 293 PHE A O 1
ATOM 2330 N N . TYR A 1 294 ? -7.453 34.25 8.102 1 98.62 294 TYR A N 1
ATOM 2331 C CA . TYR A 1 294 ? -7.34 35.688 8.289 1 98.62 294 TYR A CA 1
ATOM 2332 C C . TYR A 1 294 ? -8.703 36.344 8.148 1 98.62 294 TYR A C 1
ATOM 2334 O O . TYR A 1 294 ? -9.023 37.281 8.898 1 98.62 294 TYR A O 1
ATOM 2342 N N . LYS A 1 295 ? -9.445 35.906 7.172 1 98.31 295 LYS A N 1
ATOM 2343 C CA . LYS A 1 295 ? -10.797 36.438 7.016 1 98.31 295 LYS A CA 1
ATOM 2344 C C . LYS A 1 295 ? -11.648 36.125 8.242 1 98.31 295 LYS A C 1
ATOM 2346 O O . LYS A 1 295 ? -12.453 36.969 8.664 1 98.31 295 LYS A O 1
ATOM 2351 N N . CYS A 1 296 ? -11.477 34.938 8.766 1 98.5 296 CYS A N 1
ATOM 2352 C CA . CYS A 1 296 ? -12.219 34.562 9.969 1 98.5 296 CYS A CA 1
ATOM 2353 C C . CYS A 1 296 ? -11.852 35.469 11.141 1 98.5 296 CYS A C 1
ATOM 2355 O O . CYS A 1 296 ? -12.711 35.844 11.93 1 98.5 296 CYS A O 1
ATOM 2357 N N . ILE A 1 297 ? -10.57 35.781 11.266 1 98.38 297 ILE A N 1
ATOM 2358 C CA . ILE A 1 297 ? -10.117 36.688 12.328 1 98.38 297 ILE A CA 1
ATOM 2359 C C . ILE A 1 297 ? -10.703 38.062 12.117 1 98.38 297 ILE A C 1
ATOM 2361 O O . ILE A 1 297 ? -11.281 38.656 13.039 1 98.38 297 ILE A O 1
ATOM 2365 N N . ALA A 1 298 ? -10.617 38.594 10.914 1 97.75 298 ALA A N 1
ATOM 2366 C CA . ALA A 1 298 ? -11.062 39.938 10.586 1 97.75 298 ALA A CA 1
ATOM 2367 C C . ALA A 1 298 ? -12.562 40.094 10.812 1 97.75 298 ALA A C 1
ATOM 2369 O O . ALA A 1 298 ? -13.023 41.156 11.266 1 97.75 298 ALA A O 1
ATOM 2370 N N . ASN A 1 299 ? -13.273 39.062 10.492 1 97.62 299 ASN A N 1
ATOM 2371 C CA . ASN A 1 299 ? -14.727 39.125 10.555 1 97.62 299 ASN A CA 1
ATOM 2372 C C . ASN A 1 299 ? -15.266 38.469 11.828 1 97.62 299 ASN A C 1
ATOM 2374 O O . ASN A 1 299 ? -16.484 38.406 12.023 1 97.62 299 ASN A O 1
ATOM 2378 N N . ASP A 1 300 ? -14.445 38 12.594 1 97.81 300 ASP A N 1
ATOM 2379 C CA . ASP A 1 300 ? -14.773 37.344 13.852 1 97.81 300 ASP A CA 1
ATOM 2380 C C . ASP A 1 300 ? -15.773 36.219 13.625 1 97.81 300 ASP A C 1
ATOM 2382 O O . ASP A 1 300 ? -16.828 36.156 14.266 1 97.81 300 ASP A O 1
ATOM 2386 N N . THR A 1 301 ? -15.43 35.375 12.625 1 97.94 301 THR A N 1
ATOM 2387 C CA . THR A 1 301 ? -16.219 34.188 12.359 1 97.94 301 THR A CA 1
ATOM 2388 C C . THR A 1 301 ? -15.461 32.938 12.82 1 97.94 301 THR A C 1
ATOM 2390 O O . THR A 1 301 ? -14.258 33 13.062 1 97.94 301 THR A O 1
ATOM 2393 N N . ASN A 1 302 ? -16.156 31.828 13.008 1 97.94 302 ASN A N 1
ATOM 2394 C CA . ASN A 1 302 ? -15.562 30.625 13.586 1 97.94 302 ASN A CA 1
ATOM 2395 C C . ASN A 1 302 ? -15.484 29.484 12.562 1 97.94 302 ASN A C 1
ATOM 2397 O O . ASN A 1 302 ? -15.352 28.328 12.938 1 97.94 302 ASN A O 1
ATOM 2401 N N . ASP A 1 303 ? -15.617 29.859 11.281 1 97.62 303 ASP A N 1
ATOM 2402 C CA . ASP A 1 303 ? -15.609 28.875 10.211 1 97.62 303 ASP A CA 1
ATOM 2403 C C . ASP A 1 303 ? -14.18 28.531 9.781 1 97.62 303 ASP A C 1
ATOM 2405 O O . ASP A 1 303 ? -13.766 28.875 8.672 1 97.62 303 ASP A O 1
ATOM 2409 N N . TYR A 1 304 ? -13.375 27.906 10.656 1 98.06 304 TYR A N 1
ATOM 2410 C CA . TYR A 1 304 ? -12.031 27.406 10.383 1 98.06 304 TYR A CA 1
ATOM 2411 C C . TYR A 1 304 ? -11.836 26.016 10.969 1 98.06 304 TYR A C 1
ATOM 2413 O O . TYR A 1 304 ? -12.773 25.422 11.492 1 98.06 304 TYR A O 1
ATOM 2421 N N . ILE A 1 305 ? -10.68 25.406 10.828 1 98.75 305 ILE A N 1
ATOM 2422 C CA . ILE A 1 305 ? -10.406 24.047 11.32 1 98.75 305 ILE A CA 1
ATOM 2423 C C . ILE A 1 305 ? -9.984 24.125 12.789 1 98.75 305 ILE A C 1
ATOM 2425 O O . ILE A 1 305 ? -8.828 24.422 13.094 1 98.75 305 ILE A O 1
ATOM 2429 N N . HIS A 1 306 ? -10.883 23.766 13.656 1 98.75 306 HIS A N 1
ATOM 2430 C CA . HIS A 1 306 ? -10.664 23.859 15.094 1 98.75 306 HIS A CA 1
ATOM 2431 C C . HIS A 1 306 ? -9.773 22.734 15.594 1 98.75 306 HIS A C 1
ATOM 2433 O O . HIS A 1 306 ? -9.555 21.75 14.883 1 98.75 306 HIS A O 1
ATOM 2439 N N . ALA A 1 307 ? -9.305 22.891 16.812 1 98.75 307 ALA A N 1
ATOM 2440 C CA . ALA A 1 307 ? -8.531 21.844 17.469 1 98.75 307 ALA A CA 1
ATOM 2441 C C . ALA A 1 307 ? -9.328 20.531 17.516 1 98.75 307 ALA A C 1
ATOM 2443 O O . ALA A 1 307 ? -8.781 19.469 17.234 1 98.75 307 ALA A O 1
ATOM 2444 N N . LYS A 1 308 ? -10.625 20.609 17.797 1 98.31 308 LYS A N 1
ATOM 2445 C CA . LYS A 1 308 ? -11.469 19.422 17.906 1 98.31 308 LYS A CA 1
ATOM 2446 C C . LYS A 1 308 ? -11.578 18.703 16.578 1 98.31 308 LYS A C 1
ATOM 2448 O O . LYS A 1 308 ? -11.719 17.469 16.531 1 98.31 308 LYS A O 1
ATOM 2453 N N . ASP A 1 309 ? -11.523 19.469 15.469 1 98.19 309 ASP A N 1
ATOM 2454 C CA . ASP A 1 309 ? -11.602 18.906 14.133 1 98.19 309 ASP A CA 1
ATOM 2455 C C . ASP A 1 309 ? -10.328 18.125 13.781 1 98.19 309 ASP A C 1
ATOM 2457 O O . ASP A 1 309 ? -10.344 17.266 12.906 1 98.19 309 ASP A O 1
ATOM 2461 N N . ALA A 1 310 ? -9.203 18.469 14.414 1 98.5 310 ALA A N 1
ATOM 2462 C CA . ALA A 1 310 ? -7.898 17.875 14.109 1 98.5 310 ALA A CA 1
ATOM 2463 C C . ALA A 1 310 ? -7.602 16.703 15.023 1 98.5 310 ALA A C 1
ATOM 2465 O O . ALA A 1 310 ? -6.723 15.883 14.734 1 98.5 310 ALA A O 1
ATOM 2466 N N . LEU A 1 311 ? -8.312 16.531 16.141 1 98.25 311 LEU A N 1
ATOM 2467 C CA . LEU A 1 311 ? -8.039 15.539 17.172 1 98.25 311 LEU A CA 1
ATOM 2468 C C . LEU A 1 311 ? -8.195 14.117 16.641 1 98.25 311 LEU A C 1
ATOM 2470 O O . LEU A 1 311 ? -7.395 13.242 16.953 1 98.25 311 LEU A O 1
ATOM 2474 N N . PRO A 1 312 ? -9.18 13.852 15.766 1 98.06 312 PRO A N 1
ATOM 2475 C CA . PRO A 1 312 ? -9.422 12.469 15.336 1 98.06 312 PRO A CA 1
ATOM 2476 C C . PRO A 1 312 ? -8.203 11.836 14.672 1 98.06 312 PRO A C 1
ATOM 2478 O O . PRO A 1 312 ? -7.969 10.633 14.828 1 98.06 312 PRO A O 1
ATOM 2481 N N . SER A 1 313 ? -7.438 12.539 13.891 1 98.12 313 SER A N 1
ATOM 2482 C CA . SER A 1 313 ? -6.262 11.969 13.234 1 98.12 313 SER A CA 1
ATOM 2483 C C . SER A 1 313 ? -5.262 11.438 14.25 1 98.12 313 SER A C 1
ATOM 2485 O O . SER A 1 313 ? -4.676 10.375 14.055 1 98.12 313 SER A O 1
ATOM 2487 N N . LEU A 1 314 ? -5.047 12.188 15.391 1 98.44 314 LEU A N 1
ATOM 2488 C CA . LEU A 1 314 ? -4.156 11.727 16.453 1 98.44 314 LEU A CA 1
ATOM 2489 C C . LEU A 1 314 ? -4.73 10.492 17.141 1 98.44 314 LEU A C 1
ATOM 2491 O O . LEU A 1 314 ? -3.988 9.57 17.5 1 98.44 314 LEU A O 1
ATOM 2495 N N . THR A 1 315 ? -6.051 10.516 17.328 1 98.44 315 THR A N 1
ATOM 2496 C CA . THR A 1 315 ? -6.723 9.383 17.953 1 98.44 315 THR A CA 1
ATOM 2497 C C . THR A 1 315 ? -6.527 8.117 17.125 1 98.44 315 THR A C 1
ATOM 2499 O O . THR A 1 315 ? -6.27 7.043 17.688 1 98.44 315 THR A O 1
ATOM 2502 N N . ILE A 1 316 ? -6.652 8.234 15.883 1 98.75 316 ILE A N 1
ATOM 2503 C CA . ILE A 1 316 ? -6.484 7.113 14.961 1 98.75 316 ILE A CA 1
ATOM 2504 C C . ILE A 1 316 ? -5.051 6.598 15.031 1 98.75 316 ILE A C 1
ATOM 2506 O O . ILE A 1 316 ? -4.82 5.391 15.133 1 98.75 316 ILE A O 1
ATOM 2510 N N . ILE A 1 317 ? -4.086 7.5 14.969 1 98.75 317 ILE A N 1
ATOM 2511 C CA . ILE A 1 317 ? -2.676 7.129 15.023 1 98.75 317 ILE A CA 1
ATOM 2512 C C . ILE A 1 317 ? -2.387 6.379 16.312 1 98.75 317 ILE A C 1
ATOM 2514 O O . ILE A 1 317 ? -1.749 5.324 16.297 1 98.75 317 ILE A O 1
ATOM 2518 N N . ASP A 1 318 ? -2.877 6.918 17.438 1 98.62 318 ASP A N 1
ATOM 2519 C CA . ASP A 1 318 ? -2.674 6.27 18.734 1 98.62 318 ASP A CA 1
ATOM 2520 C C . ASP A 1 318 ? -3.322 4.887 18.766 1 98.62 318 ASP A C 1
ATOM 2522 O O . ASP A 1 318 ? -2.764 3.945 19.328 1 98.62 318 ASP A O 1
ATOM 2526 N N . ALA A 1 319 ? -4.496 4.777 18.188 1 98.75 319 ALA A N 1
ATOM 2527 C CA . ALA A 1 319 ? -5.203 3.5 18.141 1 98.75 319 ALA A CA 1
ATOM 2528 C C . ALA A 1 319 ? -4.426 2.469 17.328 1 98.75 319 ALA A C 1
ATOM 2530 O O . ALA A 1 319 ? -4.34 1.3 17.719 1 98.75 319 ALA A O 1
ATOM 2531 N N . ILE A 1 320 ? -3.867 2.844 16.203 1 98.81 320 ILE A N 1
ATOM 2532 C CA . ILE A 1 320 ? -3.08 1.939 15.367 1 98.81 320 ILE A CA 1
ATOM 2533 C C . ILE A 1 320 ? -1.864 1.448 16.156 1 98.81 320 ILE A C 1
ATOM 2535 O O . ILE A 1 320 ? -1.546 0.257 16.125 1 98.81 320 ILE A O 1
ATOM 2539 N N . ARG A 1 321 ? -1.197 2.355 16.797 1 98.56 321 ARG A N 1
ATOM 2540 C CA . ARG A 1 321 ? -0.031 1.985 17.594 1 98.56 321 ARG A CA 1
ATOM 2541 C C . ARG A 1 321 ? -0.409 1.004 18.703 1 98.56 321 ARG A C 1
ATOM 2543 O O . ARG A 1 321 ? 0.283 0.007 18.922 1 98.56 321 ARG A O 1
ATOM 2550 N N . LYS A 1 322 ? -1.481 1.36 19.422 1 98.44 322 LYS A N 1
ATOM 2551 C CA . LYS A 1 322 ? -1.951 0.481 20.5 1 98.44 322 LYS A CA 1
ATOM 2552 C C . LYS A 1 322 ? -2.32 -0.896 19.953 1 98.44 322 LYS A C 1
ATOM 2554 O O . LYS A 1 322 ? -1.995 -1.918 20.562 1 98.44 322 LYS A O 1
ATOM 2559 N N . SER A 1 323 ? -3.002 -0.901 18.844 1 98.69 323 SER A N 1
ATOM 2560 C CA . SER A 1 323 ? -3.363 -2.162 18.203 1 98.69 323 SER A CA 1
ATOM 2561 C C . SER A 1 323 ? -2.123 -2.984 17.875 1 98.69 323 SER A C 1
ATOM 2563 O O . SER A 1 323 ? -2.096 -4.195 18.094 1 98.69 323 SER A O 1
ATOM 2565 N N . SER A 1 324 ? -1.145 -2.359 17.297 1 98.12 324 SER A N 1
ATOM 2566 C CA . SER A 1 324 ? 0.102 -3.035 16.953 1 98.12 324 SER A CA 1
ATOM 2567 C C . SER A 1 324 ? 0.761 -3.65 18.172 1 98.12 324 SER A C 1
ATOM 2569 O O . SER A 1 324 ? 1.234 -4.789 18.125 1 98.12 324 SER A O 1
ATOM 2571 N N . GLU A 1 325 ? 0.795 -2.934 19.25 1 97.56 325 GLU A N 1
ATOM 2572 C CA . GLU A 1 325 ? 1.436 -3.367 20.484 1 97.56 325 GLU A CA 1
ATOM 2573 C C . GLU A 1 325 ? 0.706 -4.562 21.094 1 97.56 325 GLU A C 1
ATOM 2575 O O . GLU A 1 325 ? 1.339 -5.488 21.609 1 97.56 325 GLU A O 1
ATOM 2580 N N . THR A 1 326 ? -0.606 -4.531 21.047 1 97.56 326 THR A N 1
ATOM 2581 C CA . THR A 1 326 ? -1.39 -5.539 21.75 1 97.56 326 THR A CA 1
ATOM 2582 C C . THR A 1 326 ? -1.831 -6.645 20.797 1 97.56 326 THR A C 1
ATOM 2584 O O . THR A 1 326 ? -2.307 -7.695 21.234 1 97.56 326 THR A O 1
ATOM 2587 N N . ASN A 1 327 ? -1.673 -6.363 19.484 1 96.19 327 ASN A N 1
ATOM 2588 C CA . ASN A 1 327 ? -2.186 -7.246 18.438 1 96.19 327 ASN A CA 1
ATOM 2589 C C . ASN A 1 327 ? -3.68 -7.5 18.609 1 96.19 327 ASN A C 1
ATOM 2591 O O . ASN A 1 327 ? -4.133 -8.641 18.531 1 96.19 327 ASN A O 1
ATOM 2595 N N . LYS A 1 328 ? -4.406 -6.48 18.953 1 97.25 328 LYS A N 1
ATOM 2596 C CA . LYS A 1 328 ? -5.852 -6.547 19.125 1 97.25 328 LYS A CA 1
ATOM 2597 C C . LYS A 1 328 ? -6.547 -5.391 18.422 1 97.25 328 LYS A C 1
ATOM 2599 O O . LYS A 1 328 ? -5.953 -4.324 18.219 1 97.25 328 LYS A O 1
ATOM 2604 N N . ARG A 1 329 ? -7.723 -5.695 18.016 1 97.81 329 ARG A N 1
ATOM 2605 C CA . ARG A 1 329 ? -8.594 -4.637 17.516 1 97.81 329 ARG A CA 1
ATOM 2606 C C . ARG A 1 329 ? -8.93 -3.641 18.625 1 97.81 329 ARG A C 1
ATOM 2608 O O . ARG A 1 329 ? -9.266 -4.035 19.75 1 97.81 329 ARG A O 1
ATOM 2615 N N . ILE A 1 330 ? -8.812 -2.352 18.328 1 98.5 330 ILE A N 1
ATOM 2616 C CA . ILE A 1 330 ? -9.102 -1.298 19.297 1 98.5 330 ILE A CA 1
ATOM 2617 C C . ILE A 1 330 ? -10.492 -0.727 19.031 1 98.5 330 ILE A C 1
ATOM 2619 O O . ILE A 1 330 ? -10.766 -0.21 17.953 1 98.5 330 ILE A O 1
ATOM 2623 N N . GLN A 1 331 ? -11.367 -0.768 20.016 1 98.25 331 GLN A N 1
ATOM 2624 C CA . GLN A 1 331 ? -12.688 -0.16 19.922 1 98.25 331 GLN A CA 1
ATOM 2625 C C . GLN A 1 331 ? -12.625 1.34 20.203 1 98.25 331 GLN A C 1
ATOM 2627 O O . GLN A 1 331 ? -12.055 1.771 21.203 1 98.25 331 GLN A O 1
ATOM 2632 N N . MET A 1 332 ? -13.18 2.057 19.25 1 96.44 332 MET A N 1
ATOM 2633 C CA . MET A 1 332 ? -13.133 3.508 19.406 1 96.44 332 MET A CA 1
ATOM 2634 C C . MET A 1 332 ? -14.328 4.012 20.203 1 96.44 332 MET A C 1
ATOM 2636 O O . MET A 1 332 ? -15.438 3.482 20.078 1 96.44 332 MET A O 1
ATOM 2640 N N . GLU A 1 333 ? -14.117 4.844 21.156 1 82.5 333 GLU A N 1
ATOM 2641 C CA . GLU A 1 333 ? -15.195 5.41 21.953 1 82.5 333 GLU A CA 1
ATOM 2642 C C . GLU A 1 333 ? -16.031 6.391 21.125 1 82.5 333 GLU A C 1
ATOM 2644 O O . GLU A 1 333 ? -15.508 7.09 20.266 1 82.5 333 GLU A O 1
ATOM 2649 N N . GLY A 1 334 ? -17.375 6.18 21 1 67 334 GLY A N 1
ATOM 2650 C CA . GLY A 1 334 ? -18.281 7.086 20.328 1 67 334 GLY A CA 1
ATOM 2651 C C . GLY A 1 334 ? -18.25 8.492 20.891 1 67 334 GLY A C 1
ATOM 2652 O O . GLY A 1 334 ? -17.797 8.711 22.016 1 67 334 GLY A O 1
ATOM 2653 N N . MET B 1 1 ? -1.739 -36.406 -31.625 1 93.75 1 MET B N 1
ATOM 2654 C CA . MET B 1 1 ? -2.318 -35.438 -30.688 1 93.75 1 MET B CA 1
ATOM 2655 C C . MET B 1 1 ? -1.893 -35.75 -29.266 1 93.75 1 MET B C 1
ATOM 2657 O O . MET B 1 1 ? -1.892 -36.938 -28.859 1 93.75 1 MET B O 1
ATOM 2661 N N . LEU B 1 2 ? -1.528 -34.719 -28.484 1 97.81 2 LEU B N 1
ATOM 2662 C CA . LEU B 1 2 ? -1.143 -34.969 -27.094 1 97.81 2 LEU B CA 1
ATOM 2663 C C . LEU B 1 2 ? -2.355 -35.344 -26.25 1 97.81 2 LEU B C 1
ATOM 2665 O O . LEU B 1 2 ? -3.432 -34.75 -26.406 1 97.81 2 LEU B O 1
ATOM 2669 N N . LYS B 1 3 ? -2.207 -36.281 -25.484 1 98.5 3 LYS B N 1
ATOM 2670 C CA . LYS B 1 3 ? -3.256 -36.688 -24.562 1 98.5 3 LYS B CA 1
ATOM 2671 C C . LYS B 1 3 ? -3.076 -36.031 -23.188 1 98.5 3 LYS B C 1
ATOM 2673 O O . LYS B 1 3 ? -2.062 -36.25 -22.531 1 98.5 3 LYS B O 1
ATOM 2678 N N . ILE B 1 4 ? -4.082 -35.281 -22.797 1 98.56 4 ILE B N 1
ATOM 2679 C CA . ILE B 1 4 ? -3.984 -34.438 -21.609 1 98.56 4 ILE B CA 1
ATOM 2680 C C . ILE B 1 4 ? -4.988 -34.938 -20.547 1 98.56 4 ILE B C 1
ATOM 2682 O O . ILE B 1 4 ? -6.098 -35.344 -20.891 1 98.56 4 ILE B O 1
ATOM 2686 N N . ALA B 1 5 ? -4.629 -34.875 -19.312 1 98.69 5 ALA B N 1
ATOM 2687 C CA . ALA B 1 5 ? -5.547 -35.062 -18.188 1 98.69 5 ALA B CA 1
ATOM 2688 C C . ALA B 1 5 ? -5.469 -33.906 -17.219 1 98.69 5 ALA B C 1
ATOM 2690 O O . ALA B 1 5 ? -4.5 -33.125 -17.219 1 98.69 5 ALA B O 1
ATOM 2691 N N . VAL B 1 6 ? -6.516 -33.75 -16.375 1 98.56 6 VAL B N 1
ATOM 2692 C CA . VAL B 1 6 ? -6.562 -32.719 -15.328 1 98.56 6 VAL B CA 1
ATOM 2693 C C . VAL B 1 6 ? -6.852 -33.406 -13.984 1 98.56 6 VAL B C 1
ATOM 2695 O O . VAL B 1 6 ? -7.777 -34.188 -13.867 1 98.56 6 VAL B O 1
ATOM 2698 N N . ILE B 1 7 ? -5.938 -33.125 -13.047 1 98.75 7 ILE B N 1
ATOM 2699 C CA . ILE B 1 7 ? -6.16 -33.562 -11.672 1 98.75 7 ILE B CA 1
ATOM 2700 C C . ILE B 1 7 ? -6.598 -32.375 -10.812 1 98.75 7 ILE B C 1
ATOM 2702 O O . ILE B 1 7 ? -5.824 -31.453 -10.586 1 98.75 7 ILE B O 1
ATOM 2706 N N . GLY B 1 8 ? -7.746 -32.469 -10.195 1 98.19 8 GLY B N 1
ATOM 2707 C CA . GLY B 1 8 ? -8.359 -31.359 -9.469 1 98.19 8 GLY B CA 1
ATOM 2708 C C . GLY B 1 8 ? -9.32 -30.547 -10.312 1 98.19 8 GLY B C 1
ATOM 2709 O O . GLY B 1 8 ? -8.914 -29.891 -11.273 1 98.19 8 GLY B O 1
ATOM 2710 N N . LEU B 1 9 ? -10.586 -30.609 -9.969 1 97.19 9 LEU B N 1
ATOM 2711 C CA . LEU B 1 9 ? -11.625 -29.938 -10.75 1 97.19 9 LEU B CA 1
ATOM 2712 C C . LEU B 1 9 ? -12.281 -28.828 -9.93 1 97.19 9 LEU B C 1
ATOM 2714 O O . LEU B 1 9 ? -13.508 -28.672 -9.961 1 97.19 9 LEU B O 1
ATOM 2718 N N . GLY B 1 10 ? -11.43 -28.188 -9.133 1 93.19 10 GLY B N 1
ATOM 2719 C CA . GLY B 1 10 ? -11.883 -27.016 -8.406 1 93.19 10 GLY B CA 1
ATOM 2720 C C . GLY B 1 10 ? -12.008 -25.781 -9.273 1 93.19 10 GLY B C 1
ATOM 2721 O O . GLY B 1 10 ? -12.25 -25.891 -10.484 1 93.19 10 GLY B O 1
ATOM 2722 N N . ASP B 1 11 ? -11.891 -24.594 -8.711 1 90.19 11 ASP B N 1
ATOM 2723 C CA . ASP B 1 11 ? -12.18 -23.312 -9.352 1 90.19 11 ASP B CA 1
ATOM 2724 C C . ASP B 1 11 ? -11.281 -23.094 -10.562 1 90.19 11 ASP B C 1
ATOM 2726 O O . ASP B 1 11 ? -11.75 -22.703 -11.633 1 90.19 11 ASP B O 1
ATOM 2730 N N . ILE B 1 12 ? -10.023 -23.375 -10.422 1 94.25 12 ILE B N 1
ATOM 2731 C CA . ILE B 1 12 ? -9.055 -22.984 -11.43 1 94.25 12 ILE B CA 1
ATOM 2732 C C . ILE B 1 12 ? -9.141 -23.922 -12.625 1 94.25 12 ILE B C 1
ATOM 2734 O O . ILE B 1 12 ? -8.695 -23.594 -13.727 1 94.25 12 ILE B O 1
ATOM 2738 N N . SER B 1 13 ? -9.664 -25.141 -12.453 1 95.06 13 SER B N 1
ATOM 2739 C CA . SER B 1 13 ? -9.797 -26.094 -13.555 1 95.06 13 SER B CA 1
ATOM 2740 C C . SER B 1 13 ? -10.695 -25.531 -14.656 1 95.06 13 SER B C 1
ATOM 2742 O O . SER B 1 13 ? -10.578 -25.922 -15.82 1 95.06 13 SER B O 1
ATOM 2744 N N . GLN B 1 14 ? -11.508 -24.594 -14.258 1 92.69 14 GLN B N 1
ATOM 2745 C CA . GLN B 1 14 ? -12.438 -23.984 -15.195 1 92.69 14 GLN B CA 1
ATOM 2746 C C . GLN B 1 14 ? -11.711 -23.078 -16.188 1 92.69 14 GLN B C 1
ATOM 2748 O O . GLN B 1 14 ? -12.289 -22.688 -17.203 1 92.69 14 GLN B O 1
ATOM 2753 N N . ILE B 1 15 ? -10.539 -22.781 -15.938 1 92.94 15 ILE B N 1
ATOM 2754 C CA . ILE B 1 15 ? -9.695 -22.031 -16.859 1 92.94 15 ILE B CA 1
ATOM 2755 C C . ILE B 1 15 ? -8.859 -23 -17.703 1 92.94 15 ILE B C 1
ATOM 2757 O O . ILE B 1 15 ? -8.711 -22.812 -18.906 1 92.94 15 ILE B O 1
ATOM 2761 N N . HIS B 1 16 ? -8.43 -24.078 -17.094 1 96.5 16 HIS B N 1
ATOM 2762 C CA . HIS B 1 16 ? -7.539 -25.031 -17.75 1 96.5 16 HIS B CA 1
ATOM 2763 C C . HIS B 1 16 ? -8.289 -25.875 -18.781 1 96.5 16 HIS B C 1
ATOM 2765 O O . HIS B 1 16 ? -7.805 -26.062 -19.891 1 96.5 16 HIS B O 1
ATOM 2771 N N . ILE B 1 17 ? -9.445 -26.312 -18.422 1 94.81 17 ILE B N 1
ATOM 2772 C CA . ILE B 1 17 ? -10.18 -27.25 -19.25 1 94.81 17 ILE B CA 1
ATOM 2773 C C . ILE B 1 17 ? -10.555 -26.578 -20.578 1 94.81 17 ILE B C 1
ATOM 2775 O O . ILE B 1 17 ? -10.258 -27.109 -21.656 1 94.81 17 ILE B O 1
ATOM 2779 N N . PRO B 1 18 ? -11.133 -25.359 -20.562 1 92.5 18 PRO B N 1
ATOM 2780 C CA . PRO B 1 18 ? -11.398 -24.688 -21.828 1 92.5 18 PRO B CA 1
ATOM 2781 C C . PRO B 1 18 ? -10.133 -24.438 -22.641 1 92.5 18 PRO B C 1
ATOM 2783 O O . PRO B 1 18 ? -10.156 -24.5 -23.875 1 92.5 18 PRO B O 1
ATOM 2786 N N . ALA B 1 19 ? -9.047 -24.094 -21.969 1 93.94 19 ALA B N 1
ATOM 2787 C CA . ALA B 1 19 ? -7.789 -23.859 -22.672 1 93.94 19 ALA B CA 1
ATOM 2788 C C . ALA B 1 19 ? -7.324 -25.125 -23.391 1 93.94 19 ALA B C 1
ATOM 2790 O O . ALA B 1 19 ? -6.855 -25.047 -24.531 1 93.94 19 ALA B O 1
ATOM 2791 N N . ILE B 1 20 ? -7.418 -26.281 -22.797 1 96.06 20 ILE B N 1
ATOM 2792 C CA . ILE B 1 20 ? -7.059 -27.562 -23.391 1 96.06 20 ILE B CA 1
ATOM 2793 C C . ILE B 1 20 ? -7.957 -27.844 -24.594 1 96.06 20 ILE B C 1
ATOM 2795 O O . ILE B 1 20 ? -7.469 -28.172 -25.672 1 96.06 20 ILE B O 1
ATOM 2799 N N . GLN B 1 21 ? -9.234 -27.625 -24.391 1 93.5 21 GLN B N 1
ATOM 2800 C CA . GLN B 1 21 ? -10.227 -27.969 -25.406 1 93.5 21 GLN B CA 1
ATOM 2801 C C . GLN B 1 21 ? -10.133 -27.047 -26.609 1 93.5 21 GLN B C 1
ATOM 2803 O O . GLN B 1 21 ? -10.492 -27.438 -27.719 1 93.5 21 GLN B O 1
ATOM 2808 N N . ALA B 1 22 ? -9.594 -25.906 -26.422 1 92.62 22 ALA B N 1
ATOM 2809 C CA . ALA B 1 22 ? -9.492 -24.922 -27.5 1 92.62 22 ALA B CA 1
ATOM 2810 C C . ALA B 1 22 ? -8.297 -25.219 -28.406 1 92.62 22 ALA B C 1
ATOM 2812 O O . ALA B 1 22 ? -8.195 -24.672 -29.5 1 92.62 22 ALA B O 1
ATOM 2813 N N . ASN B 1 23 ? -7.43 -26.062 -28 1 95.56 23 ASN B N 1
ATOM 2814 C CA . ASN B 1 23 ? -6.238 -26.406 -28.766 1 95.56 23 ASN B CA 1
ATOM 2815 C C . ASN B 1 23 ? -6.469 -27.609 -29.656 1 95.56 23 ASN B C 1
ATOM 2817 O O . ASN B 1 23 ? -6.688 -28.719 -29.172 1 95.56 23 ASN B O 1
ATOM 2821 N N . PRO B 1 24 ? -6.383 -27.469 -30.938 1 95.62 24 PRO B N 1
ATOM 2822 C CA . PRO B 1 24 ? -6.699 -28.578 -31.844 1 95.62 24 PRO B CA 1
ATOM 2823 C C . PRO B 1 24 ? -5.633 -29.672 -31.844 1 95.62 24 PRO B C 1
ATOM 2825 O O . PRO B 1 24 ? -5.855 -30.75 -32.375 1 95.62 24 PRO B O 1
ATOM 2828 N N . ASN B 1 25 ? -4.539 -29.359 -31.234 1 96.69 25 ASN B N 1
ATOM 2829 C CA . ASN B 1 25 ? -3.43 -30.312 -31.281 1 96.69 25 ASN B CA 1
ATOM 2830 C C . ASN B 1 25 ? -3.393 -31.203 -30.047 1 96.69 25 ASN B C 1
ATOM 2832 O O . ASN B 1 25 ? -2.475 -32 -29.875 1 96.69 25 ASN B O 1
ATOM 2836 N N . VAL B 1 26 ? -4.398 -31.047 -29.141 1 97.38 26 VAL B N 1
ATOM 2837 C CA . VAL B 1 26 ? -4.395 -31.844 -27.922 1 97.38 26 VAL B CA 1
ATOM 2838 C C . VAL B 1 26 ? -5.801 -32.375 -27.641 1 97.38 26 VAL B C 1
ATOM 2840 O O . VAL B 1 26 ? -6.766 -31.969 -28.281 1 97.38 26 VAL B O 1
ATOM 2843 N N . GLN B 1 27 ? -5.902 -33.375 -26.844 1 96.88 27 GLN B N 1
ATOM 2844 C CA . GLN B 1 27 ? -7.18 -33.969 -26.453 1 96.88 27 GLN B CA 1
ATOM 2845 C C . GLN B 1 27 ? -7.242 -34.219 -24.953 1 96.88 27 GLN B C 1
ATOM 2847 O O . GLN B 1 27 ? -6.332 -34.812 -24.375 1 96.88 27 GLN B O 1
ATOM 2852 N N . LEU B 1 28 ? -8.281 -33.656 -24.344 1 97.25 28 LEU B N 1
ATOM 2853 C CA . LEU B 1 28 ? -8.562 -34.031 -22.953 1 97.25 28 LEU B CA 1
ATOM 2854 C C . LEU B 1 28 ? -9.125 -35.438 -22.875 1 97.25 28 LEU B C 1
ATOM 2856 O O . LEU B 1 28 ? -10.227 -35.719 -23.359 1 97.25 28 LEU B O 1
ATOM 2860 N N . VAL B 1 29 ? -8.43 -36.344 -22.234 1 97.25 29 VAL B N 1
ATOM 2861 C CA . VAL B 1 29 ? -8.875 -37.719 -22.297 1 97.25 29 VAL B CA 1
ATOM 2862 C C . VAL B 1 29 ? -9.32 -38.219 -20.922 1 97.25 29 VAL B C 1
ATOM 2864 O O . VAL B 1 29 ? -10.039 -39.219 -20.812 1 97.25 29 VAL B O 1
ATOM 2867 N N . ALA B 1 30 ? -8.852 -37.5 -19.859 1 97.88 30 ALA B N 1
ATOM 2868 C CA . ALA B 1 30 ? -9.211 -37.938 -18.516 1 97.88 30 ALA B CA 1
ATOM 2869 C C . ALA B 1 30 ? -9.281 -36.75 -17.547 1 97.88 30 ALA B C 1
ATOM 2871 O O . ALA B 1 30 ? -8.633 -35.719 -17.781 1 97.88 30 ALA B O 1
ATOM 2872 N N . ALA B 1 31 ? -10.109 -36.875 -16.562 1 97.94 31 ALA B N 1
ATOM 2873 C CA . ALA B 1 31 ? -10.258 -35.938 -15.461 1 97.94 31 ALA B CA 1
ATOM 2874 C C . ALA B 1 31 ? -10.352 -36.656 -14.125 1 97.94 31 ALA B C 1
ATOM 2876 O O . ALA B 1 31 ? -10.906 -37.75 -14.047 1 97.94 31 ALA B O 1
ATOM 2877 N N . CYS B 1 32 ? -9.766 -36.031 -13.133 1 98.31 32 CYS B N 1
ATOM 2878 C CA . CYS B 1 32 ? -9.727 -36.688 -11.836 1 98.31 32 CYS B CA 1
ATOM 2879 C C . CYS B 1 32 ? -10.094 -35.719 -10.719 1 98.31 32 CYS B C 1
ATOM 2881 O O . CYS B 1 32 ? -9.594 -34.594 -10.68 1 98.31 32 CYS B O 1
ATOM 2883 N N . ASP B 1 33 ? -10.992 -36.125 -9.852 1 98 33 ASP B N 1
ATOM 2884 C CA . ASP B 1 33 ? -11.352 -35.438 -8.617 1 98 33 ASP B CA 1
ATOM 2885 C C . ASP B 1 33 ? -11.891 -36.438 -7.578 1 98 33 ASP B C 1
ATOM 2887 O O . ASP B 1 33 ? -12.562 -37.406 -7.93 1 98 33 ASP B O 1
ATOM 2891 N N . ILE B 1 34 ? -11.578 -36.094 -6.324 1 96.88 34 ILE B N 1
ATOM 2892 C CA . ILE B 1 34 ? -12.062 -36.969 -5.273 1 96.88 34 ILE B CA 1
ATOM 2893 C C . ILE B 1 34 ? -13.578 -36.875 -5.145 1 96.88 34 ILE B C 1
ATOM 2895 O O . ILE B 1 34 ? -14.242 -37.781 -4.66 1 96.88 34 ILE B O 1
ATOM 2899 N N . ASP B 1 35 ? -14.07 -35.688 -5.523 1 96.31 35 ASP B N 1
ATOM 2900 C CA . ASP B 1 35 ? -15.508 -35.438 -5.492 1 96.31 35 ASP B CA 1
ATOM 2901 C C . ASP B 1 35 ? -16.188 -35.969 -6.754 1 96.31 35 ASP B C 1
ATOM 2903 O O . ASP B 1 35 ? -16.172 -35.312 -7.797 1 96.31 35 ASP B O 1
ATOM 2907 N N . GLU B 1 36 ? -16.953 -37 -6.676 1 94.94 36 GLU B N 1
ATOM 2908 C CA . GLU B 1 36 ? -17.594 -37.656 -7.801 1 94.94 36 GLU B CA 1
ATOM 2909 C C . GLU B 1 36 ? -18.625 -36.75 -8.477 1 94.94 36 GLU B C 1
ATOM 2911 O O . GLU B 1 36 ? -18.938 -36.938 -9.656 1 94.94 36 GLU B O 1
ATOM 2916 N N . THR B 1 37 ? -19.062 -35.844 -7.707 1 94.94 37 THR B N 1
ATOM 2917 C CA . THR B 1 37 ? -20.094 -34.969 -8.25 1 94.94 37 THR B CA 1
ATOM 2918 C C . THR B 1 37 ? -19.531 -34.031 -9.328 1 94.94 37 THR B C 1
ATOM 2920 O O . THR B 1 37 ? -20.281 -33.438 -10.086 1 94.94 37 THR B O 1
ATOM 2923 N N . LYS B 1 38 ? -18.25 -34.031 -9.43 1 94.38 38 LYS B N 1
ATOM 2924 C CA . LYS B 1 38 ? -17.609 -33.188 -10.422 1 94.38 38 LYS B CA 1
ATOM 2925 C C . LYS B 1 38 ? -17.516 -33.875 -11.773 1 94.38 38 LYS B C 1
ATOM 2927 O O . LYS B 1 38 ? -17.047 -33.312 -12.758 1 94.38 38 LYS B O 1
ATOM 2932 N N . ASN B 1 39 ? -17.953 -35.094 -11.812 1 93.38 39 ASN B N 1
ATOM 2933 C CA . ASN B 1 39 ? -18 -35.812 -13.094 1 93.38 39 ASN B CA 1
ATOM 2934 C C . ASN B 1 39 ? -19.109 -35.25 -13.984 1 93.38 39 ASN B C 1
ATOM 2936 O O . ASN B 1 39 ? -20.25 -35.75 -13.93 1 93.38 39 ASN B O 1
ATOM 2940 N N . VAL B 1 40 ? -18.781 -34.281 -14.812 1 85.69 40 VAL B N 1
ATOM 2941 C CA . VAL B 1 40 ? -19.781 -33.688 -15.688 1 85.69 40 VAL B CA 1
ATOM 2942 C C . VAL B 1 40 ? -19.422 -33.969 -17.141 1 85.69 40 VAL B C 1
ATOM 2944 O O . VAL B 1 40 ? -19.984 -33.375 -18.047 1 85.69 40 VAL B O 1
ATOM 2947 N N . TYR B 1 41 ? -18.594 -34.906 -17.359 1 83.31 41 TYR B N 1
ATOM 2948 C CA . TYR B 1 41 ? -17.984 -35.094 -18.672 1 83.31 41 TYR B CA 1
ATOM 2949 C C . TYR B 1 41 ? -18.688 -36.188 -19.453 1 83.31 41 TYR B C 1
ATOM 2951 O O . TYR B 1 41 ? -19.266 -37.094 -18.859 1 83.31 41 TYR B O 1
ATOM 2959 N N . ASP B 1 42 ? -18.562 -35.969 -20.719 1 81.19 42 ASP B N 1
ATOM 2960 C CA . ASP B 1 42 ? -19.109 -37 -21.594 1 81.19 42 ASP B CA 1
ATOM 2961 C C . ASP B 1 42 ? -18.219 -38.25 -21.625 1 81.19 42 ASP B C 1
ATOM 2963 O O . ASP B 1 42 ? -17.156 -38.25 -21 1 81.19 42 ASP B O 1
ATOM 2967 N N . SER B 1 43 ? -18.734 -39.188 -22.406 1 79.06 43 SER B N 1
ATOM 2968 C CA . SER B 1 43 ? -18.109 -40.5 -22.438 1 79.06 43 SER B CA 1
ATOM 2969 C C . SER B 1 43 ? -16.719 -40.438 -23.062 1 79.06 43 SER B C 1
ATOM 2971 O O . SER B 1 43 ? -15.914 -41.344 -22.891 1 79.06 43 SER B O 1
ATOM 2973 N N . ASN B 1 44 ? -16.359 -39.344 -23.672 1 87.75 44 ASN B N 1
ATOM 2974 C CA . ASN B 1 44 ? -15.047 -39.25 -24.328 1 87.75 44 ASN B CA 1
ATOM 2975 C C . ASN B 1 44 ? -13.961 -38.875 -23.328 1 87.75 44 ASN B C 1
ATOM 2977 O O . ASN B 1 44 ? -12.773 -39 -23.625 1 87.75 44 ASN B O 1
ATOM 2981 N N . ILE B 1 45 ? -14.32 -38.438 -22.172 1 93.88 45 ILE B N 1
ATOM 2982 C CA . ILE B 1 45 ? -13.383 -38.094 -21.109 1 93.88 45 ILE B CA 1
ATOM 2983 C C . ILE B 1 45 ? -13.609 -39 -19.906 1 93.88 45 ILE B C 1
ATOM 2985 O O . ILE B 1 45 ? -14.68 -38.969 -19.297 1 93.88 45 ILE B O 1
ATOM 2989 N N . GLN B 1 46 ? -12.633 -39.812 -19.609 1 96.5 46 GLN B N 1
ATOM 2990 C CA . GLN B 1 46 ? -12.75 -40.719 -18.5 1 96.5 46 GLN B CA 1
ATOM 2991 C C . GLN B 1 46 ? -12.578 -40 -17.156 1 96.5 46 GLN B C 1
ATOM 2993 O O . GLN B 1 46 ? -11.648 -39.219 -17 1 96.5 46 GLN B O 1
ATOM 2998 N N . PHE B 1 47 ? -13.469 -40.312 -16.203 1 97.38 47 PHE B N 1
ATOM 2999 C CA . PHE B 1 47 ? -13.414 -39.688 -14.891 1 97.38 47 PHE B CA 1
ATOM 3000 C C . PHE B 1 47 ? -12.844 -40.656 -13.859 1 97.38 47 PHE B C 1
ATOM 3002 O O . PHE B 1 47 ? -13.18 -41.812 -13.859 1 97.38 47 PHE B O 1
ATOM 3009 N N . TYR B 1 48 ? -11.938 -40.188 -13.078 1 97.88 48 TYR B N 1
ATOM 3010 C CA . TYR B 1 48 ? -11.336 -40.969 -12.008 1 97.88 48 TYR B CA 1
ATOM 3011 C C . TYR B 1 48 ? -11.508 -40.281 -10.664 1 97.88 48 TYR B C 1
ATOM 3013 O O . TYR B 1 48 ? -11.57 -39.062 -10.586 1 97.88 48 TYR B O 1
ATOM 3021 N N . THR B 1 49 ? -11.555 -41.031 -9.602 1 97.88 49 THR B N 1
ATOM 3022 C CA . THR B 1 49 ? -11.578 -40.469 -8.25 1 97.88 49 THR B CA 1
ATOM 3023 C C . THR B 1 49 ? -10.227 -40.656 -7.566 1 97.88 49 THR B C 1
ATOM 3025 O O . THR B 1 49 ? -10.008 -40.188 -6.457 1 97.88 49 THR B O 1
ATOM 3028 N N . ASP B 1 50 ? -9.367 -41.312 -8.273 1 98.19 50 ASP B N 1
ATOM 3029 C CA . ASP B 1 50 ? -8.008 -41.594 -7.816 1 98.19 50 ASP B CA 1
ATOM 3030 C C . ASP B 1 50 ? -6.996 -41.344 -8.938 1 98.19 50 ASP B C 1
ATOM 3032 O O . ASP B 1 50 ? -7.023 -42.031 -9.961 1 98.19 50 ASP B O 1
ATOM 3036 N N . TYR B 1 51 ? -6.02 -40.438 -8.68 1 98.31 51 TYR B N 1
ATOM 3037 C CA . TYR B 1 51 ? -5.125 -40.031 -9.758 1 98.31 51 TYR B CA 1
ATOM 3038 C C . TYR B 1 51 ? -4.121 -41.156 -10.07 1 98.31 51 TYR B C 1
ATOM 3040 O O . TYR B 1 51 ? -3.635 -41.25 -11.195 1 98.31 51 TYR B O 1
ATOM 3048 N N . GLU B 1 52 ? -3.715 -41.969 -9.094 1 98.31 52 GLU B N 1
ATOM 3049 C CA . GLU B 1 52 ? -2.818 -43.094 -9.375 1 98.31 52 GLU B CA 1
ATOM 3050 C C . GLU B 1 52 ? -3.463 -44.094 -10.336 1 98.31 52 GLU B C 1
ATOM 3052 O O . GLU B 1 52 ? -2.807 -44.594 -11.25 1 98.31 52 GLU B O 1
ATOM 3057 N N . SER B 1 53 ? -4.762 -44.375 -10.047 1 98.38 53 SER B N 1
ATOM 3058 C CA . SER B 1 53 ? -5.508 -45.219 -10.969 1 98.38 53 SER B CA 1
ATOM 3059 C C . SER B 1 53 ? -5.551 -44.625 -12.367 1 98.38 53 SER B C 1
ATOM 3061 O O . SER B 1 53 ? -5.418 -45.344 -13.367 1 98.38 53 SER B O 1
ATOM 3063 N N . MET B 1 54 ? -5.789 -43.312 -12.445 1 98.5 54 MET B N 1
ATOM 3064 C CA . MET B 1 54 ? -5.809 -42.625 -13.727 1 98.5 54 MET B CA 1
ATOM 3065 C C . MET B 1 54 ? -4.48 -42.781 -14.453 1 98.5 54 MET B C 1
ATOM 3067 O O . MET B 1 54 ? -4.453 -43.094 -15.648 1 98.5 54 MET B O 1
ATOM 3071 N N . LEU B 1 55 ? -3.324 -42.656 -13.742 1 98.5 55 LEU B N 1
ATOM 3072 C CA . LEU B 1 55 ? -1.99 -42.719 -14.328 1 98.5 55 LEU B CA 1
ATOM 3073 C C . LEU B 1 55 ? -1.676 -44.125 -14.812 1 98.5 55 LEU B C 1
ATOM 3075 O O . LEU B 1 55 ? -0.958 -44.312 -15.797 1 98.5 55 LEU B O 1
ATOM 3079 N N . LYS B 1 56 ? -2.268 -45.125 -14.125 1 97.69 56 LYS B N 1
ATOM 3080 C CA . LYS B 1 56 ? -2.033 -46.531 -14.469 1 97.69 56 LYS B CA 1
ATOM 3081 C C . LYS B 1 56 ? -2.85 -46.938 -15.695 1 97.69 56 LYS B C 1
ATOM 3083 O O . LYS B 1 56 ? -2.414 -47.781 -16.484 1 97.69 56 LYS B O 1
ATOM 3088 N N . ASN B 1 57 ? -3.959 -46.312 -15.836 1 97.62 57 ASN B N 1
ATOM 3089 C CA . ASN B 1 57 ? -4.918 -46.812 -16.812 1 97.62 57 ASN B CA 1
ATOM 3090 C C . ASN B 1 57 ? -4.906 -45.969 -18.078 1 97.62 57 ASN B C 1
ATOM 3092 O O . ASN B 1 57 ? -5.445 -46.375 -19.109 1 97.62 57 ASN B O 1
ATOM 3096 N N . GLU B 1 58 ? -4.348 -44.781 -18 1 97.5 58 GLU B N 1
ATOM 3097 C CA . GLU B 1 58 ? -4.336 -43.875 -19.141 1 97.5 58 GLU B CA 1
ATOM 3098 C C . GLU B 1 58 ? -2.922 -43.688 -19.672 1 97.5 58 GLU B C 1
ATOM 3100 O O . GLU B 1 58 ? -1.962 -43.625 -18.906 1 97.5 58 GLU B O 1
ATOM 3105 N N . SER B 1 59 ? -2.801 -43.656 -21 1 97.25 59 SER B N 1
ATOM 3106 C CA . SER B 1 59 ? -1.576 -43.188 -21.625 1 97.25 59 SER B CA 1
ATOM 3107 C C . SER B 1 59 ? -1.611 -41.656 -21.812 1 97.25 59 SER B C 1
ATOM 3109 O O . SER B 1 59 ? -2.312 -41.156 -22.688 1 97.25 59 SER B O 1
ATOM 3111 N N . LEU B 1 60 ? -0.817 -40.969 -21.016 1 98.5 60 LEU B N 1
ATOM 3112 C CA . LEU B 1 60 ? -0.911 -39.531 -20.953 1 98.5 60 LEU B CA 1
ATOM 3113 C C . LEU B 1 60 ? 0.407 -38.875 -21.375 1 98.5 60 LEU B C 1
ATOM 3115 O O . LEU B 1 60 ? 1.481 -39.375 -21 1 98.5 60 LEU B O 1
ATOM 3119 N N . ASP B 1 61 ? 0.299 -37.812 -22.125 1 98.62 61 ASP B N 1
ATOM 3120 C CA . ASP B 1 61 ? 1.465 -37 -22.469 1 98.62 61 ASP B CA 1
ATOM 3121 C C . ASP B 1 61 ? 1.692 -35.906 -21.422 1 98.62 61 ASP B C 1
ATOM 3123 O O . ASP B 1 61 ? 2.828 -35.469 -21.203 1 98.62 61 ASP B O 1
ATOM 3127 N N . CYS B 1 62 ? 0.646 -35.438 -20.812 1 98.81 62 CYS B N 1
ATOM 3128 C CA . CYS B 1 62 ? 0.745 -34.344 -19.859 1 98.81 62 CYS B CA 1
ATOM 3129 C C . CYS B 1 62 ? -0.435 -34.344 -18.891 1 98.81 62 CYS B C 1
ATOM 3131 O O . CYS B 1 62 ? -1.546 -34.719 -19.266 1 98.81 62 CYS B O 1
ATOM 3133 N N . VAL B 1 63 ? -0.185 -33.938 -17.688 1 98.88 63 VAL B N 1
ATOM 3134 C CA . VAL B 1 63 ? -1.232 -33.75 -16.688 1 98.88 63 VAL B CA 1
ATOM 3135 C C . VAL B 1 63 ? -1.185 -32.344 -16.125 1 98.88 63 VAL B C 1
ATOM 3137 O O . VAL B 1 63 ? -0.104 -31.812 -15.852 1 98.88 63 VAL B O 1
ATOM 3140 N N . HIS B 1 64 ? -2.348 -31.656 -16.047 1 98.88 64 HIS B N 1
ATOM 3141 C CA . HIS B 1 64 ? -2.49 -30.422 -15.289 1 98.88 64 HIS B CA 1
ATOM 3142 C C . HIS B 1 64 ? -2.822 -30.719 -13.828 1 98.88 64 HIS B C 1
ATOM 3144 O O . HIS B 1 64 ? -3.766 -31.453 -13.531 1 98.88 64 HIS B O 1
ATOM 3150 N N . ILE B 1 65 ? -2.027 -30.188 -12.961 1 98.81 65 ILE B N 1
ATOM 3151 C CA . ILE B 1 65 ? -2.283 -30.344 -11.531 1 98.81 65 ILE B CA 1
ATOM 3152 C C . ILE B 1 65 ? -2.904 -29.047 -10.984 1 98.81 65 ILE B C 1
ATOM 3154 O O . ILE B 1 65 ? -2.223 -28.031 -10.852 1 98.81 65 ILE B O 1
ATOM 3158 N N . CYS B 1 66 ? -4.188 -29.109 -10.68 1 98 66 CYS B N 1
ATOM 3159 C CA . CYS B 1 66 ? -5 -28.016 -10.164 1 98 66 CYS B CA 1
ATOM 3160 C C . CYS B 1 66 ? -5.535 -28.344 -8.773 1 98 66 CYS B C 1
ATOM 3162 O O . CYS B 1 66 ? -6.742 -28.25 -8.531 1 98 66 CYS B O 1
ATOM 3164 N N . LEU B 1 67 ? -4.672 -28.688 -7.844 1 97.69 67 LEU B N 1
ATOM 3165 C CA . LEU B 1 67 ? -5.012 -29.188 -6.52 1 97.69 67 LEU B CA 1
ATOM 3166 C C . LEU B 1 67 ? -4.629 -28.172 -5.441 1 97.69 67 LEU B C 1
ATOM 3168 O O . LEU B 1 67 ? -3.941 -27.188 -5.723 1 97.69 67 LEU B O 1
ATOM 3172 N N . PRO B 1 68 ? -5.109 -28.391 -4.188 1 96.88 68 PRO B N 1
ATOM 3173 C CA . PRO B 1 68 ? -4.59 -27.562 -3.09 1 96.88 68 PRO B CA 1
ATOM 3174 C C . PRO B 1 68 ? -3.074 -27.656 -2.949 1 96.88 68 PRO B C 1
ATOM 3176 O O . PRO B 1 68 ? -2.473 -28.656 -3.346 1 96.88 68 PRO B O 1
ATOM 3179 N N . HIS B 1 69 ? -2.49 -26.703 -2.314 1 98.12 69 HIS B N 1
ATOM 3180 C CA . HIS B 1 69 ? -1.047 -26.484 -2.326 1 98.12 69 HIS B CA 1
ATOM 3181 C C . HIS B 1 69 ? -0.31 -27.703 -1.766 1 98.12 69 HIS B C 1
ATOM 3183 O O . HIS B 1 69 ? 0.701 -28.125 -2.324 1 98.12 69 HIS B O 1
ATOM 3189 N N . TYR B 1 70 ? -0.84 -28.281 -0.705 1 97.62 70 TYR B N 1
ATOM 3190 C CA . TYR B 1 70 ? -0.135 -29.328 0.017 1 97.62 70 TYR B CA 1
ATOM 3191 C C . TYR B 1 70 ? -0.028 -30.594 -0.829 1 97.62 70 TYR B C 1
ATOM 3193 O O . TYR B 1 70 ? 0.749 -31.5 -0.511 1 97.62 70 TYR B O 1
ATOM 3201 N N . LEU B 1 71 ? -0.745 -30.656 -1.922 1 98.06 71 LEU B N 1
ATOM 3202 C CA . LEU B 1 71 ? -0.748 -31.828 -2.777 1 98.06 71 LEU B CA 1
ATOM 3203 C C . LEU B 1 71 ? 0.145 -31.625 -3.996 1 98.06 71 LEU B C 1
ATOM 3205 O O . LEU B 1 71 ? 0.388 -32.562 -4.758 1 98.06 71 LEU B O 1
ATOM 3209 N N . HIS B 1 72 ? 0.669 -30.422 -4.168 1 98.62 72 HIS B N 1
ATOM 3210 C CA . HIS B 1 72 ? 1.459 -30.125 -5.359 1 98.62 72 HIS B CA 1
ATOM 3211 C C . HIS B 1 72 ? 2.67 -31.047 -5.457 1 98.62 72 HIS B C 1
ATOM 3213 O O . HIS B 1 72 ? 2.857 -31.719 -6.469 1 98.62 72 HIS B O 1
ATOM 3219 N N . TYR B 1 73 ? 3.434 -31.172 -4.402 1 98.25 73 TYR B N 1
ATOM 3220 C CA . TYR B 1 73 ? 4.672 -31.938 -4.457 1 98.25 73 TYR B CA 1
ATOM 3221 C C . TYR B 1 73 ? 4.387 -33.406 -4.605 1 98.25 73 TYR B C 1
ATOM 3223 O O . TYR B 1 73 ? 4.852 -34.062 -5.555 1 98.25 73 TYR B O 1
ATOM 3231 N N . PRO B 1 74 ? 3.594 -34.031 -3.727 1 98.44 74 PRO B N 1
ATOM 3232 C CA . PRO B 1 74 ? 3.439 -35.469 -3.82 1 98.44 74 PRO B CA 1
ATOM 3233 C C . PRO B 1 74 ? 2.789 -35.906 -5.133 1 98.44 74 PRO B C 1
ATOM 3235 O O . PRO B 1 74 ? 3.17 -36.938 -5.699 1 98.44 74 PRO B O 1
ATOM 3238 N N . VAL B 1 75 ? 1.829 -35.156 -5.656 1 98.81 75 VAL B N 1
ATOM 3239 C CA . VAL B 1 75 ? 1.141 -35.562 -6.879 1 98.81 75 VAL B CA 1
ATOM 3240 C C . VAL B 1 75 ? 2.061 -35.375 -8.078 1 98.81 75 VAL B C 1
ATOM 3242 O O . VAL B 1 75 ? 2.119 -36.219 -8.977 1 98.81 75 VAL B O 1
ATOM 3245 N N . THR B 1 76 ? 2.762 -34.25 -8.102 1 98.88 76 THR B N 1
ATOM 3246 C CA . THR B 1 76 ? 3.734 -34.031 -9.164 1 98.88 76 THR B CA 1
ATOM 3247 C C . THR B 1 76 ? 4.77 -35.156 -9.188 1 98.88 76 THR B C 1
ATOM 3249 O O . THR B 1 76 ? 5.086 -35.688 -10.258 1 98.88 76 THR B O 1
ATOM 3252 N N . LYS B 1 77 ? 5.301 -35.5 -8.023 1 98.69 77 LYS B N 1
ATOM 3253 C CA . LYS B 1 77 ? 6.293 -36.562 -7.922 1 98.69 77 LYS B CA 1
ATOM 3254 C C . LYS B 1 77 ? 5.77 -37.875 -8.531 1 98.69 77 LYS B C 1
ATOM 3256 O O . LYS B 1 77 ? 6.461 -38.5 -9.32 1 98.69 77 LYS B O 1
ATOM 3261 N N . THR B 1 78 ? 4.566 -38.219 -8.172 1 98.75 78 THR B N 1
ATOM 3262 C CA . THR B 1 78 ? 3.969 -39.438 -8.68 1 98.75 78 THR B CA 1
ATOM 3263 C C . THR B 1 78 ? 3.838 -39.406 -10.203 1 98.75 78 THR B C 1
ATOM 3265 O O . THR B 1 78 ? 4.141 -40.375 -10.891 1 98.75 78 THR B O 1
ATOM 3268 N N . CYS B 1 79 ? 3.373 -38.25 -10.758 1 98.81 79 CYS B N 1
ATOM 3269 C CA . CYS B 1 79 ? 3.236 -38.094 -12.203 1 98.81 79 CYS B CA 1
ATOM 3270 C C . CYS B 1 79 ? 4.582 -38.281 -12.898 1 98.81 79 CYS B C 1
ATOM 3272 O O . CYS B 1 79 ? 4.684 -38.969 -13.898 1 98.81 79 CYS B O 1
ATOM 3274 N N . VAL B 1 80 ? 5.586 -37.625 -12.383 1 98.62 80 VAL B N 1
ATOM 3275 C CA . VAL B 1 80 ? 6.93 -37.656 -12.953 1 98.62 80 VAL B CA 1
ATOM 3276 C C . VAL B 1 80 ? 7.469 -39.094 -12.922 1 98.62 80 VAL B C 1
ATOM 3278 O O . VAL B 1 80 ? 8.078 -39.562 -13.891 1 98.62 80 VAL B O 1
ATOM 3281 N N . GLU B 1 81 ? 7.203 -39.812 -11.828 1 97.25 81 GLU B N 1
ATOM 3282 C CA . GLU B 1 81 ? 7.652 -41.188 -11.68 1 97.25 81 GLU B CA 1
ATOM 3283 C C . GLU B 1 81 ? 6.984 -42.094 -12.711 1 97.25 81 GLU B C 1
ATOM 3285 O O . GLU B 1 81 ? 7.527 -43.125 -13.07 1 97.25 81 GLU B O 1
ATOM 3290 N N . HIS B 1 82 ? 5.84 -41.719 -13.188 1 97.88 82 HIS B N 1
ATOM 3291 C CA . HIS B 1 82 ? 5.133 -42.469 -14.227 1 97.88 82 HIS B CA 1
ATOM 3292 C C . HIS B 1 82 ? 5.539 -42 -15.617 1 97.88 82 HIS B C 1
ATOM 3294 O O . HIS B 1 82 ? 4.984 -42.469 -16.625 1 97.88 82 HIS B O 1
ATOM 3300 N N . GLY B 1 83 ? 6.449 -41.031 -15.695 1 98 83 GLY B N 1
ATOM 3301 C CA . GLY B 1 83 ? 6.984 -40.531 -16.969 1 98 83 GLY B CA 1
ATOM 3302 C C . GLY B 1 83 ? 6.055 -39.562 -17.672 1 98 83 GLY B C 1
ATOM 3303 O O . GLY B 1 83 ? 6.129 -39.406 -18.891 1 98 83 GLY B O 1
ATOM 3304 N N . VAL B 1 84 ? 5.141 -38.938 -16.969 1 98.75 84 VAL B N 1
ATOM 3305 C CA . VAL B 1 84 ? 4.156 -38.031 -17.562 1 98.75 84 VAL B CA 1
ATOM 3306 C C . VAL B 1 84 ? 4.559 -36.594 -17.297 1 98.75 84 VAL B C 1
ATOM 3308 O O . VAL B 1 84 ? 4.918 -36.219 -16.172 1 98.75 84 VAL B O 1
ATOM 3311 N N . ASN B 1 85 ? 4.578 -35.688 -18.359 1 98.88 85 ASN B N 1
ATOM 3312 C CA . ASN B 1 85 ? 4.848 -34.25 -18.188 1 98.88 85 ASN B CA 1
ATOM 3313 C C . ASN B 1 85 ? 3.795 -33.594 -17.297 1 98.88 85 ASN B C 1
ATOM 3315 O O . ASN B 1 85 ? 2.645 -34.031 -17.266 1 98.88 85 ASN B O 1
ATOM 3319 N N . VAL B 1 86 ? 4.215 -32.5 -16.641 1 98.94 86 VAL B N 1
ATOM 3320 C CA . VAL B 1 86 ? 3.322 -31.906 -15.664 1 98.94 86 VAL B CA 1
ATOM 3321 C C . VAL B 1 86 ? 3.203 -30.406 -15.938 1 98.94 86 VAL B C 1
ATOM 3323 O O . VAL B 1 86 ? 4.211 -29.719 -16.125 1 98.94 86 VAL B O 1
ATOM 3326 N N . PHE B 1 87 ? 2.018 -29.891 -16.047 1 98.88 87 PHE B N 1
ATOM 3327 C CA . PHE B 1 87 ? 1.688 -28.469 -15.891 1 98.88 87 PHE B CA 1
ATOM 3328 C C . PHE B 1 87 ? 1.137 -28.188 -14.5 1 98.88 87 PHE B C 1
ATOM 3330 O O . PHE B 1 87 ? -0.012 -28.531 -14.203 1 98.88 87 PHE B O 1
ATOM 3337 N N . LEU B 1 88 ? 1.917 -27.578 -13.672 1 98.88 88 LEU B N 1
ATOM 3338 C CA . LEU B 1 88 ? 1.622 -27.422 -12.25 1 98.88 88 LEU B CA 1
ATOM 3339 C C . LEU B 1 88 ? 1.119 -26.016 -11.953 1 98.88 88 LEU B C 1
ATOM 3341 O O . LEU B 1 88 ? 1.833 -25.031 -12.18 1 98.88 88 LEU B O 1
ATOM 3345 N N . GLU B 1 89 ? -0.062 -25.891 -11.508 1 98.31 89 GLU B N 1
ATOM 3346 C CA . GLU B 1 89 ? -0.543 -24.594 -11.031 1 98.31 89 GLU B CA 1
ATOM 3347 C C . GLU B 1 89 ? 0.335 -24.078 -9.898 1 98.31 89 GLU B C 1
ATOM 3349 O O . GLU B 1 89 ? 0.926 -24.859 -9.148 1 98.31 89 GLU B O 1
ATOM 3354 N N . LYS B 1 90 ? 0.416 -22.828 -9.82 1 98.38 90 LYS B N 1
ATOM 3355 C CA . LYS B 1 90 ? 1.153 -22.219 -8.711 1 98.38 90 LYS B CA 1
ATOM 3356 C C . LYS B 1 90 ? 0.426 -22.438 -7.387 1 98.38 90 LYS B C 1
ATOM 3358 O O . LYS B 1 90 ? -0.8 -22.562 -7.359 1 98.38 90 LYS B O 1
ATOM 3363 N N . PRO B 1 91 ? 1.096 -22.484 -6.266 1 98.44 91 PRO B N 1
ATOM 3364 C CA . PRO B 1 91 ? 2.543 -22.328 -6.094 1 98.44 91 PRO B CA 1
ATOM 3365 C C . PRO B 1 91 ? 3.305 -23.625 -6.379 1 98.44 91 PRO B C 1
ATOM 3367 O O . PRO B 1 91 ? 2.693 -24.688 -6.535 1 98.44 91 PRO B O 1
ATOM 3370 N N . LEU B 1 92 ? 4.645 -23.5 -6.477 1 98.5 92 LEU B N 1
ATOM 3371 C CA . LEU B 1 92 ? 5.523 -24.641 -6.691 1 98.5 92 LEU B CA 1
ATOM 3372 C C . LEU B 1 92 ? 5.379 -25.656 -5.562 1 98.5 92 LEU B C 1
ATOM 3374 O O . LEU B 1 92 ? 5.457 -26.875 -5.793 1 98.5 92 LEU B O 1
ATOM 3378 N N . GLY B 1 93 ? 5.168 -25.188 -4.379 1 97.44 93 GLY B N 1
ATOM 3379 C CA . GLY B 1 93 ? 5 -25.953 -3.15 1 97.44 93 GLY B CA 1
ATOM 3380 C C . GLY B 1 93 ? 4.562 -25.094 -1.977 1 97.44 93 GLY B C 1
ATOM 3381 O O . GLY B 1 93 ? 4.207 -23.922 -2.15 1 97.44 93 GLY B O 1
ATOM 3382 N N . LEU B 1 94 ? 4.676 -25.672 -0.774 1 97.62 94 LEU B N 1
ATOM 3383 C CA . LEU B 1 94 ? 4.195 -25 0.427 1 97.62 94 LEU B CA 1
ATOM 3384 C C . LEU B 1 94 ? 5.211 -23.984 0.924 1 97.62 94 LEU B C 1
ATOM 3386 O O . LEU B 1 94 ? 4.848 -23.016 1.605 1 97.62 94 LEU B O 1
ATOM 3390 N N . ASN B 1 95 ? 6.406 -24.281 0.685 1 98 95 ASN B N 1
ATOM 3391 C CA . ASN B 1 95 ? 7.527 -23.484 1.176 1 98 95 ASN B CA 1
ATOM 3392 C C . ASN B 1 95 ? 8.781 -23.719 0.341 1 98 95 ASN B C 1
ATOM 3394 O O . ASN B 1 95 ? 8.766 -24.484 -0.624 1 98 95 ASN B O 1
ATOM 3398 N N . GLU B 1 96 ? 9.773 -23.016 0.692 1 97.81 96 GLU B N 1
ATOM 3399 C CA . GLU B 1 96 ? 11.023 -23.094 -0.055 1 97.81 96 GLU B CA 1
ATOM 3400 C C . GLU B 1 96 ? 11.555 -24.531 -0.077 1 97.81 96 GLU B C 1
ATOM 3402 O O . GLU B 1 96 ? 12.031 -25 -1.11 1 97.81 96 GLU B O 1
ATOM 3407 N N . GLN B 1 97 ? 11.5 -25.203 1.025 1 97.88 97 GLN B N 1
ATOM 3408 C CA . GLN B 1 97 ? 12.031 -26.562 1.12 1 97.88 97 GLN B CA 1
ATOM 3409 C C . GLN B 1 97 ? 11.32 -27.5 0.149 1 97.88 97 GLN B C 1
ATOM 3411 O O . GLN B 1 97 ? 11.961 -28.266 -0.574 1 97.88 97 GLN B O 1
ATOM 3416 N N . GLU B 1 98 ? 10.047 -27.453 0.134 1 98 98 GLU B N 1
ATOM 3417 C CA . GLU B 1 98 ? 9.289 -28.266 -0.812 1 98 98 GLU B CA 1
ATOM 3418 C C . GLU B 1 98 ? 9.594 -27.859 -2.252 1 98 98 GLU B C 1
ATOM 3420 O O . GLU B 1 98 ? 9.68 -28.719 -3.137 1 98 98 GLU B O 1
ATOM 3425 N N . GLY B 1 99 ? 9.648 -26.562 -2.498 1 98.44 99 GLY B N 1
ATOM 3426 C CA . GLY B 1 99 ? 10.039 -26.109 -3.82 1 98.44 99 GLY B CA 1
ATOM 3427 C C . GLY B 1 99 ? 11.367 -26.688 -4.281 1 98.44 99 GLY B C 1
ATOM 3428 O O . GLY B 1 99 ? 11.5 -27.094 -5.438 1 98.44 99 GLY B O 1
ATOM 3429 N N . LEU B 1 100 ? 12.289 -26.719 -3.385 1 98.31 100 LEU B N 1
ATOM 3430 C CA . LEU B 1 100 ? 13.609 -27.266 -3.697 1 98.31 100 LEU B CA 1
ATOM 3431 C C . LEU B 1 100 ? 13.508 -28.75 -4.062 1 98.31 100 LEU B C 1
ATOM 3433 O O . LEU B 1 100 ? 14.242 -29.219 -4.934 1 98.31 100 LEU B O 1
ATOM 3437 N N . GLU B 1 101 ? 12.648 -29.438 -3.389 1 98.56 101 GLU B N 1
ATOM 3438 C CA . GLU B 1 101 ? 12.445 -30.844 -3.709 1 98.56 101 GLU B CA 1
ATOM 3439 C C . GLU B 1 101 ? 11.922 -31.016 -5.133 1 98.56 101 GLU B C 1
ATOM 3441 O O . GLU B 1 101 ? 12.297 -31.969 -5.828 1 98.56 101 GLU B O 1
ATOM 3446 N N . LEU B 1 102 ? 11.078 -30.141 -5.551 1 98.62 102 LEU B N 1
ATOM 3447 C CA . LEU B 1 102 ? 10.562 -30.219 -6.914 1 98.62 102 LEU B CA 1
ATOM 3448 C C . LEU B 1 102 ? 11.641 -29.844 -7.93 1 98.62 102 LEU B C 1
ATOM 3450 O O . LEU B 1 102 ? 11.672 -30.391 -9.031 1 98.62 102 LEU B O 1
ATOM 3454 N N . VAL B 1 103 ? 12.453 -28.875 -7.574 1 98.69 103 VAL B N 1
ATOM 3455 C CA . VAL B 1 103 ? 13.578 -28.531 -8.438 1 98.69 103 VAL B CA 1
ATOM 3456 C C . VAL B 1 103 ? 14.461 -29.766 -8.633 1 98.69 103 VAL B C 1
ATOM 3458 O O . VAL B 1 103 ? 14.82 -30.094 -9.766 1 98.69 103 VAL B O 1
ATOM 3461 N N . LYS B 1 104 ? 14.781 -30.453 -7.566 1 98.69 104 LYS B N 1
ATOM 3462 C CA . LYS B 1 104 ? 15.602 -31.656 -7.625 1 98.69 104 LYS B CA 1
ATOM 3463 C C . LYS B 1 104 ? 14.922 -32.75 -8.445 1 98.69 104 LYS B C 1
ATOM 3465 O O . LYS B 1 104 ? 15.578 -33.469 -9.203 1 98.69 104 LYS B O 1
ATOM 3470 N N . LEU B 1 105 ? 13.664 -32.844 -8.203 1 98.69 105 LEU B N 1
ATOM 3471 C CA . LEU B 1 105 ? 12.883 -33.844 -8.938 1 98.69 105 LEU B CA 1
ATOM 3472 C C . LEU B 1 105 ? 13 -33.625 -10.438 1 98.69 105 LEU B C 1
ATOM 3474 O O . LEU B 1 105 ? 13.219 -34.562 -11.203 1 98.69 105 LEU B O 1
ATOM 3478 N N . GLU B 1 106 ? 12.789 -32.375 -10.883 1 98.44 106 GLU B N 1
ATOM 3479 C CA . GLU B 1 106 ? 12.898 -32.031 -12.297 1 98.44 106 GLU B CA 1
ATOM 3480 C C . GLU B 1 106 ? 14.297 -32.344 -12.836 1 98.44 106 GLU B C 1
ATOM 3482 O O . GLU B 1 106 ? 14.445 -32.938 -13.906 1 98.44 106 GLU B O 1
ATOM 3487 N N . GLU B 1 107 ? 15.281 -31.984 -12.086 1 98.19 107 GLU B N 1
ATOM 3488 C CA . GLU B 1 107 ? 16.672 -32.188 -12.484 1 98.19 107 GLU B CA 1
ATOM 3489 C C . GLU B 1 107 ? 17 -33.688 -12.625 1 98.19 107 GLU B C 1
ATOM 3491 O O . GLU B 1 107 ? 17.75 -34.062 -13.516 1 98.19 107 GLU B O 1
ATOM 3496 N N . ALA B 1 108 ? 16.438 -34.469 -11.805 1 98.31 108 ALA B N 1
ATOM 3497 C CA . ALA B 1 108 ? 16.703 -35.906 -11.773 1 98.31 108 ALA B CA 1
ATOM 3498 C C . ALA B 1 108 ? 15.961 -36.594 -12.898 1 98.31 108 ALA B C 1
ATOM 3500 O O . ALA B 1 108 ? 16.266 -37.75 -13.211 1 98.31 108 ALA B O 1
ATOM 3501 N N . ASN B 1 109 ? 15.039 -35.969 -13.492 1 98.25 109 ASN B N 1
ATOM 3502 C CA . ASN B 1 109 ? 14.227 -36.562 -14.539 1 98.25 109 ASN B CA 1
ATOM 3503 C C . ASN B 1 109 ? 14.18 -35.688 -15.789 1 98.25 109 ASN B C 1
ATOM 3505 O O . ASN B 1 109 ? 13.125 -35.188 -16.172 1 98.25 109 ASN B O 1
ATOM 3509 N N . PRO B 1 110 ? 15.25 -35.625 -16.531 1 96.19 110 PRO B N 1
ATOM 3510 C CA . PRO B 1 110 ? 15.359 -34.688 -17.641 1 96.19 110 PRO B CA 1
ATOM 3511 C C . PRO B 1 110 ? 14.43 -35.031 -18.812 1 96.19 110 PRO B C 1
ATOM 3513 O O . PRO B 1 110 ? 14.195 -34.188 -19.672 1 96.19 110 PRO B O 1
ATOM 3516 N N . ASN B 1 111 ? 13.914 -36.219 -18.828 1 96.56 111 ASN B N 1
ATOM 3517 C CA . ASN B 1 111 ? 13.031 -36.625 -19.922 1 96.56 111 ASN B CA 1
ATOM 3518 C C . ASN B 1 111 ? 11.578 -36.25 -19.641 1 96.56 111 ASN B C 1
ATOM 3520 O O . ASN B 1 111 ? 10.719 -36.406 -20.5 1 96.56 111 ASN B O 1
ATOM 3524 N N . VAL B 1 112 ? 11.242 -35.781 -18.453 1 98.5 112 VAL B N 1
ATOM 3525 C CA . VAL B 1 112 ? 9.906 -35.375 -18.062 1 98.5 112 VAL B CA 1
ATOM 3526 C C . VAL B 1 112 ? 9.891 -33.844 -17.812 1 98.5 112 VAL B C 1
ATOM 3528 O O . VAL B 1 112 ? 10.75 -33.344 -17.094 1 98.5 112 VAL B O 1
ATOM 3531 N N . LYS B 1 113 ? 8.969 -33.125 -18.406 1 98.81 113 LYS B N 1
ATOM 3532 C CA . LYS B 1 113 ? 8.891 -31.688 -18.281 1 98.81 113 LYS B CA 1
ATOM 3533 C C . LYS B 1 113 ? 7.895 -31.266 -17.203 1 98.81 113 LYS B C 1
ATOM 3535 O O . LYS B 1 113 ? 6.785 -31.797 -17.141 1 98.81 113 LYS B O 1
ATOM 3540 N N . ILE B 1 114 ? 8.328 -30.359 -16.281 1 98.81 114 ILE B N 1
ATOM 3541 C CA . ILE B 1 114 ? 7.473 -29.75 -15.273 1 98.81 114 ILE B CA 1
ATOM 3542 C C . ILE B 1 114 ? 7.379 -28.234 -15.516 1 98.81 114 ILE B C 1
ATOM 3544 O O . ILE B 1 114 ? 8.359 -27.516 -15.328 1 98.81 114 ILE B O 1
ATOM 3548 N N . CYS B 1 115 ? 6.223 -27.766 -15.914 1 98.88 115 CYS B N 1
ATOM 3549 C CA . CYS B 1 115 ? 6 -26.344 -16.141 1 98.88 115 CYS B CA 1
ATOM 3550 C C . CYS B 1 115 ? 5.148 -25.734 -15.031 1 98.88 115 CYS B C 1
ATOM 3552 O O . CYS B 1 115 ? 4.074 -26.25 -14.719 1 98.88 115 CYS B O 1
ATOM 3554 N N . VAL B 1 116 ? 5.602 -24.703 -14.391 1 98.88 116 VAL B N 1
ATOM 3555 C CA . VAL B 1 116 ? 4.867 -24.031 -13.312 1 98.88 116 VAL B CA 1
ATOM 3556 C C . VAL B 1 116 ? 4.059 -22.875 -13.875 1 98.88 116 VAL B C 1
ATOM 3558 O O . VAL B 1 116 ? 4.566 -22.078 -14.68 1 98.88 116 VAL B O 1
ATOM 3561 N N . CYS B 1 117 ? 2.857 -22.719 -13.398 1 98.5 117 CYS B N 1
ATOM 3562 C CA . CYS B 1 117 ? 1.9 -21.781 -13.984 1 98.5 117 CYS B CA 1
ATOM 3563 C C . CYS B 1 117 ? 2.125 -20.375 -13.453 1 98.5 117 CYS B C 1
ATOM 3565 O O . CYS B 1 117 ? 1.328 -19.875 -12.656 1 98.5 117 CYS B O 1
ATOM 3567 N N . PHE B 1 118 ? 3.086 -19.703 -13.922 1 98.38 118 PHE B N 1
ATOM 3568 C CA . PHE B 1 118 ? 3.273 -18.266 -13.758 1 98.38 118 PHE B CA 1
ATOM 3569 C C . PHE B 1 118 ? 2.889 -17.516 -15.039 1 98.38 118 PHE B C 1
ATOM 3571 O O . PHE B 1 118 ? 3.725 -16.844 -15.648 1 98.38 118 PHE B O 1
ATOM 3578 N N . GLN B 1 119 ? 1.644 -17.594 -15.297 1 97.31 119 GLN B N 1
ATOM 3579 C CA . GLN B 1 119 ? 1.101 -17.141 -16.578 1 97.31 119 GLN B CA 1
ATOM 3580 C C . GLN B 1 119 ? 1.194 -15.617 -16.703 1 97.31 119 GLN B C 1
ATOM 3582 O O . GLN B 1 119 ? 1.198 -15.078 -17.812 1 97.31 119 GLN B O 1
ATOM 3587 N N . ASN B 1 120 ? 1.349 -14.875 -15.586 1 97.5 120 ASN B N 1
ATOM 3588 C CA . ASN B 1 120 ? 1.407 -13.414 -15.648 1 97.5 120 ASN B CA 1
ATOM 3589 C C . ASN B 1 120 ? 2.682 -12.938 -16.328 1 97.5 120 ASN B C 1
ATOM 3591 O O . ASN B 1 120 ? 2.768 -11.781 -16.75 1 97.5 120 ASN B O 1
ATOM 3595 N N . ARG B 1 121 ? 3.691 -13.836 -16.438 1 98.25 121 ARG B N 1
ATOM 3596 C CA . ARG B 1 121 ? 4.91 -13.523 -17.156 1 98.25 121 ARG B CA 1
ATOM 3597 C C . ARG B 1 121 ? 4.625 -13.328 -18.656 1 98.25 121 ARG B C 1
ATOM 3599 O O . ARG B 1 121 ? 5.445 -12.773 -19.375 1 98.25 121 ARG B O 1
ATOM 3606 N N . PHE B 1 122 ? 3.396 -13.781 -19.062 1 97 122 PHE B N 1
ATOM 3607 C CA . PHE B 1 122 ? 3.07 -13.773 -20.484 1 97 122 PHE B CA 1
ATOM 3608 C C . PHE B 1 122 ? 2.062 -12.672 -20.797 1 97 122 PHE B C 1
ATOM 3610 O O . PHE B 1 122 ? 1.552 -12.594 -21.922 1 97 122 PHE B O 1
ATOM 3617 N N . ASN B 1 123 ? 1.704 -11.852 -19.859 1 97.25 123 ASN B N 1
ATOM 3618 C CA . ASN B 1 123 ? 0.931 -10.648 -20.141 1 97.25 123 ASN B CA 1
ATOM 3619 C C . ASN B 1 123 ? 1.718 -9.672 -21.016 1 97.25 123 ASN B C 1
ATOM 3621 O O . ASN B 1 123 ? 2.902 -9.438 -20.781 1 97.25 123 ASN B O 1
ATOM 3625 N N . GLU B 1 124 ? 1.043 -9.078 -22.016 1 97.62 124 GLU B N 1
ATOM 3626 C CA . GLU B 1 124 ? 1.711 -8.164 -22.938 1 97.62 124 GLU B CA 1
ATOM 3627 C C . GLU B 1 124 ? 2.369 -7.008 -22.203 1 97.62 124 GLU B C 1
ATOM 3629 O O . GLU B 1 124 ? 3.484 -6.602 -22.531 1 97.62 124 GLU B O 1
ATOM 3634 N N . THR B 1 125 ? 1.702 -6.473 -21.203 1 98.44 125 THR B N 1
ATOM 3635 C CA . THR B 1 125 ? 2.248 -5.371 -20.422 1 98.44 125 THR B CA 1
ATOM 3636 C C . THR B 1 125 ? 3.547 -5.785 -19.734 1 98.44 125 THR B C 1
ATOM 3638 O O . THR B 1 125 ? 4.539 -5.055 -19.781 1 98.44 125 THR B O 1
ATOM 3641 N N . PHE B 1 126 ? 3.566 -6.949 -19.172 1 98.62 126 PHE B N 1
ATOM 3642 C CA . PHE B 1 126 ? 4.758 -7.383 -18.453 1 98.62 126 PHE B CA 1
ATOM 3643 C C . PHE B 1 126 ? 5.898 -7.676 -19.422 1 98.62 126 PHE B C 1
ATOM 3645 O O . PHE B 1 126 ? 7.047 -7.309 -19.172 1 98.62 126 PHE B O 1
ATOM 3652 N N . GLU B 1 127 ? 5.531 -8.406 -20.469 1 98.44 127 GLU B N 1
ATOM 3653 C CA . GLU B 1 127 ? 6.566 -8.719 -21.453 1 98.44 127 GLU B CA 1
ATOM 3654 C C . GLU B 1 127 ? 7.277 -7.453 -21.922 1 98.44 127 GLU B C 1
ATOM 3656 O O . GLU B 1 127 ? 8.508 -7.422 -22 1 98.44 127 GLU B O 1
ATOM 3661 N N . MET B 1 128 ? 6.52 -6.43 -22.219 1 98.69 128 MET B N 1
ATOM 3662 C CA . MET B 1 128 ? 7.113 -5.176 -22.656 1 98.69 128 MET B CA 1
ATOM 3663 C C . MET B 1 128 ? 7.949 -4.543 -21.547 1 98.69 128 MET B C 1
ATOM 3665 O O . MET B 1 128 ? 9.055 -4.055 -21.797 1 98.69 128 MET B O 1
ATOM 3669 N N . LEU B 1 129 ? 7.438 -4.547 -20.344 1 98.88 129 LEU B N 1
ATOM 3670 C CA . LEU B 1 129 ? 8.156 -3.994 -19.203 1 98.88 129 LEU B CA 1
ATOM 3671 C C . LEU B 1 129 ? 9.453 -4.758 -18.953 1 98.88 129 LEU B C 1
ATOM 3673 O O . LEU B 1 129 ? 10.5 -4.148 -18.734 1 98.88 129 LEU B O 1
ATOM 3677 N N . TYR B 1 130 ? 9.375 -6.043 -18.984 1 98.81 130 TYR B N 1
ATOM 3678 C CA . TYR B 1 130 ? 10.531 -6.895 -18.734 1 98.81 130 TYR B CA 1
ATOM 3679 C C . TYR B 1 130 ? 11.602 -6.691 -19.797 1 98.81 130 TYR B C 1
ATOM 3681 O O . TYR B 1 130 ? 12.789 -6.66 -19.5 1 98.81 130 TYR B O 1
ATOM 3689 N N . ASP B 1 131 ? 11.148 -6.574 -21.047 1 98.62 131 ASP B N 1
ATOM 3690 C CA . ASP B 1 131 ? 12.078 -6.285 -22.141 1 98.62 131 ASP B CA 1
ATOM 3691 C C . ASP B 1 131 ? 12.805 -4.965 -21.891 1 98.62 131 ASP B C 1
ATOM 3693 O O . ASP B 1 131 ? 14.016 -4.863 -22.125 1 98.62 131 ASP B O 1
ATOM 3697 N N . ALA B 1 132 ? 12.086 -3.939 -21.453 1 98.62 132 ALA B N 1
ATOM 3698 C CA . ALA B 1 132 ? 12.695 -2.648 -21.156 1 98.62 132 ALA B CA 1
ATOM 3699 C C . ALA B 1 132 ? 13.766 -2.791 -20.078 1 98.62 132 ALA B C 1
ATOM 3701 O O . ALA B 1 132 ? 14.805 -2.119 -20.125 1 98.62 132 ALA B O 1
ATOM 3702 N N . VAL B 1 133 ? 13.555 -3.645 -19.109 1 98.75 133 VAL B N 1
ATOM 3703 C CA . VAL B 1 133 ? 14.516 -3.885 -18.031 1 98.75 133 VAL B CA 1
ATOM 3704 C C . VAL B 1 133 ? 15.742 -4.613 -18.578 1 98.75 133 VAL B C 1
ATOM 3706 O O . VAL B 1 133 ? 16.875 -4.199 -18.328 1 98.75 133 VAL B O 1
ATOM 3709 N N . GLN B 1 134 ? 15.508 -5.645 -19.359 1 98.19 134 GLN B N 1
ATOM 3710 C CA . GLN B 1 134 ? 16.594 -6.496 -19.859 1 98.19 134 GLN B CA 1
ATOM 3711 C C . GLN B 1 134 ? 17.5 -5.727 -20.812 1 98.19 134 GLN B C 1
ATOM 3713 O O . GLN B 1 134 ? 18.703 -5.965 -20.844 1 98.19 134 GLN B O 1
ATOM 3718 N N . THR B 1 135 ? 16.922 -4.75 -21.531 1 98.06 135 THR B N 1
ATOM 3719 C CA . THR B 1 135 ? 17.703 -4.012 -22.516 1 98.06 135 THR B CA 1
ATOM 3720 C C . THR B 1 135 ? 18.188 -2.688 -21.953 1 98.06 135 THR B C 1
ATOM 3722 O O . THR B 1 135 ? 18.859 -1.917 -22.641 1 98.06 135 THR B O 1
ATOM 3725 N N . GLU B 1 136 ? 17.781 -2.357 -20.703 1 97.88 136 GLU B N 1
ATOM 3726 C CA . GLU B 1 136 ? 18.109 -1.085 -20.078 1 97.88 136 GLU B CA 1
ATOM 3727 C C . GLU B 1 136 ? 17.672 0.094 -20.938 1 97.88 136 GLU B C 1
ATOM 3729 O O . GLU B 1 136 ? 18.406 1.073 -21.078 1 97.88 136 GLU B O 1
ATOM 3734 N N . LYS B 1 137 ? 16.547 -0.094 -21.562 1 97.56 137 LYS B N 1
ATOM 3735 C CA . LYS B 1 137 ? 16.031 0.896 -22.5 1 97.56 137 LYS B CA 1
ATOM 3736 C C . LYS B 1 137 ? 15.961 2.279 -21.859 1 97.56 137 LYS B C 1
ATOM 3738 O O . LYS B 1 137 ? 16.172 3.291 -22.516 1 97.56 137 LYS B O 1
ATOM 3743 N N . TYR B 1 138 ? 15.68 2.365 -20.562 1 97.94 138 TYR B N 1
ATOM 3744 C CA . TYR B 1 138 ? 15.516 3.639 -19.875 1 97.94 138 TYR B CA 1
ATOM 3745 C C . TYR B 1 138 ? 16.547 3.791 -18.766 1 97.94 138 TYR B C 1
ATOM 3747 O O . TYR B 1 138 ? 16.312 4.484 -17.766 1 97.94 138 TYR B O 1
ATOM 3755 N N . GLY B 1 139 ? 17.641 3.064 -18.875 1 98.19 139 GLY B N 1
ATOM 3756 C CA . GLY B 1 139 ? 18.688 3.082 -17.859 1 98.19 139 GLY B CA 1
ATOM 3757 C C . GLY B 1 139 ? 18.5 2.004 -16.812 1 98.19 139 GLY B C 1
ATOM 3758 O O . GLY B 1 139 ? 17.688 1.095 -16.969 1 98.19 139 GLY B O 1
ATOM 3759 N N . LYS B 1 140 ? 19.281 2.109 -15.766 1 98.19 140 LYS B N 1
ATOM 3760 C CA . LYS B 1 140 ? 19.281 1.102 -14.711 1 98.19 140 LYS B CA 1
ATOM 3761 C C . LYS B 1 140 ? 17.984 1.133 -13.914 1 98.19 140 LYS B C 1
ATOM 3763 O O . LYS B 1 140 ? 17.359 2.184 -13.789 1 98.19 140 LYS B O 1
ATOM 3768 N N . VAL B 1 141 ? 17.625 -0.022 -13.398 1 98.75 141 VAL B N 1
ATOM 3769 C CA . VAL B 1 141 ? 16.5 -0.12 -12.477 1 98.75 141 VAL B CA 1
ATOM 3770 C C . VAL B 1 141 ? 16.906 0.414 -11.102 1 98.75 141 VAL B C 1
ATOM 3772 O O . VAL B 1 141 ? 17.922 -0.014 -10.539 1 98.75 141 VAL B O 1
ATOM 3775 N N . LEU B 1 142 ? 16.141 1.347 -10.594 1 98.69 142 LEU B N 1
ATOM 3776 C CA . LEU B 1 142 ? 16.438 1.936 -9.289 1 98.69 142 LEU B CA 1
ATOM 3777 C C . LEU B 1 142 ? 15.453 1.432 -8.234 1 98.69 142 LEU B C 1
ATOM 3779 O O . LEU B 1 142 ? 15.828 1.273 -7.066 1 98.69 142 LEU B O 1
ATOM 3783 N N . GLY B 1 143 ? 14.258 1.21 -8.625 1 98.81 143 GLY B N 1
ATOM 3784 C CA . GLY B 1 143 ? 13.227 0.788 -7.699 1 98.81 143 GLY B CA 1
ATOM 3785 C C . GLY B 1 143 ? 12.164 -0.083 -8.344 1 98.81 143 GLY B C 1
ATOM 3786 O O . GLY B 1 143 ? 11.867 0.071 -9.531 1 98.81 143 GLY B O 1
ATOM 3787 N N . VAL B 1 144 ? 11.586 -0.972 -7.598 1 98.94 144 VAL B N 1
ATOM 3788 C CA . VAL B 1 144 ? 10.445 -1.806 -7.98 1 98.94 144 VAL B CA 1
ATOM 3789 C C . VAL B 1 144 ? 9.367 -1.726 -6.91 1 98.94 144 VAL B C 1
ATOM 3791 O O . VAL B 1 144 ? 9.664 -1.728 -5.711 1 98.94 144 VAL B O 1
ATOM 3794 N N . LYS B 1 145 ? 8.148 -1.625 -7.27 1 98.94 145 LYS B N 1
ATOM 3795 C CA . LYS B 1 145 ? 7.039 -1.544 -6.324 1 98.94 145 LYS B CA 1
ATOM 3796 C C . LYS B 1 145 ? 5.879 -2.439 -6.75 1 98.94 145 LYS B C 1
ATOM 3798 O O . LYS B 1 145 ? 5.496 -2.447 -7.922 1 98.94 145 LYS B O 1
ATOM 3803 N N . GLY B 1 146 ? 5.41 -3.232 -5.918 1 98.88 146 GLY B N 1
ATOM 3804 C CA . GLY B 1 146 ? 4.234 -4.066 -6.113 1 98.88 146 GLY B CA 1
ATOM 3805 C C . GLY B 1 146 ? 3.195 -3.891 -5.02 1 98.88 146 GLY B C 1
ATOM 3806 O O . GLY B 1 146 ? 3.48 -4.117 -3.842 1 98.88 146 GLY B O 1
ATOM 3807 N N . LEU B 1 147 ? 1.988 -3.451 -5.359 1 98.94 147 LEU B N 1
ATOM 3808 C CA . LEU B 1 147 ? 0.887 -3.252 -4.426 1 98.94 147 LEU B CA 1
ATOM 3809 C C . LEU B 1 147 ? -0.309 -4.121 -4.801 1 98.94 147 LEU B C 1
ATOM 3811 O O . LEU B 1 147 ? -0.828 -4.023 -5.914 1 98.94 147 LEU B O 1
ATOM 3815 N N . VAL B 1 148 ? -0.723 -4.953 -3.92 1 98.88 148 VAL B N 1
ATOM 3816 C CA . VAL B 1 148 ? -1.899 -5.801 -4.074 1 98.88 148 VAL B CA 1
ATOM 3817 C C . VAL B 1 148 ? -2.898 -5.508 -2.955 1 98.88 148 VAL B C 1
ATOM 3819 O O . VAL B 1 148 ? -2.729 -5.977 -1.826 1 98.88 148 VAL B O 1
ATOM 3822 N N . THR B 1 149 ? -3.885 -4.754 -3.225 1 98.81 149 THR B N 1
ATOM 3823 C CA . THR B 1 149 ? -4.93 -4.453 -2.25 1 98.81 149 THR B CA 1
ATOM 3824 C C . THR B 1 149 ? -6.234 -5.156 -2.623 1 98.81 149 THR B C 1
ATOM 3826 O O . THR B 1 149 ? -7.062 -4.594 -3.344 1 98.81 149 THR B O 1
ATOM 3829 N N . TRP B 1 150 ? -6.398 -6.348 -2.131 1 98.75 150 TRP B N 1
ATOM 3830 C CA . TRP B 1 150 ? -7.555 -7.176 -2.467 1 98.75 150 TRP B CA 1
ATOM 3831 C C . TRP B 1 150 ? -8.438 -7.395 -1.244 1 98.75 150 TRP B C 1
ATOM 3833 O O . TRP B 1 150 ? -8.25 -6.758 -0.207 1 98.75 150 TRP B O 1
ATOM 3843 N N . TYR B 1 151 ? -9.414 -8.211 -1.408 1 98.5 151 TYR B N 1
ATOM 3844 C CA . TYR B 1 151 ? -10.367 -8.516 -0.349 1 98.5 151 TYR B CA 1
ATOM 3845 C C . TYR B 1 151 ? -10.727 -9.992 -0.348 1 98.5 151 TYR B C 1
ATOM 3847 O O . TYR B 1 151 ? -10.906 -10.594 -1.409 1 98.5 151 TYR B O 1
ATOM 3855 N N . ARG B 1 152 ? -10.789 -10.539 0.775 1 98.31 152 ARG B N 1
ATOM 3856 C CA . ARG B 1 152 ? -11.406 -11.844 0.998 1 98.31 152 ARG B CA 1
ATOM 3857 C C . ARG B 1 152 ? -12.305 -11.82 2.229 1 98.31 152 ARG B C 1
ATOM 3859 O O . ARG B 1 152 ? -11.875 -11.438 3.314 1 98.31 152 ARG B O 1
ATOM 3866 N N . PRO B 1 153 ? -13.562 -12.242 2.055 1 97.62 153 PRO B N 1
ATOM 3867 C CA . PRO B 1 153 ? -14.445 -12.359 3.217 1 97.62 153 PRO B CA 1
ATOM 3868 C C . PRO B 1 153 ? -14.141 -13.586 4.074 1 97.62 153 PRO B C 1
ATOM 3870 O O . PRO B 1 153 ? -13.383 -14.461 3.654 1 97.62 153 PRO B O 1
ATOM 3873 N N . LYS B 1 154 ? -14.75 -13.578 5.23 1 97 154 LYS B N 1
ATOM 3874 C CA . LYS B 1 154 ? -14.578 -14.727 6.121 1 97 154 LYS B CA 1
ATOM 3875 C C . LYS B 1 154 ? -15 -16.016 5.438 1 97 154 LYS B C 1
ATOM 3877 O O . LYS B 1 154 ? -14.391 -17.078 5.66 1 97 154 LYS B O 1
ATOM 3882 N N . SER B 1 155 ? -16 -15.969 4.59 1 97.19 155 SER B N 1
ATOM 3883 C CA . SER B 1 155 ? -16.547 -17.141 3.9 1 97.19 155 SER B CA 1
ATOM 3884 C C . SER B 1 155 ? -15.516 -17.766 2.973 1 97.19 155 SER B C 1
ATOM 3886 O O . SER B 1 155 ? -15.57 -18.953 2.688 1 97.19 155 SER B O 1
ATOM 3888 N N . TYR B 1 156 ? -14.586 -17 2.52 1 96.44 156 TYR B N 1
ATOM 3889 C CA . TYR B 1 156 ? -13.5 -17.5 1.685 1 96.44 156 TYR B CA 1
ATOM 3890 C C . TYR B 1 156 ? -12.734 -18.609 2.398 1 96.44 156 TYR B C 1
ATOM 3892 O O . TYR B 1 156 ? -12.391 -19.625 1.794 1 96.44 156 TYR B O 1
ATOM 3900 N N . TYR B 1 157 ? -12.523 -18.453 3.688 1 96.62 157 TYR B N 1
ATOM 3901 C CA . TYR B 1 157 ? -11.758 -19.406 4.492 1 96.62 157 TYR B CA 1
ATOM 3902 C C . TYR B 1 157 ? -12.664 -20.5 5.047 1 96.62 157 TYR B C 1
ATOM 3904 O O . TYR B 1 157 ? -12.211 -21.625 5.277 1 96.62 157 TYR B O 1
ATOM 3912 N N . GLU B 1 158 ? -13.906 -20.125 5.203 1 96.25 158 GLU B N 1
ATOM 3913 C CA . GLU B 1 158 ? -14.852 -21.094 5.758 1 96.25 158 GLU B CA 1
ATOM 3914 C C . GLU B 1 158 ? -15.242 -22.141 4.723 1 96.25 158 GLU B C 1
ATOM 3916 O O . GLU B 1 158 ? -15.414 -23.312 5.051 1 96.25 158 GLU B O 1
ATOM 3921 N N . THR B 1 159 ? -15.414 -21.766 3.488 1 94.19 159 THR B N 1
ATOM 3922 C CA . THR B 1 159 ? -15.82 -22.672 2.42 1 94.19 159 THR B CA 1
ATOM 3923 C C . THR B 1 159 ? -14.703 -23.656 2.084 1 94.19 159 THR B C 1
ATOM 3925 O O . THR B 1 159 ? -14.961 -24.812 1.735 1 94.19 159 THR B O 1
ATOM 3928 N N . LYS B 1 160 ? -13.484 -23.188 2.152 1 94.69 160 LYS B N 1
ATOM 3929 C CA . LYS B 1 160 ? -12.289 -24.016 1.963 1 94.69 160 LYS B CA 1
ATOM 3930 C C . LYS B 1 160 ? -11.258 -23.766 3.059 1 94.69 160 LYS B C 1
ATOM 3932 O O . LYS B 1 160 ? -10.312 -23 2.857 1 94.69 160 LYS B O 1
ATOM 3937 N N . PRO B 1 161 ? -11.367 -24.453 4.105 1 94.31 161 PRO B N 1
ATOM 3938 C CA . PRO B 1 161 ? -10.609 -24.156 5.324 1 94.31 161 PRO B CA 1
ATOM 3939 C C . PRO B 1 161 ? -9.102 -24.266 5.125 1 94.31 161 PRO B C 1
ATOM 3941 O O . PRO B 1 161 ? -8.328 -23.609 5.82 1 94.31 161 PRO B O 1
ATOM 3944 N N . TRP B 1 162 ? -8.688 -25.078 4.137 1 94.62 162 TRP B N 1
ATOM 3945 C CA . TRP B 1 162 ? -7.254 -25.281 3.922 1 94.62 162 TRP B CA 1
ATOM 3946 C C . TRP B 1 162 ? -6.559 -23.969 3.596 1 94.62 162 TRP B C 1
ATOM 3948 O O . TRP B 1 162 ? -5.363 -23.812 3.857 1 94.62 162 TRP B O 1
ATOM 3958 N N . ARG B 1 163 ? -7.273 -22.938 3.133 1 96.56 163 ARG B N 1
ATOM 3959 C CA . ARG B 1 163 ? -6.73 -21.641 2.721 1 96.56 163 ARG B CA 1
ATOM 3960 C C . ARG B 1 163 ? -6.199 -20.859 3.918 1 96.56 163 ARG B C 1
ATOM 3962 O O . ARG B 1 163 ? -5.398 -19.938 3.76 1 96.56 163 ARG B O 1
ATOM 3969 N N . GLY B 1 164 ? -6.715 -21.203 5.102 1 97.69 164 GLY B N 1
ATOM 3970 C CA . GLY B 1 164 ? -6.324 -20.484 6.301 1 97.69 164 GLY B CA 1
ATOM 3971 C C . GLY B 1 164 ? -5.371 -21.266 7.184 1 97.69 164 GLY B C 1
ATOM 3972 O O . GLY B 1 164 ? -5.098 -20.859 8.32 1 97.69 164 GLY B O 1
ATOM 3973 N N . GLN B 1 165 ? -4.906 -22.453 6.703 1 97.94 165 GLN B N 1
ATOM 3974 C CA . GLN B 1 165 ? -4.062 -23.344 7.492 1 97.94 165 GLN B CA 1
ATOM 3975 C C . GLN B 1 165 ? -2.641 -23.391 6.934 1 97.94 165 GLN B C 1
ATOM 3977 O O . GLN B 1 165 ? -2.443 -23.641 5.742 1 97.94 165 GLN B O 1
ATOM 3982 N N . MET B 1 166 ? -1.688 -23.234 7.781 1 97.38 166 MET B N 1
ATOM 3983 C CA . MET B 1 166 ? -0.296 -23.125 7.355 1 97.38 166 MET B CA 1
ATOM 3984 C C . MET B 1 166 ? 0.182 -24.438 6.742 1 97.38 166 MET B C 1
ATOM 3986 O O . MET B 1 166 ? 0.869 -24.438 5.719 1 97.38 166 MET B O 1
ATOM 3990 N N . ASP B 1 167 ? -0.171 -25.516 7.305 1 97.19 167 ASP B N 1
ATOM 3991 C CA . ASP B 1 167 ? 0.345 -26.812 6.879 1 97.19 167 ASP B CA 1
ATOM 3992 C C . ASP B 1 167 ? -0.302 -27.25 5.57 1 97.19 167 ASP B C 1
ATOM 3994 O O . ASP B 1 167 ? 0.172 -28.188 4.922 1 97.19 167 ASP B O 1
ATOM 3998 N N . LEU B 1 168 ? -1.342 -26.562 5.145 1 97.75 168 LEU B N 1
ATOM 3999 C CA . LEU B 1 168 ? -2.041 -26.953 3.92 1 97.75 168 LEU B CA 1
ATOM 4000 C C . LEU B 1 168 ? -1.867 -25.891 2.84 1 97.75 168 LEU B C 1
ATOM 4002 O O . LEU B 1 168 ? -1.666 -26.219 1.669 1 97.75 168 LEU B O 1
ATOM 4006 N N . ALA B 1 169 ? -1.857 -24.625 3.227 1 97.56 169 ALA B N 1
ATOM 4007 C CA . ALA B 1 169 ? -1.769 -23.547 2.254 1 97.56 169 ALA B CA 1
ATOM 4008 C C . ALA B 1 169 ? -0.328 -23.062 2.092 1 97.56 169 ALA B C 1
ATOM 4010 O O . ALA B 1 169 ? 0.054 -22.578 1.029 1 97.56 169 ALA B O 1
ATOM 4011 N N . GLY B 1 170 ? 0.432 -23.156 3.133 1 97.94 170 GLY B N 1
ATOM 4012 C CA . GLY B 1 170 ? 1.804 -22.688 3.121 1 97.94 170 GLY B CA 1
ATOM 4013 C C . GLY B 1 170 ? 1.913 -21.188 3.383 1 97.94 170 GLY B C 1
ATOM 4014 O O . GLY B 1 170 ? 3.018 -20.656 3.496 1 97.94 170 GLY B O 1
ATOM 4015 N N . GLY B 1 171 ? 0.802 -20.484 3.482 1 98.12 171 GLY B N 1
ATOM 4016 C CA . GLY B 1 171 ? 0.739 -19.047 3.693 1 98.12 171 GLY B CA 1
ATOM 4017 C C . GLY B 1 171 ? -0.615 -18.453 3.355 1 98.12 171 GLY B C 1
ATOM 4018 O O . GLY B 1 171 ? -1.545 -19.188 2.996 1 98.12 171 GLY B O 1
ATOM 4019 N N . GLY B 1 172 ? -0.747 -17.172 3.557 1 98.38 172 GLY B N 1
ATOM 4020 C CA . GLY B 1 172 ? -1.999 -16.484 3.307 1 98.38 172 GLY B CA 1
ATOM 4021 C C . GLY B 1 172 ? -1.977 -15.648 2.039 1 98.38 172 GLY B C 1
ATOM 4022 O O . GLY B 1 172 ? -1.849 -16.188 0.938 1 98.38 172 GLY B O 1
ATOM 4023 N N . VAL B 1 173 ? -2.018 -14.344 2.205 1 98.81 173 VAL B N 1
ATOM 4024 C CA . VAL B 1 173 ? -2.176 -13.414 1.094 1 98.81 173 VAL B CA 1
ATOM 4025 C C . VAL B 1 173 ? -0.986 -13.531 0.145 1 98.81 173 VAL B C 1
ATOM 4027 O O . VAL B 1 173 ? -1.135 -13.375 -1.07 1 98.81 173 VAL B O 1
ATOM 4030 N N . MET B 1 174 ? 0.198 -13.789 0.608 1 98.81 174 MET B N 1
ATOM 4031 C CA . MET B 1 174 ? 1.382 -13.797 -0.246 1 98.81 174 MET B CA 1
ATOM 4032 C C . MET B 1 174 ? 1.343 -14.969 -1.221 1 98.81 174 MET B C 1
ATOM 4034 O O . MET B 1 174 ? 1.557 -14.789 -2.422 1 98.81 174 MET B O 1
ATOM 4038 N N . ILE B 1 175 ? 1.04 -16.125 -0.754 1 98.56 175 ILE B N 1
ATOM 4039 C CA . ILE B 1 175 ? 1.141 -17.328 -1.58 1 98.56 175 ILE B CA 1
ATOM 4040 C C . ILE B 1 175 ? -0.146 -17.516 -2.383 1 98.56 175 ILE B C 1
ATOM 4042 O O . ILE B 1 175 ? -0.118 -18.016 -3.504 1 98.56 175 ILE B O 1
ATOM 4046 N N . ASN B 1 176 ? -1.288 -17.016 -1.888 1 97.62 176 ASN B N 1
ATOM 4047 C CA . ASN B 1 176 ? -2.582 -17.234 -2.523 1 97.62 176 ASN B CA 1
ATOM 4048 C C . ASN B 1 176 ? -2.932 -16.125 -3.502 1 97.62 176 ASN B C 1
ATOM 4050 O O . ASN B 1 176 ? -3.408 -16.391 -4.605 1 97.62 176 ASN B O 1
ATOM 4054 N N . GLN B 1 177 ? -2.713 -14.93 -3.121 1 97.94 177 GLN B N 1
ATOM 4055 C CA . GLN B 1 177 ? -3.219 -13.828 -3.93 1 97.94 177 GLN B CA 1
ATOM 4056 C C . GLN B 1 177 ? -2.076 -13.078 -4.609 1 97.94 177 GLN B C 1
ATOM 4058 O O . GLN B 1 177 ? -2.211 -12.641 -5.754 1 97.94 177 GLN B O 1
ATOM 4063 N N . ALA B 1 178 ? -0.923 -12.977 -3.922 1 98.75 178 ALA B N 1
ATOM 4064 C CA . ALA B 1 178 ? 0.066 -12 -4.383 1 98.75 178 ALA B CA 1
ATOM 4065 C C . ALA B 1 178 ? 1.305 -12.703 -4.934 1 98.75 178 ALA B C 1
ATOM 4067 O O . ALA B 1 178 ? 2.314 -12.055 -5.227 1 98.75 178 ALA B O 1
ATOM 4068 N N . LEU B 1 179 ? 1.294 -13.969 -5.09 1 98.75 179 LEU B N 1
ATOM 4069 C CA . LEU B 1 179 ? 2.457 -14.742 -5.516 1 98.75 179 LEU B CA 1
ATOM 4070 C C . LEU B 1 179 ? 2.951 -14.281 -6.879 1 98.75 179 LEU B C 1
ATOM 4072 O O . LEU B 1 179 ? 4.16 -14.195 -7.109 1 98.75 179 LEU B O 1
ATOM 4076 N N . HIS B 1 180 ? 2.008 -14.039 -7.809 1 98.62 180 HIS B N 1
ATOM 4077 C CA . HIS B 1 180 ? 2.377 -13.555 -9.133 1 98.62 180 HIS B CA 1
ATOM 4078 C C . HIS B 1 180 ? 3.129 -12.227 -9.047 1 98.62 180 HIS B C 1
ATOM 4080 O O . HIS B 1 180 ? 4.086 -12 -9.789 1 98.62 180 HIS B O 1
ATOM 4086 N N . THR B 1 181 ? 2.695 -11.359 -8.164 1 98.88 181 THR B N 1
ATOM 4087 C CA . THR B 1 181 ? 3.348 -10.062 -8.008 1 98.88 181 THR B CA 1
ATOM 4088 C C . THR B 1 181 ? 4.762 -10.227 -7.457 1 98.88 181 THR B C 1
ATOM 4090 O O . THR B 1 181 ? 5.703 -9.602 -7.949 1 98.88 181 THR B O 1
ATOM 4093 N N . VAL B 1 182 ? 4.902 -11.102 -6.469 1 98.88 182 VAL B N 1
ATOM 4094 C CA . VAL B 1 182 ? 6.223 -11.398 -5.914 1 98.88 182 VAL B CA 1
ATOM 4095 C C . VAL B 1 182 ? 7.137 -11.922 -7.02 1 98.88 182 VAL B C 1
ATOM 4097 O O . VAL B 1 182 ? 8.281 -11.492 -7.145 1 98.88 182 VAL B O 1
ATOM 4100 N N . ASP B 1 183 ? 6.598 -12.828 -7.789 1 98.81 183 ASP B N 1
ATOM 4101 C CA . ASP B 1 183 ? 7.332 -13.422 -8.898 1 98.81 183 ASP B CA 1
ATOM 4102 C C . ASP B 1 183 ? 7.805 -12.352 -9.883 1 98.81 183 ASP B C 1
ATOM 4104 O O . ASP B 1 183 ? 8.984 -12.312 -10.25 1 98.81 183 ASP B O 1
ATOM 4108 N N . LEU B 1 184 ? 6.934 -11.492 -10.281 1 98.88 184 LEU B N 1
ATOM 4109 C CA . LEU B 1 184 ? 7.262 -10.469 -11.266 1 98.88 184 LEU B CA 1
ATOM 4110 C C . LEU B 1 184 ? 8.25 -9.461 -10.695 1 98.88 184 LEU B C 1
ATOM 4112 O O . LEU B 1 184 ? 9.148 -9 -11.398 1 98.88 184 LEU B O 1
ATOM 4116 N N . MET B 1 185 ? 8.148 -9.141 -9.438 1 98.88 185 MET B N 1
ATOM 4117 C CA . MET B 1 185 ? 9.047 -8.18 -8.812 1 98.88 185 MET B CA 1
ATOM 4118 C C . MET B 1 185 ? 10.484 -8.688 -8.82 1 98.88 185 MET B C 1
ATOM 4120 O O . MET B 1 185 ? 11.414 -7.93 -9.102 1 98.88 185 MET B O 1
ATOM 4124 N N . GLN B 1 186 ? 10.633 -9.969 -8.445 1 98.44 186 GLN B N 1
ATOM 4125 C CA . GLN B 1 186 ? 12 -10.484 -8.383 1 98.44 186 GLN B CA 1
ATOM 4126 C C . GLN B 1 186 ? 12.633 -10.531 -9.773 1 98.44 186 GLN B C 1
ATOM 4128 O O . GLN B 1 186 ? 13.836 -10.328 -9.922 1 98.44 186 GLN B O 1
ATOM 4133 N N . LEU B 1 187 ? 11.82 -10.836 -10.828 1 98.75 187 LEU B N 1
ATOM 4134 C CA . LEU B 1 187 ? 12.336 -10.836 -12.195 1 98.75 187 LEU B CA 1
ATOM 4135 C C . LEU B 1 187 ? 12.781 -9.43 -12.602 1 98.75 187 LEU B C 1
ATOM 4137 O O . LEU B 1 187 ? 13.805 -9.266 -13.258 1 98.75 187 LEU B O 1
ATOM 4141 N N . LEU B 1 188 ? 12.039 -8.438 -12.203 1 98.88 188 LEU B N 1
ATOM 4142 C CA . LEU B 1 188 ? 12.305 -7.059 -12.586 1 98.88 188 LEU B CA 1
ATOM 4143 C C . LEU B 1 188 ? 13.492 -6.5 -11.812 1 98.88 188 LEU B C 1
ATOM 4145 O O . LEU B 1 188 ? 14.289 -5.73 -12.359 1 98.88 188 LEU B O 1
ATOM 4149 N N . GLY B 1 189 ? 13.602 -6.867 -10.562 1 98.44 189 GLY B N 1
ATOM 4150 C CA . GLY B 1 189 ? 14.641 -6.301 -9.711 1 98.44 189 GLY B CA 1
ATOM 4151 C C . GLY B 1 189 ? 15.961 -7.043 -9.805 1 98.44 189 GLY B C 1
ATOM 4152 O O . GLY B 1 189 ? 17.016 -6.469 -9.555 1 98.44 189 GLY B O 1
ATOM 4153 N N . GLY B 1 190 ? 15.883 -8.367 -10.031 1 97.56 190 GLY B N 1
ATOM 4154 C CA . GLY B 1 190 ? 17.094 -9.164 -10.125 1 97.56 190 GLY B CA 1
ATOM 4155 C C . GLY B 1 190 ? 17.422 -9.898 -8.836 1 97.56 190 GLY B C 1
ATOM 4156 O O . GLY B 1 190 ? 16.531 -10.266 -8.078 1 97.56 190 GLY B O 1
ATOM 4157 N N . GLU B 1 191 ? 18.688 -10.18 -8.672 1 97.62 191 GLU B N 1
ATOM 4158 C CA . GLU B 1 191 ? 19.141 -10.945 -7.516 1 97.62 191 GLU B CA 1
ATOM 4159 C C . GLU B 1 191 ? 18.906 -10.172 -6.223 1 97.62 191 GLU B C 1
ATOM 4161 O O . GLU B 1 191 ? 19.234 -8.984 -6.129 1 97.62 191 GLU B O 1
ATOM 4166 N N . ILE B 1 192 ? 18.406 -10.852 -5.273 1 98.56 192 ILE B N 1
ATOM 4167 C CA . ILE B 1 192 ? 18.031 -10.211 -4.016 1 98.56 192 ILE B CA 1
ATOM 4168 C C . ILE B 1 192 ? 19.172 -10.383 -3.002 1 98.56 192 ILE B C 1
ATOM 4170 O O . ILE B 1 192 ? 19.703 -11.477 -2.838 1 98.56 192 ILE B O 1
ATOM 4174 N N . GLU B 1 193 ? 19.516 -9.281 -2.379 1 98.56 193 GLU B N 1
ATOM 4175 C CA . GLU B 1 193 ? 20.531 -9.273 -1.335 1 98.56 193 GLU B CA 1
ATOM 4176 C C . GLU B 1 193 ? 19.922 -9.531 0.038 1 98.56 193 GLU B C 1
ATOM 4178 O O . GLU B 1 193 ? 20.422 -10.359 0.803 1 98.56 193 GLU B O 1
ATOM 4183 N N . SER B 1 194 ? 18.844 -8.852 0.37 1 98.75 194 SER B N 1
ATOM 4184 C CA . SER B 1 194 ? 18.234 -8.992 1.687 1 98.75 194 SER B CA 1
ATOM 4185 C C . SER B 1 194 ? 16.781 -8.531 1.672 1 98.75 194 SER B C 1
ATOM 4187 O O . SER B 1 194 ? 16.359 -7.848 0.743 1 98.75 194 SER B O 1
ATOM 4189 N N . ILE B 1 195 ? 16.047 -8.969 2.656 1 98.81 195 ILE B N 1
ATOM 4190 C CA . ILE B 1 195 ? 14.625 -8.641 2.785 1 98.81 195 ILE B CA 1
ATOM 4191 C C . ILE B 1 195 ? 14.305 -8.312 4.242 1 98.81 195 ILE B C 1
ATOM 4193 O O . ILE B 1 195 ? 14.742 -9.023 5.152 1 98.81 195 ILE B O 1
ATOM 4197 N N . LYS B 1 196 ? 13.641 -7.227 4.504 1 98.81 196 LYS B N 1
ATOM 4198 C CA . LYS B 1 196 ? 12.977 -6.91 5.766 1 98.81 196 LYS B CA 1
ATOM 4199 C C . LYS B 1 196 ? 11.461 -6.812 5.578 1 98.81 196 LYS B C 1
ATOM 4201 O O . LYS B 1 196 ? 10.984 -6.066 4.719 1 98.81 196 LYS B O 1
ATOM 4206 N N . GLY B 1 197 ? 10.742 -7.625 6.242 1 98.5 197 GLY B N 1
ATOM 4207 C CA . GLY B 1 197 ? 9.305 -7.625 6.035 1 98.5 197 GLY B CA 1
ATOM 4208 C C . GLY B 1 197 ? 8.523 -7.973 7.285 1 98.5 197 GLY B C 1
ATOM 4209 O O . GLY B 1 197 ? 9.109 -8.258 8.328 1 98.5 197 GLY B O 1
ATOM 4210 N N . SER B 1 198 ? 7.227 -7.797 7.207 1 98.38 198 SER B N 1
ATOM 4211 C CA . SER B 1 198 ? 6.285 -8.094 8.281 1 98.38 198 SER B CA 1
ATOM 4212 C C . SER B 1 198 ? 4.977 -8.648 7.734 1 98.38 198 SER B C 1
ATOM 4214 O O . SER B 1 198 ? 4.586 -8.336 6.609 1 98.38 198 SER B O 1
ATOM 4216 N N . ILE B 1 199 ? 4.332 -9.5 8.523 1 98.56 199 ILE B N 1
ATOM 4217 C CA . ILE B 1 199 ? 3.014 -10.023 8.18 1 98.56 199 ILE B CA 1
ATOM 4218 C C . ILE B 1 199 ? 2.029 -9.711 9.305 1 98.56 199 ILE B C 1
ATOM 4220 O O . ILE B 1 199 ? 2.43 -9.539 10.461 1 98.56 199 ILE B O 1
ATOM 4224 N N . ASP B 1 200 ? 0.754 -9.602 8.938 1 98.12 200 ASP B N 1
ATOM 4225 C CA . ASP B 1 200 ? -0.287 -9.242 9.898 1 98.12 200 ASP B CA 1
ATOM 4226 C C . ASP B 1 200 ? -1.602 -9.945 9.57 1 98.12 200 ASP B C 1
ATOM 4228 O O . ASP B 1 200 ? -1.716 -10.609 8.531 1 98.12 200 ASP B O 1
ATOM 4232 N N . GLN B 1 201 ? -2.512 -9.914 10.484 1 98.12 201 GLN B N 1
ATOM 4233 C CA . GLN B 1 201 ? -3.91 -10.289 10.32 1 98.12 201 GLN B CA 1
ATOM 4234 C C . GLN B 1 201 ? -4.84 -9.141 10.688 1 98.12 201 GLN B C 1
ATOM 4236 O O . GLN B 1 201 ? -5.387 -9.102 11.789 1 98.12 201 GLN B O 1
ATOM 4241 N N . LEU B 1 202 ? -5.09 -8.32 9.758 1 98.44 202 LEU B N 1
ATOM 4242 C CA . LEU B 1 202 ? -5.898 -7.133 10.008 1 98.44 202 LEU B CA 1
ATOM 4243 C C . LEU B 1 202 ? -7.375 -7.492 10.117 1 98.44 202 LEU B C 1
ATOM 4245 O O . LEU B 1 202 ? -8.141 -6.797 10.781 1 98.44 202 LEU B O 1
ATO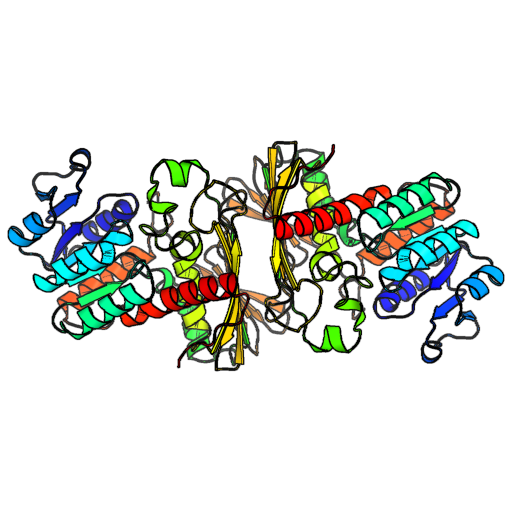M 4249 N N . LEU B 1 203 ? -7.773 -8.562 9.492 1 97.5 203 LEU B N 1
ATOM 4250 C CA . LEU B 1 203 ? -9.18 -8.961 9.445 1 97.5 203 LEU B CA 1
ATOM 4251 C C . LEU B 1 203 ? -9.57 -9.703 10.719 1 97.5 203 LEU B C 1
ATOM 4253 O O . LEU B 1 203 ? -10.758 -9.82 11.039 1 97.5 203 LEU B O 1
ATOM 4257 N N . ASP B 1 204 ? -8.617 -10.305 11.359 1 95.38 204 ASP B N 1
ATOM 4258 C CA . ASP B 1 204 ? -8.828 -11.008 12.625 1 95.38 204 ASP B CA 1
ATOM 4259 C C . ASP B 1 204 ? -9.859 -12.133 12.461 1 95.38 204 ASP B C 1
ATOM 4261 O O . ASP B 1 204 ? -10.82 -12.211 13.227 1 95.38 204 ASP B O 1
ATOM 4265 N N . TYR B 1 205 ? -9.727 -12.945 11.445 1 96.19 205 TYR B N 1
ATOM 4266 C CA . TYR B 1 205 ? -10.633 -14.055 11.148 1 96.19 205 TYR B CA 1
ATOM 4267 C C . TYR B 1 205 ? -10.297 -15.281 11.984 1 96.19 205 TYR B C 1
ATOM 4269 O O . TYR B 1 205 ? -10.977 -16.297 11.898 1 96.19 205 TYR B O 1
ATOM 4277 N N . ASN B 1 206 ? -9.305 -15.219 12.828 1 94.19 206 ASN B N 1
ATOM 4278 C CA . ASN B 1 206 ? -8.836 -16.359 13.625 1 94.19 206 ASN B CA 1
ATOM 4279 C C . ASN B 1 206 ? -8.328 -17.484 12.734 1 94.19 206 ASN B C 1
ATOM 4281 O O . ASN B 1 206 ? -8.742 -18.641 12.898 1 94.19 206 ASN B O 1
ATOM 4285 N N . ILE B 1 207 ? -7.582 -17.188 11.75 1 96.56 207 ILE B N 1
ATOM 4286 C CA . ILE B 1 207 ? -6.918 -18.141 10.867 1 96.56 207 ILE B CA 1
ATOM 4287 C C . ILE B 1 207 ? -5.418 -18.156 11.148 1 96.56 207 ILE B C 1
ATOM 4289 O O . ILE B 1 207 ? -4.91 -17.281 11.852 1 96.56 207 ILE B O 1
ATOM 4293 N N . GLU B 1 208 ? -4.691 -19.125 10.594 1 97.31 208 GLU B N 1
ATOM 4294 C CA . GLU B 1 208 ? -3.285 -19.297 10.938 1 97.31 208 GLU B CA 1
ATOM 4295 C C . GLU B 1 208 ? -2.385 -18.453 10.047 1 97.31 208 GLU B C 1
ATOM 4297 O O . GLU B 1 208 ? -1.277 -18.078 10.438 1 97.31 208 GLU B O 1
ATOM 4302 N N . VAL B 1 209 ? -2.938 -18.109 8.859 1 98.19 209 VAL B N 1
ATOM 4303 C CA . VAL B 1 209 ? -2.082 -17.5 7.84 1 98.19 209 VAL B CA 1
ATOM 4304 C C . VAL B 1 209 ? -2.275 -15.984 7.84 1 98.19 209 VAL B C 1
ATOM 4306 O O . VAL B 1 209 ? -3.227 -15.477 8.438 1 98.19 209 VAL B O 1
ATOM 4309 N N . GLU B 1 210 ? -1.383 -15.289 7.223 1 98.62 210 GLU B N 1
ATOM 4310 C CA . GLU B 1 210 ? -1.436 -13.836 7.18 1 98.62 210 GLU B CA 1
ATOM 4311 C C . GLU B 1 210 ? -2.463 -13.352 6.16 1 98.62 210 GLU B C 1
ATOM 4313 O O . GLU B 1 210 ? -2.695 -14.008 5.141 1 98.62 210 GLU B O 1
ATOM 4318 N N . ASP B 1 211 ? -3.064 -12.211 6.367 1 98.75 211 ASP B N 1
ATOM 4319 C CA . ASP B 1 211 ? -3.926 -11.586 5.371 1 98.75 211 ASP B CA 1
ATOM 4320 C C . ASP B 1 211 ? -3.297 -10.297 4.836 1 98.75 211 ASP B C 1
ATOM 4322 O O . ASP B 1 211 ? -3.83 -9.68 3.912 1 98.75 211 ASP B O 1
ATOM 4326 N N . THR B 1 212 ? -2.193 -9.883 5.426 1 98.88 212 THR B N 1
ATOM 4327 C CA . THR B 1 212 ? -1.458 -8.68 5.055 1 98.88 212 THR B CA 1
ATOM 4328 C C . THR B 1 212 ? 0.046 -8.898 5.195 1 98.88 212 THR B C 1
ATOM 4330 O O . THR B 1 212 ? 0.501 -9.523 6.152 1 98.88 212 THR B O 1
ATOM 4333 N N . ALA B 1 213 ? 0.775 -8.398 4.215 1 98.94 213 ALA B N 1
ATOM 4334 C CA . ALA B 1 213 ? 2.23 -8.508 4.234 1 98.94 213 ALA B CA 1
ATOM 4335 C C . ALA B 1 213 ? 2.885 -7.281 3.607 1 98.94 213 ALA B C 1
ATOM 4337 O O . ALA B 1 213 ? 2.352 -6.707 2.654 1 98.94 213 ALA B O 1
ATOM 4338 N N . THR B 1 214 ? 3.961 -6.875 4.164 1 98.88 214 THR B N 1
ATOM 4339 C CA . THR B 1 214 ? 4.781 -5.793 3.631 1 98.88 214 THR B CA 1
ATOM 4340 C C . THR B 1 214 ? 6.262 -6.168 3.674 1 98.88 214 THR B C 1
ATOM 4342 O O . THR B 1 214 ? 6.695 -6.906 4.559 1 98.88 214 THR B O 1
ATOM 4345 N N . ALA B 1 215 ? 7.012 -5.652 2.674 1 98.88 215 ALA B N 1
ATOM 4346 C CA . ALA B 1 215 ? 8.438 -5.961 2.686 1 98.88 215 ALA B CA 1
ATOM 4347 C C . ALA B 1 215 ? 9.234 -4.91 1.914 1 98.88 215 ALA B C 1
ATOM 4349 O O . ALA B 1 215 ? 8.742 -4.348 0.933 1 98.88 215 ALA B O 1
ATOM 4350 N N . ARG B 1 216 ? 10.375 -4.641 2.354 1 98.81 216 ARG B N 1
ATOM 4351 C CA . ARG B 1 216 ? 11.414 -3.941 1.604 1 98.81 216 ARG B CA 1
ATOM 4352 C C . ARG B 1 216 ? 12.477 -4.914 1.113 1 98.81 216 ARG B C 1
ATOM 4354 O O . ARG B 1 216 ? 13.031 -5.688 1.898 1 98.81 216 ARG B O 1
ATOM 4361 N N . ILE B 1 217 ? 12.719 -4.879 -0.103 1 98.88 217 ILE B N 1
ATOM 4362 C CA . ILE B 1 217 ? 13.672 -5.777 -0.744 1 98.88 217 ILE B CA 1
ATOM 4363 C C . ILE B 1 217 ? 14.898 -4.984 -1.195 1 98.88 217 ILE B C 1
ATOM 4365 O O . ILE B 1 217 ? 14.766 -3.924 -1.809 1 98.88 217 ILE B O 1
ATOM 4369 N N . GLN B 1 218 ? 16.031 -5.465 -0.839 1 98.69 218 GLN B N 1
ATOM 4370 C CA . GLN B 1 218 ? 17.281 -4.941 -1.369 1 98.69 218 GLN B CA 1
ATOM 4371 C C . GLN B 1 218 ? 17.859 -5.867 -2.434 1 98.69 218 GLN B C 1
ATOM 4373 O O . GLN B 1 218 ? 18.188 -7.023 -2.15 1 98.69 218 GLN B O 1
ATOM 4378 N N . PHE B 1 219 ? 18 -5.328 -3.611 1 98.56 219 PHE B N 1
ATOM 4379 C CA . PHE B 1 219 ? 18.578 -6.117 -4.688 1 98.56 219 PHE B CA 1
ATOM 4380 C C . PHE B 1 219 ? 20.094 -5.91 -4.746 1 98.56 219 PHE B C 1
ATOM 4382 O O . PHE B 1 219 ? 20.594 -4.863 -4.332 1 98.56 219 PHE B O 1
ATOM 4389 N N . ARG B 1 220 ? 20.844 -6.855 -5.301 1 98.06 220 ARG B N 1
ATOM 4390 C CA . ARG B 1 220 ? 22.297 -6.801 -5.355 1 98.06 220 ARG B CA 1
ATOM 4391 C C . ARG B 1 220 ? 22.766 -5.691 -6.285 1 98.06 220 ARG B C 1
ATOM 4393 O O . ARG B 1 220 ? 23.828 -5.105 -6.074 1 98.06 220 ARG B O 1
ATOM 4400 N N . ASN B 1 221 ? 21.984 -5.359 -7.281 1 97.62 221 ASN B N 1
ATOM 4401 C CA . ASN B 1 221 ? 22.375 -4.32 -8.227 1 97.62 221 ASN B CA 1
ATOM 4402 C C . ASN B 1 221 ? 22.156 -2.926 -7.645 1 97.62 221 ASN B C 1
ATOM 4404 O O . ASN B 1 221 ? 22.359 -1.925 -8.336 1 97.62 221 ASN B O 1
ATOM 4408 N N . GLY B 1 222 ? 21.656 -2.83 -6.426 1 97.75 222 GLY B N 1
ATOM 4409 C CA . GLY B 1 222 ? 21.5 -1.548 -5.762 1 97.75 222 GLY B CA 1
ATOM 4410 C C . GLY B 1 222 ? 20.047 -1.078 -5.719 1 97.75 222 GLY B C 1
ATOM 4411 O O . GLY B 1 222 ? 19.703 -0.223 -4.91 1 97.75 222 GLY B O 1
ATOM 4412 N N . ALA B 1 223 ? 19.188 -1.605 -6.559 1 98.56 223 ALA B N 1
ATOM 4413 C CA . ALA B 1 223 ? 17.781 -1.239 -6.578 1 98.56 223 ALA B CA 1
ATOM 4414 C C . ALA B 1 223 ? 17.078 -1.675 -5.289 1 98.56 223 ALA B C 1
ATOM 4416 O O . ALA B 1 223 ? 17.578 -2.545 -4.57 1 98.56 223 ALA B O 1
ATOM 4417 N N . THR B 1 224 ? 15.977 -1.011 -4.98 1 98.75 224 THR B N 1
ATOM 4418 C CA . THR B 1 224 ? 15.164 -1.408 -3.84 1 98.75 224 THR B CA 1
ATOM 4419 C C . THR B 1 224 ? 13.742 -1.749 -4.285 1 98.75 224 THR B C 1
ATOM 4421 O O . THR B 1 224 ? 13.289 -1.287 -5.332 1 98.75 224 THR B O 1
ATOM 4424 N N . GLY B 1 225 ? 13.117 -2.602 -3.496 1 98.81 225 GLY B N 1
ATOM 4425 C CA . GLY B 1 225 ? 11.75 -3.004 -3.775 1 98.81 225 GLY B CA 1
ATOM 4426 C C . GLY B 1 225 ? 10.812 -2.775 -2.607 1 98.81 225 GLY B C 1
ATOM 4427 O O . GLY B 1 225 ? 11.188 -2.984 -1.451 1 98.81 225 GLY B O 1
ATOM 4428 N N . LEU B 1 226 ? 9.609 -2.312 -2.887 1 98.94 226 LEU B N 1
ATOM 4429 C CA . LEU B 1 226 ? 8.523 -2.254 -1.91 1 98.94 226 LEU B CA 1
ATOM 4430 C C . LEU B 1 226 ? 7.395 -3.205 -2.291 1 98.94 226 LEU B C 1
ATOM 4432 O O . LEU B 1 226 ? 6.84 -3.109 -3.389 1 98.94 226 LEU B O 1
ATOM 4436 N N . PHE B 1 227 ? 7.102 -4.082 -1.468 1 98.94 227 PHE B N 1
ATOM 4437 C CA . PHE B 1 227 ? 6 -5.016 -1.651 1 98.94 227 PHE B CA 1
ATOM 4438 C C . PHE B 1 227 ? 4.934 -4.809 -0.583 1 98.94 227 PHE B C 1
ATOM 4440 O O . PHE B 1 227 ? 5.246 -4.715 0.605 1 98.94 227 PHE B O 1
ATOM 4447 N N . PHE B 1 228 ? 3.701 -4.668 -0.955 1 98.94 228 PHE B N 1
ATOM 4448 C CA . PHE B 1 228 ? 2.568 -4.629 -0.036 1 98.94 228 PHE B CA 1
ATOM 4449 C C . PHE B 1 228 ? 1.393 -5.422 -0.591 1 98.94 228 PHE B C 1
ATOM 4451 O O . PHE B 1 228 ? 1 -5.238 -1.745 1 98.94 228 PHE B O 1
ATOM 4458 N N . ALA B 1 229 ? 0.854 -6.297 0.178 1 98.94 229 ALA B N 1
ATOM 4459 C CA . ALA B 1 229 ? -0.323 -7.078 -0.193 1 98.94 229 ALA B CA 1
ATOM 4460 C C . ALA B 1 229 ? -1.277 -7.227 0.989 1 98.94 229 ALA B C 1
ATOM 4462 O O . ALA B 1 229 ? -0.842 -7.434 2.125 1 98.94 229 ALA B O 1
ATOM 4463 N N . THR B 1 230 ? -2.578 -7.176 0.717 1 98.94 230 THR B N 1
ATOM 4464 C CA . THR B 1 230 ? -3.557 -7.359 1.783 1 98.94 230 THR B CA 1
ATOM 4465 C C . THR B 1 230 ? -4.863 -7.914 1.228 1 98.94 230 THR B C 1
ATOM 4467 O O . THR B 1 230 ? -5.195 -7.688 0.06 1 98.94 230 THR B O 1
ATOM 4470 N N . ASN B 1 231 ? -5.562 -8.656 1.999 1 98.75 231 ASN B N 1
ATOM 4471 C CA . ASN B 1 231 ? -6.93 -9.094 1.728 1 98.75 231 ASN B CA 1
ATOM 4472 C C . ASN B 1 231 ? -7.949 -8.258 2.5 1 98.75 231 ASN B C 1
ATOM 4474 O O . ASN B 1 231 ? -9.117 -8.633 2.592 1 98.75 231 ASN B O 1
ATOM 4478 N N . SER B 1 232 ? -7.48 -7.09 3.064 1 98.62 232 SER B N 1
ATOM 4479 C CA . SER B 1 232 ? -8.344 -6.379 4 1 98.62 232 SER B CA 1
ATOM 4480 C C . SER B 1 232 ? -8.938 -5.125 3.363 1 98.62 232 SER B C 1
ATOM 4482 O O . SER B 1 232 ? -9.555 -4.305 4.047 1 98.62 232 SER B O 1
ATOM 4484 N N . ASN B 1 233 ? -8.688 -4.93 2.08 1 98.69 233 ASN B N 1
ATOM 4485 C CA . ASN B 1 233 ? -9.359 -3.836 1.384 1 98.69 233 ASN B CA 1
ATOM 4486 C C . ASN B 1 233 ? -10.867 -4.074 1.285 1 98.69 233 ASN B C 1
ATOM 4488 O O . ASN B 1 233 ? -11.352 -5.164 1.601 1 98.69 233 ASN B O 1
ATOM 4492 N N . TYR B 1 234 ? -11.633 -3.055 0.947 1 98.12 234 TYR B N 1
ATOM 4493 C CA . TYR B 1 234 ? -13.07 -3.252 0.78 1 98.12 234 TYR B CA 1
ATOM 4494 C C . TYR B 1 234 ? -13.359 -4.195 -0.382 1 98.12 234 TYR B C 1
ATOM 4496 O O . TYR B 1 234 ? -14.227 -5.066 -0.282 1 98.12 234 TYR B O 1
ATOM 4504 N N . GLY B 1 235 ? -12.68 -4.004 -1.444 1 97.44 235 GLY B N 1
ATOM 4505 C CA . GLY B 1 235 ? -12.766 -4.801 -2.66 1 97.44 235 GLY B CA 1
ATOM 4506 C C . GLY B 1 235 ? -11.414 -5.027 -3.314 1 97.44 235 GLY B C 1
ATOM 4507 O O . GLY B 1 235 ? -10.383 -4.59 -2.795 1 97.44 235 GLY B O 1
ATOM 4508 N N . ASN B 1 236 ? -11.414 -5.789 -4.367 1 97.31 236 ASN B N 1
ATOM 4509 C CA . ASN B 1 236 ? -10.18 -5.996 -5.109 1 97.31 236 ASN B CA 1
ATOM 4510 C C . ASN B 1 236 ? -9.812 -4.777 -5.953 1 97.31 236 ASN B C 1
ATOM 4512 O O . ASN B 1 236 ? -10.609 -4.328 -6.781 1 97.31 236 ASN B O 1
ATOM 4516 N N . SER B 1 237 ? -8.641 -4.25 -5.742 1 96.62 237 SER B N 1
ATOM 4517 C CA . SER B 1 237 ? -8.094 -3.221 -6.621 1 96.62 237 SER B CA 1
ATOM 4518 C C . SER B 1 237 ? -7.195 -3.83 -7.695 1 96.62 237 SER B C 1
ATOM 4520 O O . SER B 1 237 ? -6.73 -4.961 -7.551 1 96.62 237 SER B O 1
ATOM 4522 N N . SER B 1 238 ? -7.062 -3.039 -8.766 1 96 238 SER B N 1
ATOM 4523 C CA . SER B 1 238 ? -6.059 -3.449 -9.734 1 96 238 SER B CA 1
ATOM 4524 C C . SER B 1 238 ? -4.664 -3.486 -9.109 1 96 238 SER B C 1
ATOM 4526 O O . SER B 1 238 ? -4.293 -2.584 -8.359 1 96 238 SER B O 1
ATOM 4528 N N . VAL B 1 239 ? -3.971 -4.562 -9.398 1 98 239 VAL B N 1
ATOM 4529 C CA . VAL B 1 239 ? -2.594 -4.684 -8.938 1 98 239 VAL B CA 1
ATOM 4530 C C . VAL B 1 239 ? -1.731 -3.604 -9.586 1 98 239 VAL B C 1
ATOM 4532 O O . VAL B 1 239 ? -1.873 -3.322 -10.773 1 98 239 VAL B O 1
ATOM 4535 N N . GLU B 1 240 ? -0.918 -2.977 -8.781 1 98.62 240 GLU B N 1
ATOM 4536 C CA . GLU B 1 240 ? 0.051 -2.02 -9.305 1 98.62 240 GLU B CA 1
ATOM 4537 C C . GLU B 1 240 ? 1.462 -2.6 -9.297 1 98.62 240 GLU B C 1
ATOM 4539 O O . GLU B 1 240 ? 1.918 -3.117 -8.273 1 98.62 240 GLU B O 1
ATOM 4544 N N . LEU B 1 241 ? 2.084 -2.641 -10.383 1 98.88 241 LEU B N 1
ATOM 4545 C CA . LEU B 1 241 ? 3.488 -3 -10.547 1 98.88 241 LEU B CA 1
ATOM 4546 C C . LEU B 1 241 ? 4.258 -1.877 -11.227 1 98.88 241 LEU B C 1
ATOM 4548 O O . LEU B 1 241 ? 3.922 -1.479 -12.352 1 98.88 241 LEU B O 1
ATOM 4552 N N . GLN B 1 242 ? 5.293 -1.357 -10.578 1 98.88 242 GLN B N 1
ATOM 4553 C CA . GLN B 1 242 ? 6.008 -0.186 -11.07 1 98.88 242 GLN B CA 1
ATOM 4554 C C . GLN B 1 242 ? 7.516 -0.415 -11.062 1 98.88 242 GLN B C 1
ATOM 4556 O O . GLN B 1 242 ? 8.055 -1 -10.117 1 98.88 242 GLN B O 1
ATOM 4561 N N . VAL B 1 243 ? 8.18 -0.005 -12.07 1 98.88 243 VAL B N 1
ATOM 4562 C CA . VAL B 1 243 ? 9.633 0.046 -12.117 1 98.88 243 VAL B CA 1
ATOM 4563 C C . VAL B 1 243 ? 10.094 1.488 -12.32 1 98.88 243 VAL B C 1
ATOM 4565 O O . VAL B 1 243 ? 9.641 2.166 -13.25 1 98.88 243 VAL B O 1
ATOM 4568 N N . ILE B 1 244 ? 10.891 1.949 -11.453 1 98.62 244 ILE B N 1
ATOM 4569 C CA . ILE B 1 244 ? 11.547 3.242 -11.594 1 98.62 244 ILE B CA 1
ATOM 4570 C C . ILE B 1 244 ? 12.93 3.049 -12.211 1 98.62 244 ILE B C 1
ATOM 4572 O O . ILE B 1 244 ? 13.766 2.318 -11.664 1 98.62 244 ILE B O 1
ATOM 4576 N N . PHE B 1 245 ? 13.125 3.688 -13.328 1 98.5 245 PHE B N 1
ATOM 4577 C CA . PHE B 1 245 ? 14.406 3.672 -14.023 1 98.5 245 PHE B CA 1
ATOM 4578 C C . PHE B 1 245 ? 15.156 4.977 -13.797 1 98.5 245 PHE B C 1
ATOM 4580 O O . PHE B 1 245 ? 14.617 5.922 -13.227 1 98.5 245 PHE B O 1
ATOM 4587 N N . GLU B 1 246 ? 16.406 5.008 -14.219 1 98.12 246 GLU B N 1
ATOM 4588 C CA . GLU B 1 246 ? 17.172 6.25 -14.227 1 98.12 246 GLU B CA 1
ATOM 4589 C C . GLU B 1 246 ? 16.469 7.336 -15.023 1 98.12 246 GLU B C 1
ATOM 4591 O O . GLU B 1 246 ? 16.5 8.516 -14.656 1 98.12 246 GLU B O 1
ATOM 4596 N N . HIS B 1 247 ? 15.797 6.84 -16.141 1 97.06 247 HIS B N 1
ATOM 4597 C CA . HIS B 1 247 ? 15.125 7.809 -16.984 1 97.06 247 HIS B CA 1
ATOM 4598 C C . HIS B 1 247 ? 13.648 7.469 -17.156 1 97.06 247 HIS B C 1
ATOM 4600 O O . HIS B 1 247 ? 13.242 6.961 -18.203 1 97.06 247 HIS B O 1
ATOM 4606 N N . GLY B 1 248 ? 12.93 7.793 -16.062 1 96.12 248 GLY B N 1
ATOM 4607 C CA . GLY B 1 248 ? 11.484 7.629 -16.109 1 96.12 248 GLY B CA 1
ATOM 4608 C C . GLY B 1 248 ? 10.984 6.449 -15.305 1 96.12 248 GLY B C 1
ATOM 4609 O O . GLY B 1 248 ? 11.773 5.746 -14.672 1 96.12 248 GLY B O 1
ATOM 4610 N N . LYS B 1 249 ? 9.688 6.242 -15.32 1 98.06 249 LYS B N 1
ATOM 4611 C CA . LYS B 1 249 ? 9.102 5.102 -14.617 1 98.06 249 LYS B CA 1
ATOM 4612 C C . LYS B 1 249 ? 7.984 4.465 -15.438 1 98.06 249 LYS B C 1
ATOM 4614 O O . LYS B 1 249 ? 7.301 5.148 -16.203 1 98.06 249 LYS B O 1
ATOM 4619 N N . LEU B 1 250 ? 7.852 3.197 -15.406 1 98.81 250 LEU B N 1
ATOM 4620 C CA . LEU B 1 250 ? 6.801 2.412 -16.047 1 98.81 250 LEU B CA 1
ATOM 4621 C C . LEU B 1 250 ? 5.914 1.741 -15 1 98.81 250 LEU B C 1
ATOM 4623 O O . LEU B 1 250 ? 6.41 1.19 -14.016 1 98.81 250 LEU B O 1
ATOM 4627 N N . THR B 1 251 ? 4.633 1.879 -15.211 1 98.75 251 THR B N 1
ATOM 4628 C CA . THR B 1 251 ? 3.666 1.339 -14.266 1 98.75 251 THR B CA 1
ATOM 4629 C C . THR B 1 251 ? 2.637 0.468 -14.977 1 98.75 251 THR B C 1
ATOM 4631 O O . THR B 1 251 ? 2.072 0.874 -16 1 98.75 251 THR B O 1
ATOM 4634 N N . ILE B 1 252 ? 2.459 -0.732 -14.5 1 98.75 252 ILE B N 1
ATOM 4635 C CA . ILE B 1 252 ? 1.318 -1.547 -14.906 1 98.75 252 ILE B CA 1
ATOM 4636 C C . ILE B 1 252 ? 0.184 -1.382 -13.898 1 98.75 252 ILE B C 1
ATOM 4638 O O . ILE B 1 252 ? 0.363 -1.64 -12.703 1 98.75 252 ILE B O 1
ATOM 4642 N N . LYS B 1 253 ? -0.939 -0.999 -14.289 1 97.38 253 LYS B N 1
ATOM 4643 C CA . LYS B 1 253 ? -2.184 -0.879 -13.539 1 97.38 253 LYS B CA 1
ATOM 4644 C C . LYS B 1 253 ? -3.396 -0.967 -14.461 1 97.38 253 LYS B C 1
ATOM 4646 O O . LYS B 1 253 ? -3.375 -0.437 -15.57 1 97.38 253 LYS B O 1
ATOM 4651 N N . ASP B 1 254 ? -4.445 -1.667 -14.023 1 94.44 254 ASP B N 1
ATOM 4652 C CA . ASP B 1 254 ? -5.652 -1.863 -14.828 1 94.44 254 ASP B CA 1
ATOM 4653 C C . ASP B 1 254 ? -5.324 -2.533 -16.156 1 94.44 254 ASP B C 1
ATOM 4655 O O . ASP B 1 254 ? -5.887 -2.172 -17.188 1 94.44 254 ASP B O 1
ATOM 4659 N N . SER B 1 255 ? -4.273 -3.348 -16.125 1 95.12 255 SER B N 1
ATOM 4660 C CA . SER B 1 255 ? -3.857 -4.129 -17.281 1 95.12 255 SER B CA 1
ATOM 4661 C C . SER B 1 255 ? -3.271 -3.236 -18.375 1 95.12 255 SER B C 1
ATOM 4663 O O . SER B 1 255 ? -3.277 -3.598 -19.547 1 95.12 255 SER B O 1
ATOM 4665 N N . ILE B 1 256 ? -2.883 -2.047 -17.969 1 97.31 256 ILE B N 1
ATOM 4666 C CA . ILE B 1 256 ? -2.287 -1.093 -18.906 1 97.31 256 ILE B CA 1
ATOM 4667 C C . ILE B 1 256 ? -0.884 -0.719 -18.438 1 97.31 256 ILE B C 1
ATOM 4669 O O . ILE B 1 256 ? -0.667 -0.472 -17.25 1 97.31 256 ILE B O 1
ATOM 4673 N N . LEU B 1 257 ? 0.028 -0.763 -19.359 1 98.69 257 LEU B N 1
ATOM 4674 C CA . LEU B 1 257 ? 1.373 -0.261 -19.094 1 98.69 257 LEU B CA 1
ATOM 4675 C C . LEU B 1 257 ? 1.493 1.205 -19.5 1 98.69 257 LEU B C 1
ATOM 4677 O O . LEU B 1 257 ? 1.208 1.567 -20.641 1 98.69 257 LEU B O 1
ATOM 4681 N N . THR B 1 258 ? 1.87 2.041 -18.547 1 98.44 258 THR B N 1
ATOM 4682 C CA . THR B 1 258 ? 2.07 3.461 -18.797 1 98.44 258 THR B CA 1
ATOM 4683 C C . THR B 1 258 ? 3.5 3.877 -18.453 1 98.44 258 THR B C 1
ATOM 4685 O O . THR B 1 258 ? 4.121 3.305 -17.562 1 98.44 258 THR B O 1
ATOM 4688 N N . ARG B 1 259 ? 3.979 4.844 -19.203 1 98.38 259 ARG B N 1
ATOM 4689 C CA . ARG B 1 259 ? 5.289 5.43 -18.938 1 98.38 259 ARG B CA 1
ATOM 4690 C C . ARG B 1 259 ? 5.164 6.906 -18.578 1 98.38 259 ARG B C 1
ATOM 4692 O O . ARG B 1 259 ? 4.375 7.633 -19.188 1 98.38 259 ARG B O 1
ATOM 4699 N N . VAL B 1 260 ? 5.828 7.336 -17.578 1 97.38 260 VAL B N 1
ATOM 4700 C CA . VAL B 1 260 ? 6.059 8.75 -17.297 1 97.38 260 VAL B CA 1
ATOM 4701 C C . VAL B 1 260 ? 7.535 9.078 -17.484 1 97.38 260 VAL B C 1
ATOM 4703 O O . VAL B 1 260 ? 8.398 8.484 -16.828 1 97.38 260 VAL B O 1
ATOM 4706 N N . ASP B 1 261 ? 7.785 10.031 -18.312 1 95.69 261 ASP B N 1
ATOM 4707 C CA . ASP B 1 261 ? 9.18 10.359 -18.594 1 95.69 261 ASP B CA 1
ATOM 4708 C C . ASP B 1 261 ? 9.703 11.406 -17.625 1 95.69 261 ASP B C 1
ATOM 4710 O O . ASP B 1 261 ? 9.031 11.75 -16.656 1 95.69 261 ASP B O 1
ATOM 4714 N N . ASP B 1 262 ? 10.906 11.844 -17.844 1 92.75 262 ASP B N 1
ATOM 4715 C CA . ASP B 1 262 ? 11.594 12.75 -16.922 1 92.75 262 ASP B CA 1
ATOM 4716 C C . ASP B 1 262 ? 10.906 14.109 -16.875 1 92.75 262 ASP B C 1
ATOM 4718 O O . ASP B 1 262 ? 11.086 14.875 -15.922 1 92.75 262 ASP B O 1
ATOM 4722 N N . GLU B 1 263 ? 10.117 14.398 -17.859 1 91.94 263 GLU B N 1
ATOM 4723 C CA . GLU B 1 263 ? 9.414 15.68 -17.938 1 91.94 263 GLU B CA 1
ATOM 4724 C C . GLU B 1 263 ? 8 15.562 -17.375 1 91.94 263 GLU B C 1
ATOM 4726 O O . GLU B 1 263 ? 7.254 16.547 -17.344 1 91.94 263 GLU B O 1
ATOM 4731 N N . GLY B 1 264 ? 7.664 14.312 -16.969 1 90.69 264 GLY B N 1
ATOM 4732 C CA . GLY B 1 264 ? 6.352 14.094 -16.375 1 90.69 264 GLY B CA 1
ATOM 4733 C C . GLY B 1 264 ? 5.293 13.734 -17.406 1 90.69 264 GLY B C 1
ATOM 4734 O O . GLY B 1 264 ? 4.117 13.578 -17.062 1 90.69 264 GLY B O 1
ATOM 4735 N N . LYS B 1 265 ? 5.727 13.672 -18.672 1 93.44 265 LYS B N 1
ATOM 4736 C CA . LYS B 1 265 ? 4.773 13.312 -19.719 1 93.44 265 LYS B CA 1
ATOM 4737 C C . LYS B 1 265 ? 4.363 11.844 -19.609 1 93.44 265 LYS B C 1
ATOM 4739 O O . LYS B 1 265 ? 5.219 10.961 -19.531 1 93.44 265 LYS B O 1
ATOM 4744 N N . LYS B 1 266 ? 3.066 11.648 -19.609 1 94.56 266 LYS B N 1
ATOM 4745 C CA . LYS B 1 266 ? 2.498 10.312 -19.484 1 94.56 266 LYS B CA 1
ATOM 4746 C C . LYS B 1 266 ? 2.104 9.742 -20.844 1 94.56 266 LYS B C 1
ATOM 4748 O O . LYS B 1 266 ? 1.523 10.445 -21.672 1 94.56 266 LYS B O 1
ATOM 4753 N N . GLU B 1 267 ? 2.463 8.422 -21.016 1 96.94 267 GLU B N 1
ATOM 4754 C CA . GLU B 1 267 ? 2.145 7.742 -22.266 1 96.94 267 GLU B CA 1
ATOM 4755 C C . GLU B 1 267 ? 1.636 6.328 -22 1 96.94 267 GLU B C 1
ATOM 4757 O O . GLU B 1 267 ? 2.236 5.578 -21.234 1 96.94 267 GLU B O 1
ATOM 4762 N N . ARG B 1 268 ? 0.509 6.039 -22.609 1 97.25 268 ARG B N 1
ATOM 4763 C CA . ARG B 1 268 ? 0.023 4.66 -22.641 1 97.25 268 ARG B CA 1
ATOM 4764 C C . ARG B 1 268 ? 0.783 3.824 -23.656 1 97.25 268 ARG B C 1
ATOM 4766 O O . ARG B 1 268 ? 0.839 4.176 -24.844 1 97.25 268 ARG B O 1
ATOM 4773 N N . LEU B 1 269 ? 1.312 2.713 -23.234 1 98.06 269 LEU B N 1
ATOM 4774 C CA . LEU B 1 269 ? 2.17 1.945 -24.125 1 98.06 269 LEU B CA 1
ATOM 4775 C C . LEU B 1 269 ? 1.425 0.74 -24.688 1 98.06 269 LEU B C 1
ATOM 4777 O O . LEU B 1 269 ? 1.435 0.511 -25.906 1 98.06 269 LEU B O 1
ATOM 4781 N N . ILE B 1 270 ? 0.813 -0.07 -23.844 1 97.81 270 ILE B N 1
ATOM 4782 C CA . ILE B 1 270 ? 0.142 -1.283 -24.312 1 97.81 270 ILE B CA 1
ATOM 4783 C C . ILE B 1 270 ? -0.865 -1.742 -23.25 1 97.81 270 ILE B C 1
ATOM 4785 O O . ILE B 1 270 ? -0.757 -1.378 -22.078 1 97.81 270 ILE B O 1
ATOM 4789 N N . GLU B 1 271 ? -1.848 -2.469 -23.656 1 95.81 271 GLU B N 1
ATOM 4790 C CA . GLU B 1 271 ? -2.865 -3.076 -22.797 1 95.81 271 GLU B CA 1
ATOM 4791 C C . GLU B 1 271 ? -2.934 -4.586 -23.016 1 95.81 271 GLU B C 1
ATOM 4793 O O . GLU B 1 271 ? -2.799 -5.066 -24.141 1 95.81 271 GLU B O 1
ATOM 4798 N N . ASP B 1 272 ? -3.076 -5.293 -21.922 1 94.88 272 ASP B N 1
ATOM 4799 C CA . ASP B 1 272 ? -3.199 -6.746 -22.031 1 94.88 272 ASP B CA 1
ATOM 4800 C C . ASP B 1 272 ? -4.441 -7.141 -22.828 1 94.88 272 ASP B C 1
ATOM 4802 O O . ASP B 1 272 ? -5.484 -6.492 -22.703 1 94.88 272 ASP B O 1
ATOM 4806 N N . SER B 1 273 ? -4.344 -8.227 -23.562 1 86.69 273 SER B N 1
ATOM 4807 C CA . SER B 1 273 ? -5.496 -8.781 -24.25 1 86.69 273 SER B CA 1
ATOM 4808 C C . SER B 1 273 ? -6.5 -9.383 -23.281 1 86.69 273 SER B C 1
ATOM 4810 O O . SER B 1 273 ? -6.121 -9.836 -22.188 1 86.69 273 SER B O 1
ATOM 4812 N N . ARG B 1 274 ? -7.734 -9.266 -23.656 1 79.5 274 ARG B N 1
ATOM 4813 C CA . ARG B 1 274 ? -8.812 -9.852 -22.875 1 79.5 274 ARG B CA 1
ATOM 4814 C C . ARG B 1 274 ? -9.391 -11.078 -23.562 1 79.5 274 ARG B C 1
ATOM 4816 O O . ARG B 1 274 ? -9.367 -11.18 -24.781 1 79.5 274 ARG B O 1
ATOM 4823 N N . LEU B 1 275 ? -9.531 -12.141 -22.844 1 68.56 275 LEU B N 1
ATOM 4824 C CA . LEU B 1 275 ? -10.211 -13.266 -23.484 1 68.56 275 LEU B CA 1
ATOM 4825 C C . LEU B 1 275 ? -11.617 -12.859 -23.938 1 68.56 275 LEU B C 1
ATOM 4827 O O . LEU B 1 275 ? -12.359 -12.227 -23.172 1 68.56 275 LEU B O 1
ATOM 4831 N N . PRO B 1 276 ? -11.961 -13.078 -25.312 1 56.66 276 PRO B N 1
ATOM 4832 C CA . PRO B 1 276 ? -13.312 -12.773 -25.797 1 56.66 276 PRO B CA 1
ATOM 4833 C C . PRO B 1 276 ? -14.391 -13.562 -25.078 1 56.66 276 PRO B C 1
ATOM 4835 O O . PRO B 1 276 ? -14.188 -14.734 -24.75 1 56.66 276 PRO B O 1
ATOM 4838 N N . GLY B 1 277 ? -15.555 -12.992 -24.766 1 51.3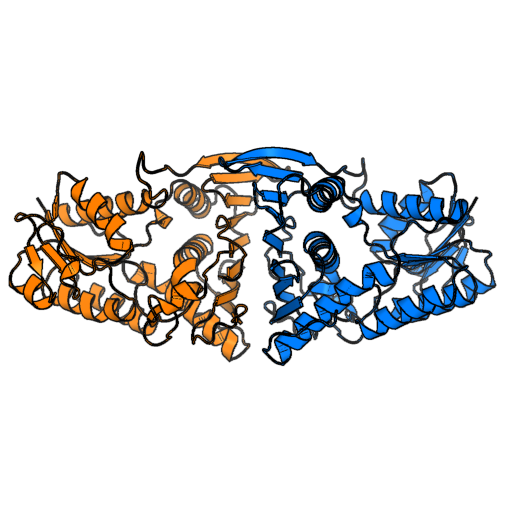1 277 GLY B N 1
ATOM 4839 C CA . GLY B 1 277 ? -16.797 -13.664 -24.422 1 51.31 277 GLY B CA 1
ATOM 4840 C C . GLY B 1 277 ? -16.781 -14.234 -23.016 1 51.31 277 GLY B C 1
ATOM 4841 O O . GLY B 1 277 ? -17.797 -14.758 -22.547 1 51.31 277 GLY B O 1
ATOM 4842 N N . THR B 1 278 ? -15.578 -14.758 -22.562 1 51.34 278 THR B N 1
ATOM 4843 C CA . THR B 1 278 ? -15.578 -15.57 -21.359 1 51.34 278 THR B CA 1
ATOM 4844 C C . THR B 1 278 ? -15.758 -14.703 -20.125 1 51.34 278 THR B C 1
ATOM 4846 O O . THR B 1 278 ? -15.398 -13.523 -20.125 1 51.34 278 THR B O 1
ATOM 4849 N N . LYS B 1 279 ? -16.453 -15.156 -19.297 1 48.84 279 LYS B N 1
ATOM 4850 C CA . LYS B 1 279 ? -16.75 -14.578 -17.984 1 48.84 279 LYS B CA 1
ATOM 4851 C C . LYS B 1 279 ? -15.461 -14.305 -17.203 1 48.84 279 LYS B C 1
ATOM 4853 O O . LYS B 1 279 ? -15.477 -13.617 -16.188 1 48.84 279 LYS B O 1
ATOM 4858 N N . PHE B 1 280 ? -14.406 -15.039 -17.672 1 51.78 280 PHE B N 1
ATOM 4859 C CA . PHE B 1 280 ? -13.219 -14.867 -16.844 1 51.78 280 PHE B CA 1
ATOM 4860 C C . PHE B 1 280 ? -12.211 -13.953 -17.531 1 51.78 280 PHE B C 1
ATOM 4862 O O . PHE B 1 280 ? -11.641 -14.312 -18.562 1 51.78 280 PHE B O 1
ATOM 4869 N N . TYR B 1 281 ? -12.305 -12.734 -17.391 1 49.94 281 TYR B N 1
ATOM 4870 C CA . TYR B 1 281 ? -11.383 -11.703 -17.859 1 49.94 281 TYR B CA 1
ATOM 4871 C C . TYR B 1 281 ? -9.938 -12.078 -17.562 1 49.94 281 TYR B C 1
ATOM 4873 O O . TYR B 1 281 ? -9.016 -11.602 -18.219 1 49.94 281 TYR B O 1
ATOM 4881 N N . TYR B 1 282 ? -9.773 -13.133 -16.672 1 60.59 282 TYR B N 1
ATOM 4882 C CA . TYR B 1 282 ? -8.453 -13.555 -16.219 1 60.59 282 TYR B CA 1
ATOM 4883 C C . TYR B 1 282 ? -8.055 -14.883 -16.859 1 60.59 282 TYR B C 1
ATOM 4885 O O . TYR B 1 282 ? -8.906 -15.742 -17.078 1 60.59 282 TYR B O 1
ATOM 4893 N N . GLY B 1 283 ? -7.551 -14.953 -18.156 1 71.62 283 GLY B N 1
ATOM 4894 C CA . GLY B 1 283 ? -7.227 -16.297 -18.625 1 71.62 283 GLY B CA 1
ATOM 4895 C C . GLY B 1 283 ? -6.438 -16.297 -19.906 1 71.62 283 GLY B C 1
ATOM 4896 O O . GLY B 1 283 ? -5.906 -17.344 -20.312 1 71.62 283 GLY B O 1
ATOM 4897 N N . ALA B 1 284 ? -6.312 -15.18 -20.328 1 84.5 284 ALA B N 1
ATOM 4898 C CA . ALA B 1 284 ? -5.598 -15.117 -21.609 1 84.5 284 ALA B CA 1
ATOM 4899 C C . ALA B 1 284 ? -4.148 -15.57 -21.438 1 84.5 284 ALA B C 1
ATOM 4901 O O . ALA B 1 284 ? -3.635 -16.344 -22.25 1 84.5 284 ALA B O 1
ATOM 4902 N N . SER B 1 285 ? -3.668 -15.188 -20.406 1 92.56 285 SER B N 1
ATOM 4903 C CA . SER B 1 285 ? -2.266 -15.539 -20.219 1 92.56 285 SER B CA 1
ATOM 4904 C C . SER B 1 285 ? -2.113 -17 -19.828 1 92.56 285 SER B C 1
ATOM 4906 O O . SER B 1 285 ? -1.091 -17.625 -20.125 1 92.56 285 SER B O 1
ATOM 4908 N N . HIS B 1 286 ? -3.113 -17.609 -19.219 1 95 286 HIS B N 1
ATOM 4909 C CA . HIS B 1 286 ? -3.104 -19.047 -18.969 1 95 286 HIS B CA 1
ATOM 4910 C C . HIS B 1 286 ? -3.027 -19.828 -20.281 1 95 286 HIS B C 1
ATOM 4912 O O . HIS B 1 286 ? -2.174 -20.703 -20.438 1 95 286 HIS B O 1
ATOM 4918 N N . MET B 1 287 ? -3.867 -19.438 -21.156 1 94.5 287 MET B N 1
ATOM 4919 C CA . MET B 1 287 ? -3.916 -20.125 -22.453 1 94.5 287 MET B CA 1
ATOM 4920 C C . MET B 1 287 ? -2.582 -20 -23.172 1 94.5 287 MET B C 1
ATOM 4922 O O . MET B 1 287 ? -2.09 -20.969 -23.75 1 94.5 287 MET B O 1
ATOM 4926 N N . LYS B 1 288 ? -2.023 -18.781 -23.125 1 95.25 288 LYS B N 1
ATOM 4927 C CA . LYS B 1 288 ? -0.729 -18.562 -23.766 1 95.25 288 LYS B CA 1
ATOM 4928 C C . LYS B 1 288 ? 0.329 -19.516 -23.203 1 95.25 288 LYS B C 1
ATOM 4930 O O . LYS B 1 288 ? 1.033 -20.188 -23.953 1 95.25 288 LYS B O 1
ATOM 4935 N N . LEU B 1 289 ? 0.407 -19.609 -21.906 1 97.75 289 LEU B N 1
ATOM 4936 C CA . LEU B 1 289 ? 1.432 -20.438 -21.281 1 97.75 289 LEU B CA 1
ATOM 4937 C C . LEU B 1 289 ? 1.152 -21.922 -21.516 1 97.75 289 LEU B C 1
ATOM 4939 O O . LEU B 1 289 ? 2.066 -22.688 -21.812 1 97.75 289 LEU B O 1
ATOM 4943 N N . ILE B 1 290 ? -0.082 -22.344 -21.391 1 97.81 290 ILE B N 1
ATOM 4944 C CA . ILE B 1 290 ? -0.476 -23.734 -21.578 1 97.81 290 ILE B CA 1
ATOM 4945 C C . ILE B 1 290 ? -0.138 -24.188 -22.984 1 97.81 290 ILE B C 1
ATOM 4947 O O . ILE B 1 290 ? 0.523 -25.203 -23.188 1 97.81 290 ILE B O 1
ATOM 4951 N N . HIS B 1 291 ? -0.524 -23.391 -24 1 97.44 291 HIS B N 1
ATOM 4952 C CA . HIS B 1 291 ? -0.267 -23.75 -25.391 1 97.44 291 HIS B CA 1
ATOM 4953 C C . HIS B 1 291 ? 1.228 -23.734 -25.688 1 97.44 291 HIS B C 1
ATOM 4955 O O . HIS B 1 291 ? 1.715 -24.578 -26.453 1 97.44 291 HIS B O 1
ATOM 4961 N N . HIS B 1 292 ? 1.875 -22.766 -25.125 1 98 292 HIS B N 1
ATOM 4962 C CA . HIS B 1 292 ? 3.324 -22.734 -25.266 1 98 292 HIS B CA 1
ATOM 4963 C C . HIS B 1 292 ? 3.971 -24 -24.734 1 98 292 HIS B C 1
ATOM 4965 O O . HIS B 1 292 ? 4.863 -24.562 -25.359 1 98 292 HIS B O 1
ATOM 4971 N N . PHE B 1 293 ? 3.514 -24.469 -23.578 1 98.56 293 PHE B N 1
ATOM 4972 C CA . PHE B 1 293 ? 4.07 -25.672 -22.953 1 98.56 293 PHE B CA 1
ATOM 4973 C C . PHE B 1 293 ? 3.799 -26.891 -23.828 1 98.56 293 PHE B C 1
ATOM 4975 O O . PHE B 1 293 ? 4.668 -27.75 -23.969 1 98.56 293 PHE B O 1
ATOM 4982 N N . TYR B 1 294 ? 2.619 -27 -24.406 1 98.62 294 TYR B N 1
ATOM 4983 C CA . TYR B 1 294 ? 2.295 -28.094 -25.312 1 98.62 294 TYR B CA 1
ATOM 4984 C C . TYR B 1 294 ? 3.244 -28.125 -26.5 1 98.62 294 TYR B C 1
ATOM 4986 O O . TYR B 1 294 ? 3.67 -29.203 -26.938 1 98.62 294 TYR B O 1
ATOM 4994 N N . LYS B 1 295 ? 3.531 -26.953 -27.016 1 98.25 295 LYS B N 1
ATOM 4995 C CA . LYS B 1 295 ? 4.5 -26.891 -28.109 1 98.25 295 LYS B CA 1
ATOM 4996 C C . LYS B 1 295 ? 5.871 -27.391 -27.656 1 98.25 295 LYS B C 1
ATOM 4998 O O . LYS B 1 295 ? 6.57 -28.062 -28.422 1 98.25 295 LYS B O 1
ATOM 5003 N N . CYS B 1 296 ? 6.238 -27.031 -26.438 1 98.5 296 CYS B N 1
ATOM 5004 C CA . CYS B 1 296 ? 7.508 -27.484 -25.891 1 98.5 296 CYS B CA 1
ATOM 5005 C C . CYS B 1 296 ? 7.531 -29.016 -25.781 1 98.5 296 CYS B C 1
ATOM 5007 O O . CYS B 1 296 ? 8.555 -29.641 -26.062 1 98.5 296 CYS B O 1
ATOM 5009 N N . ILE B 1 297 ? 6.426 -29.594 -25.359 1 98.38 297 ILE B N 1
ATOM 5010 C CA . ILE B 1 297 ? 6.328 -31.047 -25.25 1 98.38 297 ILE B CA 1
ATOM 5011 C C . ILE B 1 297 ? 6.43 -31.672 -26.641 1 98.38 297 ILE B C 1
ATOM 5013 O O . ILE B 1 297 ? 7.219 -32.594 -26.859 1 98.38 297 ILE B O 1
ATOM 5017 N N . ALA B 1 298 ? 5.68 -31.156 -27.594 1 97.69 298 ALA B N 1
ATOM 5018 C CA . ALA B 1 298 ? 5.613 -31.703 -28.953 1 97.69 298 ALA B CA 1
ATOM 5019 C C . ALA B 1 298 ? 6.973 -31.625 -29.641 1 97.69 298 ALA B C 1
ATOM 5021 O O . ALA B 1 298 ? 7.344 -32.531 -30.391 1 97.69 298 ALA B O 1
ATOM 5022 N N . ASN B 1 299 ? 7.656 -30.562 -29.391 1 97.56 299 ASN B N 1
ATOM 5023 C CA . ASN B 1 299 ? 8.922 -30.328 -30.078 1 97.56 299 ASN B CA 1
ATOM 5024 C C . ASN B 1 299 ? 10.117 -30.703 -29.203 1 97.56 299 ASN B C 1
ATOM 5026 O O . ASN B 1 299 ? 11.266 -30.531 -29.609 1 97.56 299 ASN B O 1
ATOM 5030 N N . ASP B 1 300 ? 9.867 -31.141 -28.094 1 97.81 300 ASP B N 1
ATOM 5031 C CA . ASP B 1 300 ? 10.883 -31.547 -27.125 1 97.81 300 ASP B CA 1
ATOM 5032 C C . ASP B 1 300 ? 11.883 -30.422 -26.875 1 97.81 300 ASP B C 1
ATOM 5034 O O . ASP B 1 300 ? 13.094 -30.609 -27 1 97.81 300 ASP B O 1
ATOM 5038 N N . THR B 1 301 ? 11.312 -29.219 -26.625 1 97.88 301 THR B N 1
ATOM 5039 C CA . THR B 1 301 ? 12.133 -28.078 -26.25 1 97.88 301 THR B CA 1
ATOM 5040 C C . THR B 1 301 ? 11.969 -27.766 -24.766 1 97.88 301 THR B C 1
ATOM 5042 O O . THR B 1 301 ? 11.031 -28.25 -24.125 1 97.88 301 THR B O 1
ATOM 5045 N N . ASN B 1 302 ? 12.891 -27.031 -24.188 1 97.88 302 ASN B N 1
ATOM 5046 C CA . ASN B 1 302 ? 12.914 -26.797 -22.75 1 97.88 302 ASN B CA 1
ATOM 5047 C C . ASN B 1 302 ? 12.625 -25.344 -22.406 1 97.88 302 ASN B C 1
ATOM 5049 O O . ASN B 1 302 ? 12.938 -24.875 -21.312 1 97.88 302 ASN B O 1
ATOM 5053 N N . ASP B 1 303 ? 12.055 -24.625 -23.391 1 97.56 303 ASP B N 1
ATOM 5054 C CA . ASP B 1 303 ? 11.766 -23.203 -23.219 1 97.56 303 ASP B CA 1
ATOM 5055 C C . ASP B 1 303 ? 10.422 -23 -22.531 1 97.56 303 ASP B C 1
ATOM 5057 O O . ASP B 1 303 ? 9.469 -22.516 -23.141 1 97.56 303 ASP B O 1
ATOM 5061 N N . TYR B 1 304 ? 10.281 -23.375 -21.25 1 98.06 304 TYR B N 1
ATOM 5062 C CA . TYR B 1 304 ? 9.109 -23.172 -20.406 1 98.06 304 TYR B CA 1
ATOM 5063 C C . TYR B 1 304 ? 9.523 -22.734 -19 1 98.06 304 TYR B C 1
ATOM 5065 O O . TYR B 1 304 ? 10.703 -22.516 -18.734 1 98.06 304 TYR B O 1
ATOM 5073 N N . ILE B 1 305 ? 8.609 -22.484 -18.094 1 98.69 305 ILE B N 1
ATOM 5074 C CA . ILE B 1 305 ? 8.906 -22.031 -16.75 1 98.69 305 ILE B CA 1
ATOM 5075 C C . ILE B 1 305 ? 9.211 -23.234 -15.852 1 98.69 305 ILE B C 1
ATOM 5077 O O . ILE B 1 305 ? 8.297 -23.906 -15.391 1 98.69 305 ILE B O 1
ATOM 5081 N N . HIS B 1 306 ? 10.453 -23.422 -15.57 1 98.75 306 HIS B N 1
ATOM 5082 C CA . HIS B 1 306 ? 10.914 -24.578 -14.805 1 98.75 306 HIS B CA 1
ATOM 5083 C C . HIS B 1 306 ? 10.641 -24.406 -13.312 1 98.75 306 HIS B C 1
ATOM 5085 O O . HIS B 1 306 ? 10.336 -23.297 -12.867 1 98.75 306 HIS B O 1
ATOM 5091 N N . ALA B 1 307 ? 10.766 -25.484 -12.602 1 98.75 307 ALA B N 1
ATOM 5092 C CA . ALA B 1 307 ? 10.641 -25.453 -11.141 1 98.75 307 ALA B CA 1
ATOM 5093 C C . ALA B 1 307 ? 11.633 -24.453 -10.539 1 98.75 307 ALA B C 1
ATOM 5095 O O . ALA B 1 307 ? 11.273 -23.672 -9.648 1 98.75 307 ALA B O 1
ATOM 5096 N N . LYS B 1 308 ? 12.867 -24.422 -11.047 1 98.31 308 LYS B N 1
ATOM 5097 C CA . LYS B 1 308 ? 13.906 -23.547 -10.516 1 98.31 308 LYS B CA 1
ATOM 5098 C C . LYS B 1 308 ? 13.539 -22.078 -10.719 1 98.31 308 LYS B C 1
ATOM 5100 O O . LYS B 1 308 ? 13.914 -21.219 -9.914 1 98.31 308 LYS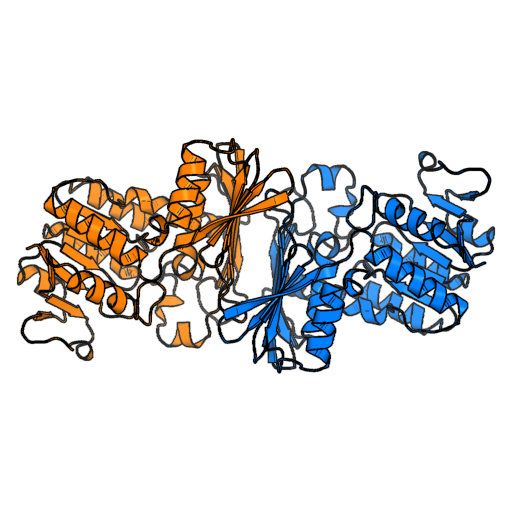 B O 1
ATOM 5105 N N . ASP B 1 309 ? 12.797 -21.797 -11.82 1 98.19 309 ASP B N 1
ATOM 5106 C CA . ASP B 1 309 ? 12.375 -20.422 -12.133 1 98.19 309 ASP B CA 1
ATOM 5107 C C . ASP B 1 309 ? 11.297 -19.953 -11.164 1 98.19 309 ASP B C 1
ATOM 5109 O O . ASP B 1 309 ? 11.102 -18.75 -10.977 1 98.19 309 ASP B O 1
ATOM 5113 N N . ALA B 1 310 ? 10.547 -20.891 -10.562 1 98.5 310 ALA B N 1
ATOM 5114 C CA . ALA B 1 310 ? 9.422 -20.578 -9.688 1 98.5 310 ALA B CA 1
ATOM 5115 C C . ALA B 1 310 ? 9.852 -20.531 -8.227 1 98.5 310 ALA B C 1
ATOM 5117 O O . ALA B 1 310 ? 9.148 -19.984 -7.379 1 98.5 310 ALA B O 1
ATOM 5118 N N . LEU B 1 311 ? 11.016 -21.078 -7.867 1 98.25 311 LEU B N 1
ATOM 5119 C CA . LEU B 1 311 ? 11.484 -21.25 -6.496 1 98.25 311 LEU B CA 1
ATOM 5120 C C . LEU B 1 311 ? 11.68 -19.906 -5.809 1 98.25 311 LEU B C 1
ATOM 5122 O O . LEU B 1 311 ? 11.336 -19.734 -4.637 1 98.25 311 LEU B O 1
ATOM 5126 N N . PRO B 1 312 ? 12.188 -18.875 -6.508 1 98 312 PRO B N 1
ATOM 5127 C CA . PRO B 1 312 ? 12.5 -17.609 -5.836 1 98 312 PRO B CA 1
ATOM 5128 C C . PRO B 1 312 ? 11.289 -16.984 -5.145 1 98 312 PRO B C 1
ATOM 5130 O O . PRO B 1 312 ? 11.43 -16.375 -4.086 1 98 312 PRO B O 1
ATOM 5133 N N . SER B 1 313 ? 10.109 -17.062 -5.703 1 98.12 313 SER B N 1
ATOM 5134 C CA . SER B 1 313 ? 8.93 -16.484 -5.082 1 98.12 313 SER B CA 1
ATOM 5135 C C . SER B 1 313 ? 8.656 -17.094 -3.713 1 98.12 313 SER B C 1
ATOM 5137 O O . SER B 1 313 ? 8.297 -16.391 -2.77 1 98.12 313 SER B O 1
ATOM 5139 N N . LEU B 1 314 ? 8.836 -18.453 -3.576 1 98.44 314 LEU B N 1
ATOM 5140 C CA . LEU B 1 314 ? 8.664 -19.109 -2.289 1 98.44 314 LEU B CA 1
ATOM 5141 C C . LEU B 1 314 ? 9.758 -18.688 -1.309 1 98.44 314 LEU B C 1
ATOM 5143 O O . LEU B 1 314 ? 9.484 -18.5 -0.118 1 98.44 314 LEU B O 1
ATOM 5147 N N . THR B 1 315 ? 10.969 -18.531 -1.841 1 98.44 315 THR B N 1
ATOM 5148 C CA . THR B 1 315 ? 12.086 -18.094 -1.012 1 98.44 315 THR B CA 1
ATOM 5149 C C . THR B 1 315 ? 11.82 -16.719 -0.422 1 98.44 315 THR B C 1
ATOM 5151 O O . THR B 1 315 ? 12.086 -16.484 0.756 1 98.44 315 THR B O 1
ATOM 5154 N N . ILE B 1 316 ? 11.312 -15.867 -1.203 1 98.75 316 ILE B N 1
ATOM 5155 C CA . ILE B 1 316 ? 10.992 -14.508 -0.781 1 98.75 316 ILE B CA 1
ATOM 5156 C C . ILE B 1 316 ? 9.914 -14.547 0.295 1 98.75 316 ILE B C 1
ATOM 5158 O O . ILE B 1 316 ? 10.031 -13.883 1.327 1 98.75 316 ILE B O 1
ATOM 5162 N N . ILE B 1 317 ? 8.852 -15.305 0.049 1 98.81 317 ILE B N 1
ATOM 5163 C CA . ILE B 1 317 ? 7.746 -15.414 0.998 1 98.81 317 ILE B CA 1
ATOM 5164 C C . ILE B 1 317 ? 8.266 -15.93 2.338 1 98.81 317 ILE B C 1
ATOM 5166 O O . ILE B 1 317 ? 7.949 -15.375 3.391 1 98.81 317 ILE B O 1
ATOM 5170 N N . ASP B 1 318 ? 9.094 -16.984 2.295 1 98.62 318 ASP B N 1
ATOM 5171 C CA . ASP B 1 318 ? 9.664 -17.547 3.518 1 98.62 318 ASP B CA 1
ATOM 5172 C C . ASP B 1 318 ? 10.539 -16.516 4.234 1 98.62 318 ASP B C 1
ATOM 5174 O O . ASP B 1 318 ? 10.531 -16.438 5.465 1 98.62 318 ASP B O 1
ATOM 5178 N N . ALA B 1 319 ? 11.305 -15.773 3.475 1 98.81 319 ALA B N 1
ATOM 5179 C CA . ALA B 1 319 ? 12.172 -14.75 4.055 1 98.81 319 ALA B CA 1
ATOM 5180 C C . ALA B 1 319 ? 11.359 -13.664 4.75 1 98.81 319 ALA B C 1
ATOM 5182 O O . ALA B 1 319 ? 11.727 -13.203 5.832 1 98.81 319 ALA B O 1
ATOM 5183 N N . ILE B 1 320 ? 10.266 -13.211 4.156 1 98.81 320 ILE B N 1
ATOM 5184 C CA . ILE B 1 320 ? 9.406 -12.195 4.754 1 98.81 320 ILE B CA 1
ATOM 5185 C C . ILE B 1 320 ? 8.828 -12.719 6.07 1 98.81 320 ILE B C 1
ATOM 5187 O O . ILE B 1 320 ? 8.812 -12 7.074 1 98.81 320 ILE B O 1
ATOM 5191 N N . ARG B 1 321 ? 8.367 -13.922 6.059 1 98.56 321 ARG B N 1
ATOM 5192 C CA . ARG B 1 321 ? 7.812 -14.516 7.27 1 98.56 321 ARG B CA 1
ATOM 5193 C C . ARG B 1 321 ? 8.867 -14.594 8.375 1 98.56 321 ARG B C 1
ATOM 5195 O O . ARG B 1 321 ? 8.594 -14.258 9.523 1 98.56 321 ARG B O 1
ATOM 5202 N N . LYS B 1 322 ? 10.047 -15.109 7.992 1 98.44 322 LYS B N 1
ATOM 5203 C CA . LYS B 1 322 ? 11.141 -15.211 8.961 1 98.44 322 LYS B CA 1
ATOM 5204 C C . LYS B 1 322 ? 11.508 -13.836 9.508 1 98.44 322 LYS B C 1
ATOM 5206 O O . LYS B 1 322 ? 11.742 -13.68 10.711 1 98.44 322 LYS B O 1
ATOM 5211 N N . SER B 1 323 ? 11.578 -12.875 8.625 1 98.69 323 SER B N 1
ATOM 5212 C CA . SER B 1 323 ? 11.875 -11.508 9.047 1 98.69 323 SER B CA 1
ATOM 5213 C C . SER B 1 323 ? 10.836 -11.008 10.047 1 98.69 323 SER B C 1
ATOM 5215 O O . SER B 1 323 ? 11.188 -10.383 11.055 1 98.69 323 SER B O 1
ATOM 5217 N N . SER B 1 324 ? 9.594 -11.219 9.75 1 98.19 324 SER B N 1
ATOM 5218 C CA . SER B 1 324 ? 8.508 -10.797 10.641 1 98.19 324 SER B CA 1
ATOM 5219 C C . SER B 1 324 ? 8.648 -11.438 12.016 1 98.19 324 SER B C 1
ATOM 5221 O O . SER B 1 324 ? 8.477 -10.766 13.039 1 98.19 324 SER B O 1
ATOM 5223 N N . GLU B 1 325 ? 8.953 -12.695 12.055 1 97.56 325 GLU B N 1
ATOM 5224 C CA . GLU B 1 325 ? 9.078 -13.453 13.297 1 97.56 325 GLU B CA 1
ATOM 5225 C C . GLU B 1 325 ? 10.25 -12.953 14.141 1 97.56 325 GLU B C 1
ATOM 5227 O O . GLU B 1 325 ? 10.148 -12.859 15.359 1 97.56 325 GLU B O 1
ATOM 5232 N N . THR B 1 326 ? 11.352 -12.648 13.477 1 97.62 326 THR B N 1
ATOM 5233 C CA . THR B 1 326 ? 12.57 -12.336 14.211 1 97.62 326 THR B CA 1
ATOM 5234 C C . THR B 1 326 ? 12.758 -10.82 14.328 1 97.62 326 THR B C 1
ATOM 5236 O O . THR B 1 326 ? 13.602 -10.359 15.094 1 97.62 326 THR B O 1
ATOM 5239 N N . ASN B 1 327 ? 11.953 -10.086 13.531 1 96.25 327 ASN B N 1
ATOM 5240 C CA . ASN B 1 327 ? 12.109 -8.641 13.414 1 96.25 327 ASN B CA 1
ATOM 5241 C C . ASN B 1 327 ? 13.523 -8.266 12.984 1 96.25 327 ASN B C 1
ATOM 5243 O O . ASN B 1 327 ? 14.133 -7.363 13.57 1 96.25 327 ASN B O 1
ATOM 5247 N N . LYS B 1 328 ? 14.086 -9.023 12.078 1 97.31 328 LYS B N 1
ATOM 5248 C CA . LYS B 1 328 ? 15.422 -8.789 11.547 1 97.31 328 LYS B CA 1
ATOM 5249 C C . LYS B 1 328 ? 15.422 -8.867 10.023 1 97.31 328 LYS B C 1
ATOM 5251 O O . LYS B 1 328 ? 14.586 -9.555 9.43 1 97.31 328 LYS B O 1
ATOM 5256 N N . ARG B 1 329 ? 16.328 -8.125 9.492 1 97.88 329 ARG B N 1
ATOM 5257 C CA . ARG B 1 329 ? 16.609 -8.258 8.07 1 97.88 329 ARG B CA 1
ATOM 5258 C C . ARG B 1 329 ? 17.188 -9.641 7.75 1 97.88 329 ARG B C 1
ATOM 5260 O O . ARG B 1 329 ? 18.078 -10.117 8.453 1 97.88 329 ARG B O 1
ATOM 5267 N N . ILE B 1 330 ? 16.656 -10.281 6.723 1 98.56 330 ILE B N 1
ATOM 5268 C CA . ILE B 1 330 ? 17.109 -11.602 6.316 1 98.56 330 ILE B CA 1
ATOM 5269 C C . ILE B 1 330 ? 18.062 -11.477 5.125 1 98.56 330 ILE B C 1
ATOM 5271 O O . ILE B 1 330 ? 17.672 -10.961 4.07 1 98.56 330 ILE B O 1
ATOM 5275 N N . GLN B 1 331 ? 19.266 -11.969 5.242 1 98.25 331 GLN B N 1
ATOM 5276 C CA . GLN B 1 331 ? 20.234 -12.008 4.141 1 98.25 331 GLN B CA 1
ATOM 5277 C C . GLN B 1 331 ? 19.969 -13.195 3.223 1 98.25 331 GLN B C 1
ATOM 5279 O O . GLN B 1 331 ? 19.844 -14.328 3.688 1 98.25 331 GLN B O 1
ATOM 5284 N N . MET B 1 332 ? 19.844 -12.859 1.963 1 96.38 332 MET B N 1
ATOM 5285 C CA . MET B 1 332 ? 19.547 -13.93 1.013 1 96.38 332 MET B CA 1
ATOM 5286 C C . MET B 1 332 ? 20.828 -14.562 0.493 1 96.38 332 MET B C 1
ATOM 5288 O O . MET B 1 332 ? 21.828 -13.875 0.296 1 96.38 332 MET B O 1
ATOM 5292 N N . GLU B 1 333 ? 20.891 -15.852 0.473 1 82.38 333 GLU B N 1
ATOM 5293 C CA . GLU B 1 333 ? 22.062 -16.547 -0.041 1 82.38 333 GLU B CA 1
ATOM 5294 C C . GLU B 1 333 ? 22.172 -16.406 -1.557 1 82.38 333 GLU B C 1
ATOM 5296 O O . GLU B 1 333 ? 21.156 -16.359 -2.254 1 82.38 333 GLU B O 1
ATOM 5301 N N . GLY B 1 334 ? 23.312 -15.883 -2.109 1 67 334 GLY B N 1
ATOM 5302 C CA . GLY B 1 334 ? 23.578 -15.781 -3.535 1 67 334 GLY B CA 1
ATOM 5303 C C . GLY B 1 334 ? 23.469 -17.109 -4.254 1 67 334 GLY B C 1
ATOM 5304 O O . GLY B 1 334 ? 23.562 -18.172 -3.623 1 67 334 GLY B O 1
#